Protein AF-A0A7C3QED0-F1 (afdb_monomer_lite)

Secondary structure (DSSP, 8-state):
-----------------SS--THHHHHHHHHHHHHHHHHHHHHHHHHHHHHHHHHHHHHHHHHHHEEEEEEEESS-HHHHHHHHHHHHHHHSTTEEEES-HHHHHHHHHH-TTEEEEEEHHHHHHHTTT-EEPEETTB-TTSTT-S-EEEEEEEE-HHHHHH-HHHHHHHHHHHHHGGGT-TTEEPPPHHHHHHHHHHHHHT-TTS---TT-------TT--SEEEEEE-GGGHHHHHHHHHHHHHTT--SEEEEEES-HHHHHHHHHTTS-SEEEESSPPPHHHHHHHHHTT---EEEEEEEEEEEEEE-TT-TT-SEE-HHHHHHHHHT-SBHHHH-TTS-S-B-EEEEE-TT-HHHHHHHHHHH---GGGS-HHHHHHHHHHHS-HHHHHHHHHHS-S-SS--SSS-HHHHHHHHHS-TTTS-GGGTSPPPPHHHHHHHHIIIII-EEEEEE--HHHHHHSHHHHHHHHHHH-TTEEEEEEES--HHHHHS----

Sequence (498 aa):
MDNLNNQSQHYFQDDDQSYPQGEAAKSQIESRHRKGFIWRIFFMAALLTAIVVLAALMFSIVNDSFGYVIVVSKIDPERLALNVANERLLTMPNTASSENDALLAEAIANDASGIGFFGSAVYQQNRDALKLLAVDGETAVSPQYPFTRTLYLYTTNDILVENQAANVFLNYLITYAPNTADGYLTASKSDLARAQQNWLQANPDLPAPAGKWPAINPDGINGRIAISGSSSLAPLIEQTAAQLAAAGFAAEIRRNAGGSAAGLEAFCRGEADIAAASRPIQSDEIELCRENGRTPQAYPIAADALTIVANPALSFLENVTQAELAQIFAEAETWQEVNPAWPDTPIHRTIPGANSGTLDFFSQRLLQPELAALPKDDLVRLLAANISVGRGRALERDQLFYPDKLVFDSPAAWNEACSQPKGERPSGCTAPPRTQAEIYDLVLQEVVQPNVAAAFSLFDTLAKRGEIQTLAASEYPNGRLQFRSWLSLDFIVTPQSS

Foldseek 3Di:
DDDDDDDDDDDPDDPVVPADDDPVNVVVVVVVVVVVVVVVVVVVVVVVVVVVVVVVVVVVCQQFQWFKFWKFWPDDQLVLLLLLLLVLLCPFPQEDAALAVLVLLVVQLPDLLEWEKDWQLSCVVNVVSWAFAAAVNHGLVDPPALFKFFKKKKAFLVLVLVQVLLLLLLLLLLQPVCPDGPQWAADDPVLSVLLQVLSCVSVVPQDDDPPDRRDDQQAPREEEFEEEAHNSCVRSSVVSVVVSVVSHHHYHYHYYRDAQQVQLLCNLQVNGRMYIHRHDDAPVSCVSSVVSVHRMDIRRRTMTRMTIIHGVSQVVGHYDYLQLVCCLRRNDQASCVSPVVGDRDGRNYYYYDPRHNRSSSSSCSSVVGGLLPDDLVSLLVLLVVQDDLVVQVLVCLQANQDPPDHDRDDPVVLVVLCVDPPVRHRNRNPDHHDDSNVSSVVCCVRPGNIDRPDTGTPVCCVPVVVVVVVCCVPVPVSIDIDIGRNDDPCVVVPDPDD

pLDDT: mean 88.6, std 13.05, range [35.66, 98.62]

Structure (mmCIF, N/CA/C/O backbone):
data_AF-A0A7C3QED0-F1
#
_entry.id   AF-A0A7C3QED0-F1
#
loop_
_atom_site.group_PDB
_atom_site.id
_atom_site.type_symbol
_atom_site.label_atom_id
_atom_site.label_alt_id
_atom_site.label_comp_id
_atom_site.label_asym_id
_atom_site.label_entity_id
_atom_site.label_seq_id
_atom_site.pdbx_PDB_ins_code
_atom_site.Cartn_x
_atom_site.Cartn_y
_atom_site.Cartn_z
_atom_site.occupancy
_atom_site.B_iso_or_equiv
_atom_site.auth_seq_id
_atom_site.auth_comp_id
_atom_site.auth_asym_id
_atom_site.auth_atom_id
_atom_site.pdbx_PDB_model_num
ATOM 1 N N . MET A 1 1 ? -6.874 -8.235 122.532 1.00 38.97 1 MET A N 1
ATOM 2 C CA . MET A 1 1 ? -7.069 -7.366 121.353 1.00 38.97 1 MET A CA 1
ATOM 3 C C . MET A 1 1 ? -5.940 -6.334 121.350 1.00 38.97 1 MET A C 1
ATOM 5 O O . MET A 1 1 ? -6.174 -5.168 121.623 1.00 38.97 1 MET A O 1
ATOM 9 N N . ASP A 1 2 ? -4.672 -6.757 121.383 1.00 39.84 2 ASP A N 1
ATOM 10 C CA . ASP A 1 2 ? -3.864 -7.294 120.259 1.00 39.84 2 ASP A CA 1
ATOM 11 C C . ASP A 1 2 ? -3.653 -6.202 119.202 1.00 39.84 2 ASP A C 1
ATOM 13 O O . ASP A 1 2 ? -4.515 -5.979 118.363 1.00 39.84 2 ASP A O 1
ATOM 17 N N . ASN A 1 3 ? -2.713 -5.277 119.410 1.00 41.62 3 ASN A N 1
ATOM 18 C CA . ASN A 1 3 ? -1.245 -5.379 119.318 1.00 41.62 3 ASN A CA 1
ATOM 19 C C . ASN A 1 3 ? -0.742 -5.418 117.861 1.00 41.62 3 ASN A C 1
ATOM 21 O O . ASN A 1 3 ? -0.334 -6.446 117.330 1.00 41.62 3 ASN A O 1
ATOM 25 N N . LEU A 1 4 ? -0.781 -4.236 117.240 1.00 47.69 4 LEU A N 1
ATOM 26 C CA . LEU A 1 4 ? 0.046 -3.841 116.106 1.00 47.69 4 LEU A CA 1
ATOM 27 C C . LEU A 1 4 ? 1.357 -3.275 116.663 1.00 47.69 4 LEU A C 1
ATOM 29 O O . LEU A 1 4 ? 1.343 -2.152 117.164 1.00 47.69 4 LEU A O 1
ATOM 33 N N . ASN A 1 5 ? 2.475 -4.001 116.565 1.00 43.41 5 ASN A N 1
ATOM 34 C CA . ASN A 1 5 ? 3.780 -3.355 116.429 1.00 43.41 5 ASN A CA 1
ATOM 35 C C . ASN A 1 5 ? 4.906 -4.318 116.013 1.00 43.41 5 ASN A C 1
ATOM 37 O O . ASN A 1 5 ? 5.160 -5.323 116.668 1.00 43.41 5 ASN A O 1
ATOM 41 N N . ASN A 1 6 ? 5.659 -3.864 115.012 1.00 41.47 6 ASN A N 1
ATOM 42 C CA . ASN A 1 6 ? 7.120 -3.885 114.991 1.00 41.47 6 ASN A CA 1
ATOM 43 C C . ASN A 1 6 ? 7.856 -5.217 114.734 1.00 41.47 6 ASN A C 1
ATOM 45 O O . ASN A 1 6 ? 8.322 -5.870 115.661 1.00 41.47 6 ASN A O 1
ATOM 49 N N . GLN A 1 7 ? 8.115 -5.516 113.457 1.00 41.06 7 GLN A N 1
ATOM 50 C CA . GLN A 1 7 ? 9.396 -6.101 113.041 1.00 41.06 7 GLN A CA 1
ATOM 51 C C . GLN A 1 7 ? 9.837 -5.507 111.699 1.00 41.06 7 GLN A C 1
ATOM 53 O O . GLN A 1 7 ? 9.571 -6.034 110.623 1.00 41.06 7 GLN A O 1
ATOM 58 N N . SER A 1 8 ? 10.532 -4.378 111.789 1.00 42.66 8 SER A N 1
ATOM 59 C CA . SER A 1 8 ? 11.499 -3.927 110.791 1.00 42.66 8 SER A CA 1
ATOM 60 C C . SER A 1 8 ? 12.895 -4.065 111.388 1.00 42.66 8 SER A C 1
ATOM 62 O O . SER A 1 8 ? 13.066 -3.749 112.563 1.00 42.66 8 SER A O 1
ATOM 64 N N . GLN A 1 9 ? 13.866 -4.411 110.540 1.00 42.06 9 GLN A N 1
ATOM 65 C CA . GLN A 1 9 ? 15.317 -4.479 110.772 1.00 42.06 9 GLN A CA 1
ATOM 66 C C . GLN A 1 9 ? 15.877 -5.870 111.079 1.00 42.06 9 GLN A C 1
ATOM 68 O O . GLN A 1 9 ? 16.077 -6.240 112.227 1.00 42.06 9 GLN A O 1
ATOM 73 N N . HIS A 1 10 ? 16.257 -6.586 110.020 1.00 39.94 10 HIS A N 1
ATOM 74 C CA . HIS A 1 10 ? 17.596 -7.167 109.938 1.00 39.94 10 HIS A CA 1
ATOM 75 C C . HIS A 1 10 ? 17.950 -7.496 108.481 1.00 39.94 10 HIS A C 1
ATOM 77 O O . HIS A 1 10 ? 17.116 -7.998 107.736 1.00 39.94 10 HIS A O 1
ATOM 83 N N . TYR A 1 11 ? 19.213 -7.228 108.132 1.00 41.25 11 TYR A N 1
ATOM 84 C CA . TYR A 1 11 ? 19.925 -7.642 106.917 1.00 41.25 11 TYR A CA 1
ATOM 85 C C . TYR A 1 11 ? 19.747 -6.807 105.634 1.00 41.25 11 TYR A C 1
ATOM 87 O O . TYR A 1 11 ? 19.278 -7.278 104.607 1.00 41.25 11 TYR A O 1
ATOM 95 N N . PHE A 1 12 ? 20.263 -5.574 105.670 1.00 42.19 12 PHE A N 1
ATOM 96 C CA . PHE A 1 12 ? 21.102 -5.076 104.574 1.00 42.19 12 PHE A CA 1
ATOM 97 C C . PHE A 1 12 ? 22.559 -5.273 105.014 1.00 42.19 12 PHE A C 1
ATOM 99 O O . PHE A 1 12 ? 23.050 -4.532 105.863 1.00 42.19 12 PHE A O 1
ATOM 106 N N . GLN A 1 13 ? 23.215 -6.311 104.499 1.00 43.31 13 GLN A N 1
ATOM 107 C CA . GLN A 1 13 ? 24.670 -6.436 104.511 1.00 43.31 13 GLN A CA 1
ATOM 108 C C . GLN A 1 13 ? 25.121 -6.695 103.077 1.00 43.31 13 GLN A C 1
ATOM 110 O O . GLN A 1 13 ? 24.771 -7.711 102.484 1.00 43.31 13 GLN A O 1
ATOM 115 N N . ASP A 1 14 ? 25.810 -5.683 102.561 1.00 43.06 14 ASP A N 1
ATOM 116 C CA . ASP A 1 14 ? 26.751 -5.636 101.447 1.00 43.06 14 ASP A CA 1
ATOM 117 C C . ASP A 1 14 ? 27.072 -6.968 100.758 1.00 43.06 14 ASP A C 1
ATOM 119 O O . ASP A 1 14 ? 27.930 -7.727 101.203 1.00 43.06 14 ASP A O 1
ATOM 123 N N . ASP A 1 15 ? 26.469 -7.164 99.585 1.00 44.56 15 ASP A N 1
ATOM 124 C CA . ASP A 1 15 ? 27.036 -7.980 98.509 1.00 44.56 15 ASP A CA 1
ATOM 125 C C . ASP A 1 15 ? 27.533 -7.023 97.406 1.00 44.56 15 ASP A C 1
ATOM 127 O O . ASP A 1 15 ? 27.081 -7.010 96.257 1.00 44.56 15 ASP A O 1
ATOM 131 N N . ASP A 1 16 ? 28.470 -6.145 97.782 1.00 48.75 16 ASP A N 1
ATOM 132 C CA . ASP A 1 16 ? 29.171 -5.210 96.888 1.00 48.75 16 ASP A CA 1
ATOM 133 C C . ASP A 1 16 ? 30.248 -5.949 96.056 1.00 48.75 16 ASP A C 1
ATOM 135 O O . ASP A 1 16 ? 31.408 -5.555 95.949 1.00 48.75 16 ASP A O 1
ATOM 139 N N . GLN A 1 17 ? 29.858 -7.094 95.483 1.00 54.78 17 GLN A N 1
ATOM 140 C CA . GLN A 1 17 ? 30.662 -7.946 94.598 1.00 54.78 17 GLN A CA 1
ATOM 141 C C . GLN A 1 17 ? 30.058 -8.072 93.194 1.00 54.78 17 GLN A C 1
ATOM 143 O O . GLN A 1 17 ? 30.302 -9.039 92.476 1.00 54.78 17 GLN A O 1
ATOM 148 N N . SER A 1 18 ? 29.265 -7.097 92.758 1.00 57.28 18 SER A N 1
ATOM 149 C CA . SER A 1 18 ? 28.556 -7.245 91.480 1.00 57.28 18 SER A CA 1
ATOM 150 C C . SER A 1 18 ? 29.284 -6.638 90.279 1.00 57.28 18 SER A C 1
ATOM 152 O O . SER A 1 18 ? 29.002 -7.028 89.144 1.00 57.28 18 SER A O 1
ATOM 154 N N . TYR A 1 19 ? 30.218 -5.699 90.482 1.00 56.38 19 TYR A N 1
ATOM 155 C CA . TYR A 1 19 ? 30.849 -4.984 89.370 1.00 56.38 19 TYR A CA 1
ATOM 156 C C . TYR A 1 19 ? 32.376 -4.938 89.489 1.00 56.38 19 TYR A C 1
ATOM 158 O O . TYR A 1 19 ? 32.904 -4.457 90.491 1.00 56.38 19 TYR A O 1
ATOM 166 N N . PRO A 1 20 ? 33.111 -5.414 88.467 1.00 59.94 20 PRO A N 1
ATOM 167 C CA . PRO A 1 20 ? 34.564 -5.389 88.490 1.00 59.94 20 PRO A CA 1
ATOM 168 C C . PRO A 1 20 ? 35.057 -3.941 88.508 1.00 59.94 20 PRO A C 1
ATOM 170 O O . PRO A 1 20 ? 34.581 -3.115 87.731 1.00 59.94 20 PRO A O 1
ATOM 173 N N . GLN A 1 21 ? 36.031 -3.645 89.371 1.00 69.50 21 GLN A N 1
ATOM 174 C CA . GLN A 1 21 ? 36.726 -2.355 89.443 1.00 69.50 21 GLN A CA 1
ATOM 175 C C . GLN A 1 21 ? 38.211 -2.515 89.053 1.00 69.50 21 GLN A C 1
ATOM 177 O O . GLN A 1 21 ? 38.765 -3.614 89.104 1.00 69.50 21 GLN A O 1
ATOM 182 N N . GLY A 1 22 ? 38.870 -1.432 88.621 1.00 68.12 22 GLY A N 1
ATOM 183 C CA . GLY A 1 22 ? 40.298 -1.438 88.252 1.00 68.12 22 GLY A CA 1
ATOM 184 C C . GLY A 1 22 ? 40.614 -2.097 86.895 1.00 68.12 22 GLY A C 1
ATOM 185 O O . GLY A 1 22 ? 39.874 -1.930 85.925 1.00 68.12 22 GLY A O 1
ATOM 186 N N . GLU A 1 23 ? 41.731 -2.829 86.791 1.00 62.22 23 GLU A N 1
ATOM 187 C CA . GLU A 1 23 ? 42.171 -3.490 85.542 1.00 62.22 23 GLU A CA 1
ATOM 188 C C . GLU A 1 23 ? 41.173 -4.535 85.017 1.00 62.22 23 GLU A C 1
ATOM 190 O O . GLU A 1 23 ? 40.996 -4.663 83.805 1.00 62.22 23 GLU A O 1
ATOM 195 N N . ALA A 1 24 ? 40.460 -5.233 85.908 1.00 59.28 24 ALA A N 1
ATOM 196 C CA . ALA A 1 24 ? 39.420 -6.194 85.537 1.00 59.28 24 ALA A CA 1
ATOM 197 C C . ALA A 1 24 ? 38.200 -5.519 84.878 1.00 59.28 24 ALA A C 1
ATOM 199 O O . ALA A 1 24 ? 37.587 -6.086 83.976 1.00 59.28 24 ALA A O 1
ATOM 200 N N . ALA A 1 25 ? 37.871 -4.286 85.281 1.00 63.59 25 ALA A N 1
ATOM 201 C CA . ALA A 1 25 ? 36.830 -3.483 84.640 1.00 63.59 25 ALA A CA 1
ATOM 202 C C . ALA A 1 25 ? 37.262 -3.046 83.235 1.00 63.59 25 ALA A C 1
ATOM 204 O O . ALA A 1 25 ? 36.503 -3.174 82.275 1.00 63.59 25 ALA A O 1
ATOM 205 N N . LYS A 1 26 ? 38.512 -2.576 83.108 1.00 64.88 26 LYS A N 1
ATOM 206 C CA . LYS A 1 26 ? 39.097 -2.145 81.831 1.00 64.88 26 LYS A CA 1
ATOM 207 C C . LYS A 1 26 ? 39.171 -3.296 80.827 1.00 64.88 26 LYS A C 1
ATOM 209 O O . LYS A 1 26 ? 38.708 -3.133 79.703 1.00 64.88 26 LYS A O 1
ATOM 214 N N . SER A 1 27 ? 39.632 -4.477 81.241 1.00 66.12 27 SER A N 1
ATOM 215 C CA . SER A 1 27 ? 39.711 -5.652 80.361 1.00 66.12 27 SER A CA 1
ATOM 216 C C . SER A 1 27 ? 38.331 -6.175 79.934 1.00 66.12 27 SER A C 1
ATOM 218 O O . SER A 1 27 ? 38.148 -6.586 78.785 1.00 66.12 27 SER A O 1
ATOM 220 N N . GLN A 1 28 ? 37.320 -6.110 80.810 1.00 71.38 28 GLN A N 1
ATOM 221 C CA . GLN A 1 28 ? 35.944 -6.463 80.452 1.00 71.38 28 GLN A CA 1
ATOM 222 C C . GLN A 1 28 ? 35.298 -5.446 79.506 1.00 71.38 28 GLN A C 1
ATOM 224 O O . GLN A 1 28 ? 34.587 -5.850 78.583 1.00 71.38 28 GLN A O 1
ATOM 229 N N . ILE A 1 29 ? 35.555 -4.149 79.693 1.00 75.31 29 ILE A N 1
ATOM 230 C CA . ILE A 1 29 ? 35.106 -3.083 78.788 1.00 75.31 29 ILE A CA 1
ATOM 231 C C . ILE A 1 29 ? 35.773 -3.245 77.416 1.00 75.31 29 ILE A C 1
ATOM 233 O O . ILE A 1 29 ? 35.073 -3.276 76.407 1.00 75.31 29 ILE A O 1
ATOM 237 N N . GLU A 1 30 ? 37.088 -3.464 77.355 1.00 74.88 30 GLU A N 1
ATOM 238 C CA . GLU A 1 30 ? 37.818 -3.726 76.106 1.00 74.88 30 GLU A CA 1
ATOM 239 C C . GLU A 1 30 ? 37.318 -4.988 75.386 1.00 74.88 30 GLU A C 1
ATOM 241 O O . GLU A 1 30 ? 37.100 -4.972 74.172 1.00 74.88 30 GLU A O 1
ATOM 246 N N . SER A 1 31 ? 37.054 -6.070 76.126 1.00 76.38 31 SER A N 1
ATOM 247 C CA . SER A 1 31 ? 36.459 -7.302 75.591 1.00 76.38 31 SER A CA 1
ATOM 248 C C . SER A 1 31 ? 35.051 -7.067 75.033 1.00 76.38 31 SER A C 1
ATOM 250 O O . SER A 1 31 ? 34.724 -7.549 73.946 1.00 76.38 31 SER A O 1
ATOM 252 N N . ARG A 1 32 ? 34.218 -6.276 75.723 1.00 81.62 32 ARG A N 1
ATOM 253 C CA . ARG A 1 32 ? 32.874 -5.889 75.259 1.00 81.62 32 ARG A CA 1
ATOM 254 C C . ARG A 1 32 ? 32.926 -4.969 74.042 1.00 81.62 32 ARG A C 1
ATOM 256 O O . ARG A 1 32 ? 32.152 -5.188 73.117 1.00 81.62 32 ARG A O 1
ATOM 263 N N . HIS A 1 33 ? 33.853 -4.014 73.984 1.00 82.62 33 HIS A N 1
ATOM 264 C CA . HIS A 1 33 ? 34.072 -3.187 72.795 1.00 82.62 33 HIS A CA 1
ATOM 265 C C . HIS A 1 33 ? 34.538 -4.026 71.608 1.00 82.62 33 HIS A C 1
ATOM 267 O O . HIS A 1 33 ? 34.024 -3.846 70.507 1.00 82.62 33 HIS A O 1
ATOM 273 N N . ARG A 1 34 ? 35.444 -4.990 71.818 1.00 81.00 34 ARG A N 1
ATOM 274 C CA . ARG A 1 34 ? 35.904 -5.896 70.757 1.00 81.00 34 ARG A CA 1
ATOM 275 C C . ARG A 1 34 ? 34.773 -6.805 70.265 1.00 81.00 34 ARG A C 1
ATOM 277 O O . ARG A 1 34 ? 34.573 -6.916 69.060 1.00 81.00 34 ARG A O 1
ATOM 284 N N . LYS A 1 35 ? 33.978 -7.391 71.170 1.00 84.50 35 LYS A N 1
ATOM 285 C CA . LYS A 1 35 ? 32.782 -8.182 70.816 1.00 84.50 35 LYS A CA 1
ATOM 286 C C . LYS A 1 35 ? 31.720 -7.336 70.110 1.00 84.50 35 LYS A C 1
ATOM 288 O O . LYS A 1 35 ? 31.188 -7.766 69.093 1.00 84.50 35 LYS A O 1
ATOM 293 N N . GLY A 1 36 ? 31.440 -6.132 70.605 1.00 87.00 36 GLY A N 1
ATOM 294 C CA . GLY A 1 36 ? 30.501 -5.191 69.991 1.00 87.00 36 GLY A CA 1
ATOM 295 C C . GLY A 1 36 ? 30.954 -4.734 68.605 1.00 87.00 36 GLY A C 1
ATOM 296 O O . GLY A 1 36 ? 30.142 -4.654 67.691 1.00 87.00 36 GLY A O 1
ATOM 297 N N . PHE A 1 37 ? 32.256 -4.516 68.412 1.00 89.31 37 PHE A N 1
ATOM 298 C CA . PHE A 1 37 ? 32.843 -4.208 67.110 1.00 89.31 37 PHE A CA 1
ATOM 299 C C . PHE A 1 37 ? 32.682 -5.368 66.117 1.00 89.31 37 PHE A C 1
ATOM 301 O O . PHE A 1 37 ? 32.265 -5.140 64.984 1.00 89.31 37 PHE A O 1
ATOM 308 N N . ILE A 1 38 ? 32.925 -6.611 66.551 1.00 90.25 38 ILE A N 1
ATOM 309 C CA . ILE A 1 38 ? 32.711 -7.818 65.732 1.00 90.25 38 ILE A CA 1
ATOM 310 C C . ILE A 1 38 ? 31.233 -7.951 65.327 1.00 90.25 38 ILE A C 1
ATOM 312 O O . ILE A 1 38 ? 30.938 -8.125 64.146 1.00 90.25 38 ILE A O 1
ATOM 316 N N . TRP A 1 39 ? 30.297 -7.806 66.271 1.00 91.62 39 TRP A N 1
ATOM 317 C CA . TRP A 1 39 ? 28.858 -7.842 65.973 1.00 91.62 39 TRP A CA 1
ATOM 318 C C . TRP A 1 39 ? 28.417 -6.702 65.051 1.00 91.62 39 TRP A C 1
ATOM 320 O O . TRP A 1 39 ? 27.598 -6.921 64.160 1.00 91.62 39 TRP A O 1
ATOM 330 N N . ARG A 1 40 ? 28.990 -5.501 65.204 1.00 92.31 40 ARG A N 1
ATOM 331 C CA . ARG A 1 40 ? 28.736 -4.372 64.300 1.00 92.31 40 ARG A CA 1
ATOM 332 C C . ARG A 1 40 ? 29.202 -4.676 62.878 1.00 92.31 40 ARG A C 1
ATOM 334 O O . ARG A 1 40 ? 28.476 -4.366 61.941 1.00 92.31 40 ARG A O 1
ATOM 341 N N . ILE A 1 41 ? 30.378 -5.286 62.708 1.00 94.00 41 ILE A N 1
ATOM 342 C CA . ILE A 1 41 ? 30.863 -5.726 61.390 1.00 94.00 41 ILE A CA 1
ATOM 343 C C . ILE A 1 41 ? 29.904 -6.752 60.791 1.00 94.00 41 ILE A C 1
ATOM 345 O O . ILE A 1 41 ? 29.520 -6.604 59.636 1.00 94.00 41 ILE A O 1
ATOM 349 N N . PHE A 1 42 ? 29.484 -7.750 61.570 1.00 94.75 42 PHE A N 1
ATOM 350 C CA . PHE A 1 42 ? 28.556 -8.775 61.096 1.00 94.75 42 PHE A CA 1
ATOM 351 C C . PHE A 1 42 ? 27.217 -8.174 60.643 1.00 94.75 42 PHE A C 1
ATOM 353 O O . PHE A 1 42 ? 26.749 -8.470 59.548 1.00 94.75 42 PHE A O 1
ATOM 360 N N . PHE A 1 43 ? 26.637 -7.271 61.438 1.00 95.06 43 PHE A N 1
ATOM 361 C CA . PHE A 1 43 ? 25.398 -6.577 61.082 1.00 95.06 43 PHE A CA 1
ATOM 362 C C . PHE A 1 43 ? 25.557 -5.704 59.828 1.00 95.06 43 PHE A C 1
ATOM 364 O O . PHE A 1 43 ? 24.717 -5.758 58.934 1.00 95.06 43 PHE A O 1
ATOM 371 N N . MET A 1 44 ? 26.652 -4.942 59.719 1.00 95.06 44 MET A N 1
ATOM 372 C CA . MET A 1 44 ? 26.940 -4.131 58.529 1.00 95.06 44 MET A CA 1
ATOM 373 C C . MET A 1 44 ? 27.146 -4.997 57.282 1.00 95.06 44 MET A C 1
ATOM 375 O O . MET A 1 44 ? 26.659 -4.642 56.214 1.00 95.06 44 MET A O 1
ATOM 379 N N . ALA A 1 45 ? 27.824 -6.140 57.408 1.00 95.00 45 ALA A N 1
ATOM 380 C CA . ALA A 1 45 ? 28.010 -7.085 56.312 1.00 95.00 45 ALA A CA 1
ATOM 381 C C . ALA A 1 45 ? 26.679 -7.716 55.873 1.00 95.00 45 ALA A C 1
ATOM 383 O O . ALA A 1 45 ? 26.418 -7.812 54.674 1.00 95.00 45 ALA A O 1
ATOM 384 N N . ALA A 1 46 ? 25.813 -8.086 56.822 1.00 95.88 46 ALA A N 1
ATOM 385 C CA . ALA A 1 46 ? 24.469 -8.580 56.534 1.00 95.88 46 ALA A CA 1
ATOM 386 C C . ALA A 1 46 ? 23.608 -7.516 55.830 1.00 95.88 46 ALA A C 1
ATOM 388 O O . ALA A 1 46 ? 22.980 -7.818 54.818 1.00 95.88 46 ALA A O 1
ATOM 389 N N . LEU A 1 47 ? 23.634 -6.263 56.302 1.00 96.50 47 LEU A N 1
ATOM 390 C CA . LEU A 1 47 ? 22.926 -5.146 55.670 1.00 96.50 47 LEU A CA 1
ATOM 391 C C . LEU A 1 47 ? 23.438 -4.877 54.249 1.00 96.50 47 LEU A C 1
ATOM 393 O O . LEU A 1 47 ? 22.643 -4.718 53.329 1.00 96.50 47 LEU A O 1
ATOM 397 N N . LEU A 1 48 ? 24.758 -4.860 54.053 1.00 96.94 48 LEU A N 1
ATOM 398 C CA . LEU A 1 48 ? 25.366 -4.639 52.741 1.00 96.94 48 LEU A CA 1
ATOM 399 C C . LEU A 1 48 ? 25.014 -5.782 51.781 1.00 96.94 48 LEU A C 1
ATOM 401 O O . LEU A 1 48 ? 24.631 -5.527 50.644 1.00 96.94 48 LEU A O 1
ATOM 405 N N . THR A 1 49 ? 25.042 -7.028 52.261 1.00 95.94 49 THR A N 1
ATOM 406 C CA . THR A 1 49 ? 24.595 -8.197 51.489 1.00 95.94 49 THR A CA 1
ATOM 407 C C . THR A 1 49 ? 23.125 -8.062 51.095 1.00 95.94 49 THR A C 1
ATOM 409 O O . THR A 1 49 ? 22.793 -8.250 49.930 1.00 95.94 49 THR A O 1
ATOM 412 N N . ALA A 1 50 ? 22.249 -7.673 52.026 1.00 95.75 50 ALA A N 1
ATOM 413 C CA . ALA A 1 50 ? 20.832 -7.457 51.743 1.00 95.75 50 ALA A CA 1
ATOM 414 C C . ALA A 1 50 ? 20.610 -6.354 50.694 1.00 95.75 50 ALA A C 1
ATOM 416 O O . ALA A 1 50 ? 19.810 -6.540 49.782 1.00 95.75 50 ALA A O 1
ATOM 417 N N . ILE A 1 51 ? 21.350 -5.243 50.774 1.00 96.62 51 ILE A N 1
ATOM 418 C CA . ILE A 1 51 ? 21.299 -4.159 49.780 1.00 96.62 51 ILE A CA 1
ATOM 419 C C . ILE A 1 51 ? 21.759 -4.655 48.407 1.00 96.62 51 ILE A C 1
ATOM 421 O O . ILE A 1 51 ? 21.106 -4.361 47.412 1.00 96.62 51 ILE A O 1
ATOM 425 N N . VAL A 1 52 ? 22.850 -5.423 48.337 1.00 96.50 52 VAL A N 1
ATOM 426 C CA . VAL A 1 52 ? 23.354 -5.980 47.071 1.00 96.50 52 VAL A CA 1
ATOM 427 C C . VAL A 1 52 ? 22.349 -6.953 46.460 1.00 96.50 52 VAL A C 1
ATOM 429 O O . VAL A 1 52 ? 22.083 -6.872 45.265 1.00 96.50 52 VAL A O 1
ATOM 432 N N . VAL A 1 53 ? 21.745 -7.830 47.267 1.00 96.44 53 VAL A N 1
ATOM 433 C CA . VAL A 1 53 ? 20.699 -8.756 46.804 1.00 96.44 53 VAL A CA 1
ATOM 434 C C . VAL A 1 53 ? 19.475 -7.990 46.309 1.00 96.44 53 VAL A C 1
ATOM 436 O O . VAL A 1 53 ? 18.973 -8.284 45.228 1.00 96.44 53 VAL A O 1
ATOM 439 N N . LEU A 1 54 ? 19.017 -6.980 47.053 1.00 95.88 54 LEU A N 1
ATOM 440 C CA . LEU A 1 54 ? 17.884 -6.149 46.650 1.00 95.88 54 LEU A CA 1
ATOM 441 C C . LEU A 1 54 ? 18.180 -5.387 45.352 1.00 95.88 54 LEU A C 1
ATOM 443 O O . LEU A 1 54 ? 17.331 -5.336 44.468 1.00 95.88 54 LEU A O 1
ATOM 447 N N . ALA A 1 55 ? 19.385 -4.834 45.214 1.00 94.62 55 ALA A N 1
ATOM 448 C CA . ALA A 1 55 ? 19.816 -4.150 44.002 1.00 94.62 55 ALA A CA 1
ATOM 449 C C . ALA A 1 55 ? 19.888 -5.108 42.806 1.00 94.62 55 ALA A C 1
ATOM 451 O O . ALA A 1 55 ? 19.430 -4.753 41.725 1.00 94.62 55 ALA A O 1
ATOM 452 N N . ALA A 1 56 ? 20.400 -6.328 42.996 1.00 93.81 56 ALA A N 1
ATOM 453 C CA . ALA A 1 56 ? 20.433 -7.355 41.957 1.00 93.81 56 ALA A CA 1
ATOM 454 C C . ALA A 1 56 ? 19.020 -7.794 41.537 1.00 93.81 56 ALA A C 1
ATOM 456 O O . ALA A 1 56 ? 18.747 -7.952 40.349 1.00 93.81 56 ALA A O 1
ATOM 457 N N . LEU A 1 57 ? 18.103 -7.934 42.495 1.00 94.31 57 LEU A N 1
ATOM 458 C CA . LEU A 1 57 ? 16.709 -8.276 42.223 1.00 94.31 57 LEU A CA 1
ATOM 459 C C . LEU A 1 57 ? 15.991 -7.142 41.483 1.00 94.31 57 LEU A C 1
ATOM 461 O O . LEU A 1 57 ? 15.329 -7.388 40.480 1.00 94.31 57 LEU A O 1
ATOM 465 N N . MET A 1 58 ? 16.183 -5.894 41.916 1.00 90.62 58 MET A N 1
ATOM 466 C CA . MET A 1 58 ? 15.653 -4.720 41.220 1.00 90.62 58 MET A CA 1
ATOM 467 C C . MET A 1 58 ? 16.224 -4.607 39.802 1.00 90.62 58 MET A C 1
ATOM 469 O O . MET A 1 58 ? 15.488 -4.307 38.868 1.00 90.62 58 MET A O 1
ATOM 473 N N . PHE A 1 59 ? 17.514 -4.897 39.628 1.00 90.75 59 PHE A N 1
ATOM 474 C CA . PHE A 1 59 ? 18.163 -4.934 38.322 1.00 90.75 59 PHE A CA 1
ATOM 475 C C . PHE A 1 59 ? 17.542 -5.992 37.402 1.00 90.75 59 PHE A C 1
ATOM 477 O O . PHE A 1 59 ? 17.250 -5.676 36.253 1.00 90.75 59 PHE A O 1
ATOM 484 N N . SER A 1 60 ? 17.285 -7.209 37.900 1.00 90.88 60 SER A N 1
ATOM 485 C CA . SER A 1 60 ? 16.604 -8.262 37.129 1.00 90.88 60 SER A CA 1
ATOM 486 C C . SER A 1 60 ? 15.193 -7.839 36.737 1.00 90.88 60 SER A C 1
ATOM 488 O O . SER A 1 60 ? 14.846 -7.904 35.566 1.00 90.88 60 SER A O 1
ATOM 490 N N . ILE A 1 61 ? 14.406 -7.323 37.690 1.00 89.56 61 ILE A N 1
ATOM 491 C CA . ILE A 1 61 ? 13.035 -6.875 37.418 1.00 89.56 61 ILE A CA 1
ATOM 492 C C . ILE A 1 61 ? 13.032 -5.804 36.334 1.00 89.56 61 ILE A C 1
ATOM 494 O O . ILE A 1 61 ? 12.263 -5.909 35.386 1.00 89.56 61 ILE A O 1
ATOM 498 N N . VAL A 1 62 ? 13.892 -4.788 36.441 1.00 88.25 62 VAL A N 1
ATOM 499 C CA . VAL A 1 62 ? 13.990 -3.748 35.411 1.00 88.25 62 VAL A CA 1
ATOM 500 C C . VAL A 1 62 ? 14.426 -4.361 34.080 1.00 88.25 62 VAL A C 1
ATOM 502 O O . VAL A 1 62 ? 13.816 -4.081 33.058 1.00 88.25 62 VAL A O 1
ATOM 505 N N . ASN A 1 63 ? 15.429 -5.234 34.061 1.00 91.94 63 ASN A N 1
ATOM 506 C CA . ASN A 1 63 ? 15.874 -5.838 32.810 1.00 91.94 63 ASN A CA 1
ATOM 507 C C . ASN A 1 63 ? 14.773 -6.639 32.096 1.00 91.94 63 ASN A C 1
ATOM 509 O O . ASN A 1 63 ? 14.666 -6.565 30.874 1.00 91.94 63 ASN A O 1
ATOM 513 N N . ASP A 1 64 ? 13.960 -7.369 32.856 1.00 87.31 64 ASP A N 1
ATOM 514 C CA . ASP A 1 64 ? 12.940 -8.270 32.317 1.00 87.31 64 ASP A CA 1
ATOM 515 C C . ASP A 1 64 ? 11.609 -7.541 32.038 1.00 87.31 64 ASP A C 1
ATOM 517 O O . ASP A 1 64 ? 10.795 -7.999 31.238 1.00 87.31 64 ASP A O 1
ATOM 521 N N . SER A 1 65 ? 11.388 -6.377 32.660 1.00 88.12 65 SER A N 1
ATOM 522 C CA . SER A 1 65 ? 10.156 -5.585 32.509 1.00 88.12 65 SER A CA 1
ATOM 523 C C . SER A 1 65 ? 10.167 -4.623 31.323 1.00 88.12 65 SER A C 1
ATOM 525 O O . SER A 1 65 ? 9.114 -4.097 30.959 1.00 88.12 65 SER A O 1
ATOM 527 N N . PHE A 1 66 ? 11.325 -4.360 30.726 1.00 91.19 66 PHE A N 1
ATOM 528 C CA . PHE A 1 66 ? 11.459 -3.436 29.603 1.00 91.19 66 PHE A CA 1
ATOM 529 C C . PHE A 1 66 ? 12.266 -4.081 28.484 1.00 91.19 66 PHE A C 1
ATOM 531 O O . PHE A 1 66 ? 13.187 -4.844 28.751 1.00 91.19 66 PHE A O 1
ATOM 538 N N . GLY A 1 67 ? 11.979 -3.721 27.237 1.00 92.00 67 GLY A N 1
ATOM 539 C CA . GLY A 1 67 ? 12.813 -4.118 26.107 1.00 92.00 67 GLY A CA 1
ATOM 540 C C . GLY A 1 67 ? 12.050 -4.225 24.798 1.00 92.00 67 GLY A C 1
ATOM 541 O O . GLY A 1 67 ? 10.875 -3.862 24.708 1.00 92.00 67 GLY A O 1
ATOM 542 N N . TYR A 1 68 ? 12.736 -4.671 23.752 1.00 94.31 68 TYR A N 1
ATOM 543 C CA . TYR A 1 68 ? 12.119 -4.894 22.457 1.00 94.31 68 TYR A CA 1
ATOM 544 C C . TYR A 1 68 ? 11.341 -6.203 22.408 1.00 94.31 68 TYR A C 1
ATOM 546 O O . TYR A 1 68 ? 11.742 -7.221 22.959 1.00 94.31 68 TYR A O 1
ATOM 554 N N . VAL A 1 69 ? 10.250 -6.183 21.661 1.00 93.69 69 VAL A N 1
ATOM 555 C CA . VAL A 1 69 ? 9.536 -7.371 21.214 1.00 93.69 69 VAL A CA 1
ATOM 556 C C . VAL A 1 69 ? 9.356 -7.302 19.709 1.00 93.69 69 VAL A C 1
ATOM 558 O O . VAL A 1 69 ? 9.262 -6.216 19.133 1.00 93.69 69 VAL A O 1
ATOM 561 N N . ILE A 1 70 ? 9.283 -8.462 19.077 1.00 92.38 70 ILE A N 1
ATOM 562 C CA . ILE A 1 70 ? 8.867 -8.592 17.688 1.00 92.38 70 ILE A CA 1
ATOM 563 C C . ILE A 1 70 ? 7.408 -9.020 17.709 1.00 92.38 70 ILE A C 1
ATOM 565 O O . ILE A 1 70 ? 7.089 -10.115 18.171 1.00 92.38 70 ILE A O 1
ATOM 569 N N . VAL A 1 71 ? 6.525 -8.141 17.242 1.00 90.19 71 VAL A N 1
ATOM 570 C CA . VAL A 1 71 ? 5.094 -8.427 17.124 1.00 90.19 71 VAL A CA 1
ATOM 571 C C . VAL A 1 71 ? 4.792 -8.830 15.692 1.00 90.19 71 VAL A C 1
ATOM 573 O O . VAL A 1 71 ? 4.923 -8.013 14.785 1.00 90.19 71 VAL A O 1
ATOM 576 N N . VAL A 1 72 ? 4.365 -10.070 15.493 1.00 88.56 72 VAL A N 1
ATOM 577 C CA . VAL A 1 72 ? 3.860 -10.565 14.211 1.00 88.56 72 VAL A CA 1
ATOM 578 C C . VAL A 1 72 ? 2.342 -10.573 14.294 1.00 88.56 72 VAL A C 1
ATOM 580 O O . VAL A 1 72 ? 1.774 -11.145 15.221 1.00 88.56 72 VAL A O 1
ATOM 583 N N . SER A 1 73 ? 1.686 -9.902 13.355 1.00 88.75 73 SER A N 1
ATOM 584 C CA . SER A 1 73 ? 0.222 -9.866 13.276 1.00 88.75 73 SER A CA 1
ATOM 585 C C . SER A 1 73 ? -0.249 -10.777 12.154 1.00 88.75 73 SER A C 1
ATOM 587 O O . SER A 1 73 ? 0.441 -10.910 11.145 1.00 88.75 73 SER A O 1
ATOM 589 N N . LYS A 1 74 ? -1.426 -11.383 12.315 1.00 86.00 74 LYS A N 1
ATOM 590 C CA . LYS A 1 74 ? -2.070 -12.155 11.248 1.00 86.00 74 LYS A CA 1
ATOM 591 C C . LYS A 1 74 ? -2.379 -11.271 10.039 1.00 86.00 74 LYS A C 1
ATOM 593 O O . LYS A 1 74 ? -2.194 -11.698 8.907 1.00 86.00 74 LYS A O 1
ATOM 598 N N . ILE A 1 75 ? -2.857 -10.055 10.293 1.00 87.25 75 ILE A N 1
ATOM 599 C CA . ILE A 1 75 ? -3.084 -9.031 9.271 1.00 87.25 75 ILE A CA 1
ATOM 600 C C . ILE A 1 75 ? -2.459 -7.731 9.764 1.00 87.25 75 ILE A C 1
ATOM 602 O O . ILE A 1 75 ? -2.654 -7.353 10.919 1.00 87.25 75 ILE A O 1
ATOM 606 N N . ASP A 1 76 ? -1.707 -7.047 8.905 1.00 87.06 76 ASP A N 1
ATOM 607 C CA . ASP A 1 76 ? -1.093 -5.769 9.255 1.00 87.06 76 ASP A CA 1
ATOM 608 C C . ASP A 1 76 ? -2.172 -4.678 9.471 1.00 87.06 76 ASP A C 1
ATOM 610 O O . ASP A 1 76 ? -2.997 -4.444 8.579 1.00 87.06 76 ASP A O 1
ATOM 614 N N . PRO A 1 77 ? -2.190 -3.991 10.632 1.00 89.94 77 PRO A N 1
ATOM 615 C CA . PRO A 1 77 ? -3.167 -2.940 10.913 1.00 89.94 77 PRO A CA 1
ATOM 616 C C . PRO A 1 77 ? -3.084 -1.741 9.955 1.00 89.94 77 PRO A C 1
ATOM 618 O O . PRO A 1 77 ? -4.118 -1.156 9.632 1.00 89.94 77 PRO A O 1
ATOM 621 N N . GLU A 1 78 ? -1.894 -1.377 9.471 1.00 88.56 78 GLU A N 1
ATOM 622 C CA . GLU A 1 78 ? -1.742 -0.300 8.482 1.00 88.56 78 GLU A CA 1
ATOM 623 C C . GLU A 1 78 ? -2.322 -0.722 7.135 1.00 88.56 78 GLU A C 1
ATOM 625 O O . GLU A 1 78 ? -2.974 0.078 6.463 1.00 88.56 78 GLU A O 1
ATOM 630 N N . ARG A 1 79 ? -2.165 -2.001 6.768 1.00 87.75 79 ARG A N 1
ATOM 631 C CA . ARG A 1 79 ? -2.763 -2.537 5.543 1.00 87.75 79 ARG A CA 1
ATOM 632 C C . ARG A 1 79 ? -4.285 -2.524 5.615 1.00 87.75 79 ARG A C 1
ATOM 634 O O . ARG A 1 79 ? -4.932 -2.140 4.646 1.00 87.75 79 ARG A O 1
ATOM 641 N N . LEU A 1 80 ? -4.859 -2.887 6.761 1.00 91.88 80 LEU A N 1
ATOM 642 C CA . LEU A 1 80 ? -6.304 -2.813 6.979 1.00 91.88 80 LEU A CA 1
ATOM 643 C C . LEU A 1 80 ? -6.839 -1.386 6.830 1.00 91.88 80 LEU A C 1
ATOM 645 O O . LEU A 1 80 ? -7.814 -1.172 6.113 1.00 91.88 80 LEU A O 1
ATOM 649 N N . ALA A 1 81 ? -6.187 -0.414 7.472 1.00 94.56 81 ALA A N 1
ATOM 650 C CA . ALA A 1 81 ? -6.585 0.987 7.379 1.00 94.56 81 ALA A CA 1
ATOM 651 C C . ALA A 1 81 ? -6.469 1.517 5.941 1.00 94.56 81 ALA A C 1
ATOM 653 O O . ALA A 1 81 ? -7.372 2.196 5.450 1.00 94.56 81 ALA A O 1
ATOM 654 N N . LEU A 1 82 ? -5.395 1.145 5.239 1.00 93.56 82 LEU A N 1
ATOM 655 C CA . LEU A 1 82 ? -5.188 1.497 3.839 1.00 93.56 82 LEU A CA 1
ATOM 656 C C . LEU A 1 82 ? -6.257 0.894 2.919 1.00 93.56 82 LEU A C 1
ATOM 658 O O . LEU A 1 82 ? -6.761 1.590 2.043 1.00 93.56 82 LEU A O 1
ATOM 662 N N . ASN A 1 83 ? -6.648 -0.364 3.134 1.00 93.44 83 ASN A N 1
ATOM 663 C CA . ASN A 1 83 ? -7.695 -1.010 2.341 1.00 93.44 83 ASN A CA 1
ATOM 664 C C . ASN A 1 83 ? -9.043 -0.293 2.487 1.00 93.44 83 ASN A C 1
ATOM 666 O O . ASN A 1 83 ? -9.708 -0.054 1.483 1.00 93.44 83 ASN A O 1
ATOM 670 N N . VAL A 1 84 ? -9.411 0.109 3.709 1.00 94.81 84 VAL A N 1
ATOM 671 C CA . VAL A 1 84 ? -10.631 0.899 3.957 1.00 94.81 84 VAL A CA 1
ATOM 672 C C . VAL A 1 84 ? -10.558 2.254 3.246 1.00 94.81 84 VAL A C 1
ATOM 674 O O . VAL A 1 84 ? -11.524 2.675 2.610 1.00 94.81 84 VAL A O 1
ATOM 677 N N . ALA A 1 85 ? -9.407 2.929 3.303 1.00 95.69 85 ALA A N 1
ATOM 678 C CA . ALA A 1 85 ? -9.204 4.200 2.613 1.00 95.69 85 ALA A CA 1
ATOM 679 C C . ALA A 1 85 ? -9.314 4.059 1.082 1.00 95.69 85 ALA A C 1
ATOM 681 O O . ALA A 1 85 ? -9.989 4.857 0.433 1.00 95.69 85 ALA A O 1
ATOM 682 N N . ASN A 1 86 ? -8.710 3.018 0.505 1.00 96.81 86 ASN A N 1
ATOM 683 C CA . ASN A 1 86 ? -8.806 2.720 -0.924 1.00 96.81 86 ASN A CA 1
ATOM 684 C C . ASN A 1 86 ? -10.243 2.393 -1.346 1.00 96.81 86 ASN A C 1
ATOM 686 O O . ASN A 1 86 ? -10.706 2.893 -2.369 1.00 96.81 86 ASN A O 1
ATOM 690 N N . GLU A 1 87 ? -10.954 1.573 -0.566 1.00 95.12 87 GLU A N 1
ATOM 691 C CA . GLU A 1 87 ? -12.356 1.234 -0.827 1.00 95.12 87 GLU A CA 1
ATOM 692 C C . GLU A 1 87 ? -13.226 2.493 -0.842 1.00 95.12 87 GLU A C 1
ATOM 694 O O . GLU A 1 87 ? -14.046 2.658 -1.745 1.00 95.12 87 GLU A O 1
ATOM 699 N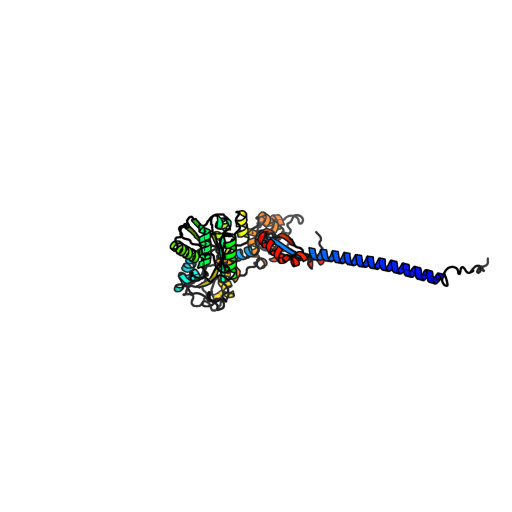 N . ARG A 1 88 ? -12.999 3.422 0.095 1.00 94.25 88 ARG A N 1
ATOM 700 C CA . ARG A 1 88 ? -13.681 4.721 0.115 1.00 94.25 88 ARG A CA 1
ATOM 701 C C . ARG A 1 88 ? -13.457 5.495 -1.185 1.00 94.25 88 ARG A C 1
ATOM 703 O O . ARG A 1 88 ? -14.430 5.914 -1.796 1.00 94.25 88 ARG A O 1
ATOM 710 N N . LEU A 1 89 ? -12.214 5.623 -1.653 1.00 97.25 89 LEU A N 1
ATOM 711 C CA . LEU A 1 89 ? -11.905 6.285 -2.932 1.00 97.25 89 LEU A CA 1
ATOM 712 C C . LEU A 1 89 ? -12.601 5.611 -4.124 1.00 97.25 89 LEU A C 1
ATOM 714 O O . LEU A 1 89 ? -13.199 6.289 -4.958 1.00 97.25 89 LEU A O 1
ATOM 718 N N . LEU A 1 90 ? -12.546 4.279 -4.191 1.00 97.75 90 LEU A N 1
ATOM 719 C CA . LEU A 1 90 ? -13.119 3.481 -5.281 1.00 97.75 90 LEU A CA 1
ATOM 720 C C . LEU A 1 90 ? -14.650 3.529 -5.332 1.00 97.75 90 LEU A C 1
ATOM 722 O O . LEU A 1 90 ? -15.223 3.338 -6.402 1.00 97.75 90 LEU A O 1
ATOM 726 N N . THR A 1 91 ? -15.303 3.764 -4.195 1.00 96.31 91 THR A N 1
ATOM 727 C CA . THR A 1 91 ? -16.768 3.755 -4.063 1.00 96.31 91 THR A CA 1
ATOM 728 C C . THR A 1 91 ? -17.392 5.147 -4.009 1.00 96.31 91 THR A C 1
ATOM 730 O O . THR A 1 91 ? -18.620 5.249 -3.985 1.00 96.31 91 THR A O 1
ATOM 733 N N . MET A 1 92 ? -16.584 6.215 -4.044 1.00 97.00 92 MET A N 1
ATOM 734 C CA . MET A 1 92 ? -17.097 7.581 -4.171 1.00 97.00 92 MET A CA 1
ATOM 735 C C . MET A 1 92 ? -18.004 7.718 -5.409 1.00 97.00 92 MET A C 1
ATOM 737 O O . MET A 1 92 ? -17.699 7.150 -6.466 1.00 97.00 92 MET A O 1
ATOM 741 N N . PRO A 1 93 ? -19.102 8.492 -5.326 1.00 97.12 93 PRO A N 1
ATOM 742 C CA . PRO A 1 93 ? -19.934 8.794 -6.483 1.00 97.12 93 PRO A CA 1
ATOM 743 C C . PRO A 1 93 ? -19.126 9.386 -7.645 1.00 97.12 93 PRO A C 1
ATOM 745 O O . PRO A 1 93 ? -18.179 10.150 -7.442 1.00 97.12 93 PRO A O 1
ATOM 748 N N . ASN A 1 94 ? -19.525 9.046 -8.874 1.00 97.44 94 ASN A N 1
ATOM 749 C CA . ASN A 1 94 ? -18.868 9.473 -10.116 1.00 97.44 94 ASN A CA 1
ATOM 750 C C . ASN A 1 94 ? -17.369 9.114 -10.193 1.00 97.44 94 ASN A C 1
ATOM 752 O O . ASN A 1 94 ? -16.586 9.851 -10.793 1.00 97.44 94 ASN A O 1
ATOM 756 N N . THR A 1 95 ? -16.970 7.983 -9.605 1.00 98.38 95 THR A N 1
ATOM 757 C CA . THR A 1 95 ? -15.618 7.426 -9.738 1.00 98.38 95 THR A CA 1
ATOM 758 C C . THR A 1 95 ? -15.576 6.305 -10.773 1.00 98.38 95 THR A C 1
ATOM 760 O O . THR A 1 95 ? -16.269 5.297 -10.651 1.00 98.38 95 THR A O 1
ATOM 763 N N . ALA A 1 96 ? -14.708 6.456 -11.769 1.00 97.69 96 ALA A N 1
ATOM 764 C CA . ALA A 1 96 ? -14.249 5.388 -12.644 1.00 97.69 96 ALA A CA 1
ATOM 765 C C . ALA A 1 96 ? -12.846 4.932 -12.217 1.00 97.69 96 ALA A C 1
ATOM 767 O O . ALA A 1 96 ? -12.036 5.736 -11.747 1.00 97.69 96 ALA A O 1
ATOM 768 N N . SER A 1 97 ? -12.535 3.648 -12.402 1.00 97.38 97 SER A N 1
ATOM 769 C CA . SER A 1 97 ? -11.198 3.127 -12.124 1.00 97.38 97 SER A CA 1
ATOM 770 C C . SER A 1 97 ? -10.697 2.139 -13.172 1.00 97.38 97 SER A C 1
ATOM 772 O O . SER A 1 97 ? -11.474 1.508 -13.888 1.00 97.38 97 SER A O 1
ATOM 774 N N . SER A 1 98 ? -9.373 2.041 -13.296 1.00 96.44 98 SER A N 1
ATOM 775 C CA . SER A 1 98 ? -8.692 1.145 -14.237 1.00 96.44 98 SER A CA 1
ATOM 776 C C . SER A 1 98 ? -7.305 0.768 -13.717 1.00 96.44 98 SER A C 1
ATOM 778 O O . SER A 1 98 ? -6.608 1.587 -13.123 1.00 96.44 98 SER A O 1
ATOM 780 N N . GLU A 1 99 ? -6.873 -0.468 -13.976 1.00 93.56 99 GLU A N 1
ATOM 781 C CA . GLU A 1 99 ? -5.492 -0.911 -13.715 1.00 93.56 99 GLU A CA 1
ATOM 782 C C . GLU A 1 99 ? -4.501 -0.426 -14.788 1.00 93.56 99 GLU A C 1
ATOM 784 O O . GLU A 1 99 ? -3.285 -0.525 -14.621 1.00 93.56 99 GLU A O 1
ATOM 789 N N . ASN A 1 100 ? -5.009 0.097 -15.906 1.00 93.88 100 ASN A N 1
ATOM 790 C CA . ASN A 1 100 ? -4.211 0.605 -17.012 1.00 93.88 100 ASN A CA 1
ATOM 791 C C . ASN A 1 100 ? -4.183 2.138 -16.997 1.00 93.88 100 ASN A C 1
ATOM 793 O O . ASN A 1 100 ? -5.181 2.777 -17.342 1.00 93.88 100 ASN A O 1
ATOM 797 N N . ASP A 1 101 ? -3.019 2.699 -16.662 1.00 92.75 101 ASP A N 1
ATOM 798 C CA . ASP A 1 101 ? -2.789 4.142 -16.581 1.00 92.75 101 ASP A CA 1
ATOM 799 C C . ASP A 1 101 ? -3.072 4.869 -17.916 1.00 92.75 101 ASP A C 1
ATOM 801 O O . ASP A 1 101 ? -3.563 5.996 -17.905 1.00 92.75 101 ASP A O 1
ATOM 805 N N . ALA A 1 102 ? -2.851 4.231 -19.074 1.00 92.38 102 ALA A N 1
ATOM 806 C CA . ALA A 1 102 ? -3.166 4.839 -20.372 1.00 92.38 102 ALA A CA 1
ATOM 807 C C . ALA A 1 102 ? -4.680 5.036 -20.566 1.00 92.38 102 ALA A C 1
ATOM 809 O O . ALA A 1 102 ? -5.107 6.062 -21.092 1.00 92.38 102 ALA A O 1
ATOM 810 N N . LEU A 1 103 ? -5.496 4.093 -20.077 1.00 95.50 103 LEU A N 1
ATOM 811 C CA . LEU A 1 103 ? -6.956 4.234 -20.093 1.00 95.50 103 LEU A CA 1
ATOM 812 C C . LEU A 1 103 ? -7.434 5.306 -19.107 1.00 95.50 103 LEU A C 1
ATOM 814 O O . LEU A 1 103 ? -8.437 5.961 -19.373 1.00 95.50 103 LEU A O 1
ATOM 818 N N . LEU A 1 104 ? -6.720 5.516 -17.992 1.00 96.94 104 LEU A N 1
ATOM 819 C CA . LEU A 1 104 ? -7.016 6.621 -17.071 1.00 96.94 104 LEU A CA 1
ATOM 820 C C . LEU A 1 104 ? -6.786 7.973 -17.756 1.00 96.94 104 LEU A C 1
ATOM 822 O O . LEU A 1 104 ? -7.640 8.855 -17.685 1.00 96.94 104 LEU A O 1
ATOM 826 N N . ALA A 1 105 ? -5.652 8.125 -18.446 1.00 96.94 105 ALA A N 1
ATOM 827 C CA . ALA A 1 105 ? -5.329 9.338 -19.192 1.00 96.94 105 ALA A CA 1
ATOM 828 C C . ALA A 1 105 ? -6.371 9.636 -20.281 1.00 96.94 105 ALA A C 1
ATOM 830 O O . ALA A 1 105 ? -6.857 10.764 -20.373 1.00 96.94 105 ALA A O 1
ATOM 831 N N . GLU A 1 106 ? -6.759 8.621 -21.057 1.00 97.06 106 GLU A N 1
ATOM 832 C CA . GLU A 1 106 ? -7.790 8.745 -22.090 1.00 97.06 106 GLU A CA 1
ATOM 833 C C . GLU A 1 106 ? -9.161 9.112 -21.500 1.00 97.06 106 GLU A C 1
ATOM 835 O O . GLU A 1 106 ? -9.835 10.007 -22.013 1.00 97.06 106 GLU A O 1
ATOM 840 N N . ALA A 1 107 ? -9.573 8.466 -20.406 1.00 97.81 107 ALA A N 1
ATOM 841 C CA . ALA A 1 107 ? -10.851 8.747 -19.758 1.00 97.81 107 ALA A CA 1
ATOM 842 C C . ALA A 1 107 ? -10.934 10.196 -19.247 1.00 97.81 107 ALA A C 1
ATOM 844 O O . ALA A 1 107 ? -11.942 10.862 -19.475 1.00 97.81 107 ALA A O 1
ATOM 845 N N . ILE A 1 108 ? -9.862 10.724 -18.645 1.00 98.25 108 ILE A N 1
ATOM 846 C CA . ILE A 1 108 ? -9.822 12.116 -18.160 1.00 98.25 108 ILE A CA 1
ATOM 847 C C . ILE A 1 108 ? -9.809 13.110 -19.323 1.00 98.25 108 ILE A C 1
ATOM 849 O O . ILE A 1 108 ? -10.492 14.132 -19.274 1.00 98.25 108 ILE A O 1
ATOM 853 N N . ALA A 1 109 ? -9.065 12.819 -20.393 1.00 97.88 109 ALA A N 1
ATOM 854 C CA . ALA A 1 109 ? -9.036 13.671 -21.580 1.00 97.88 109 ALA A CA 1
ATOM 855 C C . ALA A 1 109 ? -10.413 13.767 -22.269 1.00 97.88 109 ALA A C 1
ATOM 857 O O . ALA A 1 109 ? -10.757 14.816 -22.818 1.00 97.88 109 ALA A O 1
ATOM 858 N N . ASN A 1 110 ? -11.211 12.697 -22.209 1.00 97.62 110 ASN A N 1
ATOM 859 C CA . ASN A 1 110 ? -12.533 12.622 -22.834 1.00 97.62 110 ASN A CA 1
ATOM 860 C C . ASN A 1 110 ? -13.689 13.103 -21.939 1.00 97.62 110 ASN A C 1
ATOM 862 O O . ASN A 1 110 ? -14.795 13.310 -22.443 1.00 97.62 110 ASN A O 1
ATOM 866 N N . ASP A 1 111 ? -13.457 13.305 -20.643 1.00 97.88 111 ASP A N 1
ATOM 867 C CA . ASP A 1 111 ? -14.449 13.832 -19.707 1.00 97.88 111 ASP A CA 1
ATOM 868 C C . ASP A 1 111 ? -14.140 15.291 -19.353 1.00 97.88 111 ASP A C 1
ATOM 870 O O . ASP A 1 111 ? -13.185 15.577 -18.637 1.00 97.88 111 ASP A O 1
ATOM 874 N N . ALA A 1 112 ? -14.972 16.230 -19.812 1.00 96.25 112 ALA A N 1
ATOM 875 C CA . ALA A 1 112 ? -14.798 17.661 -19.545 1.00 96.25 112 ALA A CA 1
ATOM 876 C C . ALA A 1 112 ? -14.839 18.024 -18.045 1.00 96.25 112 ALA A C 1
ATOM 878 O O . ALA A 1 112 ? -14.341 19.086 -17.670 1.00 96.25 112 ALA A O 1
ATOM 879 N N . SER A 1 113 ? -15.399 17.150 -17.202 1.00 94.88 113 SER A N 1
ATOM 880 C CA . SER A 1 113 ? -15.432 17.280 -15.740 1.00 94.88 113 SER A CA 1
ATOM 881 C C . SER A 1 113 ? -14.413 16.378 -15.029 1.00 94.88 113 SER A C 1
ATOM 883 O O . SER A 1 113 ? -14.406 16.311 -13.798 1.00 94.88 113 SER A O 1
ATOM 885 N N . GLY A 1 114 ? -13.565 15.681 -15.788 1.00 97.00 114 GLY A N 1
ATOM 886 C CA . GLY A 1 114 ? -12.666 14.648 -15.293 1.00 97.00 114 GLY A CA 1
ATOM 887 C C . GLY A 1 114 ? -11.460 15.190 -14.526 1.00 97.00 114 GLY A C 1
ATOM 888 O O . GLY A 1 114 ? -10.732 16.064 -15.006 1.00 97.00 114 GLY A O 1
ATOM 889 N N . ILE A 1 115 ? -11.205 14.601 -13.359 1.00 98.50 115 ILE A N 1
ATOM 890 C CA . ILE A 1 115 ? -9.961 14.711 -12.590 1.00 98.50 115 ILE A CA 1
ATOM 891 C C . ILE A 1 115 ? -9.441 13.315 -12.241 1.00 98.50 115 ILE A C 1
ATOM 893 O O . ILE A 1 115 ? -10.213 12.379 -12.040 1.00 98.50 115 ILE A O 1
ATOM 897 N N . GLY A 1 116 ? -8.128 13.159 -12.130 1.00 97.94 116 GLY A N 1
ATOM 898 C CA . GLY A 1 116 ? -7.528 11.899 -11.723 1.00 97.94 116 GLY A CA 1
ATOM 899 C C . GLY A 1 116 ? -6.048 11.998 -11.416 1.00 97.94 116 GLY A C 1
ATOM 900 O O . GLY A 1 116 ? -5.476 13.087 -11.348 1.00 97.94 116 GLY A O 1
ATOM 901 N N . PHE A 1 117 ? -5.429 10.839 -11.213 1.00 97.31 117 PHE A N 1
ATOM 902 C CA . PHE A 1 117 ? -4.005 10.753 -10.929 1.00 97.31 117 PHE A CA 1
ATOM 903 C C . PHE A 1 117 ? -3.379 9.464 -11.459 1.00 97.31 117 PHE A C 1
ATOM 905 O O . PHE A 1 117 ? -3.997 8.401 -11.432 1.00 97.31 117 PHE A O 1
ATOM 912 N N . PHE A 1 118 ? -2.134 9.566 -11.920 1.00 95.81 118 PHE A N 1
ATOM 913 C CA . PHE A 1 118 ? -1.294 8.448 -12.369 1.00 95.81 118 PHE A CA 1
ATOM 914 C C . PHE A 1 118 ? 0.166 8.902 -12.533 1.00 95.81 118 PHE A C 1
ATOM 916 O O . PHE A 1 118 ? 0.485 10.081 -12.349 1.00 95.81 118 PHE A O 1
ATOM 923 N N . GLY A 1 119 ? 1.076 7.966 -12.820 1.00 92.75 119 GLY A N 1
ATOM 924 C CA . GLY A 1 119 ? 2.518 8.240 -12.910 1.00 92.75 119 GLY A CA 1
ATOM 925 C C . GLY A 1 119 ? 2.893 9.232 -14.020 1.00 92.75 119 GLY A C 1
ATOM 926 O O . GLY A 1 119 ? 2.292 9.246 -15.096 1.00 92.75 119 GLY A O 1
ATOM 927 N N . SER A 1 120 ? 3.923 10.045 -13.781 1.00 90.75 120 SER A N 1
ATOM 928 C CA . SER A 1 120 ? 4.321 11.153 -14.666 1.00 90.75 120 SER A CA 1
ATOM 929 C C . SER A 1 120 ? 4.680 10.703 -16.086 1.00 90.75 120 SER A C 1
ATOM 931 O O . SER A 1 120 ? 4.369 11.405 -17.048 1.00 90.75 120 SER A O 1
ATOM 933 N N . ALA A 1 121 ? 5.249 9.507 -16.256 1.00 88.81 121 ALA A N 1
ATOM 934 C CA . ALA A 1 121 ? 5.562 8.944 -17.573 1.00 88.81 121 ALA A CA 1
ATOM 935 C C . ALA A 1 121 ? 4.342 8.871 -18.508 1.00 88.81 121 ALA A C 1
ATOM 937 O O . ALA A 1 121 ? 4.437 9.186 -19.694 1.00 88.81 121 ALA A O 1
ATOM 938 N N . VAL A 1 122 ? 3.173 8.523 -17.967 1.00 90.88 122 VAL A N 1
ATOM 939 C CA . VAL A 1 122 ? 1.926 8.449 -18.739 1.00 90.88 122 VAL A CA 1
ATOM 940 C C . VAL A 1 122 ? 1.394 9.846 -19.046 1.00 90.88 122 VAL A C 1
ATOM 942 O O . VAL A 1 122 ? 0.894 10.087 -20.145 1.00 90.88 122 VAL A O 1
ATOM 945 N N . TYR A 1 123 ? 1.568 10.798 -18.126 1.00 92.81 123 TYR A N 1
ATOM 946 C CA . TYR A 1 123 ? 1.222 12.196 -18.382 1.00 92.81 123 TYR A CA 1
ATOM 947 C C . TYR A 1 123 ? 2.053 12.768 -19.530 1.00 92.81 123 TYR A C 1
ATOM 949 O O . TYR A 1 123 ? 1.487 13.399 -20.415 1.00 92.81 123 TYR A O 1
ATOM 957 N N . GLN A 1 124 ? 3.363 12.502 -19.587 1.00 90.00 124 GLN A N 1
ATOM 958 C CA . GLN A 1 124 ? 4.210 13.015 -20.672 1.00 90.00 124 GLN A CA 1
ATOM 959 C C . GLN A 1 124 ? 3.728 12.572 -22.060 1.00 90.00 124 GLN A C 1
ATOM 961 O O . GLN A 1 124 ? 3.766 13.366 -22.999 1.00 90.00 124 GLN A O 1
ATOM 966 N N . GLN A 1 125 ? 3.210 11.347 -22.180 1.00 89.81 125 GLN A N 1
ATOM 967 C CA . GLN A 1 125 ? 2.651 10.815 -23.429 1.00 89.81 125 GLN A CA 1
ATOM 968 C C . GLN A 1 125 ? 1.307 11.456 -23.819 1.00 89.81 125 GLN A C 1
ATOM 970 O O . GLN A 1 125 ? 0.929 11.405 -24.985 1.00 89.81 125 GLN A O 1
ATOM 975 N N . ASN A 1 126 ? 0.602 12.072 -22.864 1.00 93.69 126 ASN A N 1
ATOM 976 C CA . ASN A 1 126 ? -0.758 12.603 -23.026 1.00 93.69 126 ASN A CA 1
ATOM 977 C C . ASN A 1 126 ? -0.873 14.103 -22.693 1.00 93.69 126 ASN A C 1
ATOM 979 O O . ASN A 1 126 ? -1.975 14.641 -22.584 1.00 93.69 126 ASN A O 1
ATOM 983 N N . ARG A 1 127 ? 0.258 14.797 -22.528 1.00 93.31 127 ARG A N 1
ATOM 984 C CA . ARG A 1 127 ? 0.322 16.167 -21.992 1.00 93.31 127 ARG A CA 1
ATOM 985 C C . ARG A 1 127 ? -0.454 17.197 -22.813 1.00 93.31 127 ARG A C 1
ATOM 987 O O . ARG A 1 127 ? -0.883 18.205 -22.272 1.00 93.31 127 ARG A O 1
ATOM 994 N N . ASP A 1 128 ? -0.624 16.955 -24.112 1.00 95.56 128 ASP A N 1
ATOM 995 C CA . ASP A 1 128 ? -1.314 17.887 -25.009 1.00 95.56 128 ASP A CA 1
ATOM 996 C C . ASP A 1 128 ? -2.843 17.842 -24.812 1.00 95.56 128 ASP A C 1
ATOM 998 O O . ASP A 1 128 ? -3.543 18.779 -25.193 1.00 95.56 128 ASP A O 1
ATOM 1002 N N . ALA A 1 129 ? -3.364 16.771 -24.200 1.00 96.88 129 ALA A N 1
ATOM 1003 C CA . ALA A 1 129 ? -4.789 16.568 -23.933 1.00 96.88 129 ALA A CA 1
ATOM 1004 C C . ALA A 1 129 ? -5.172 16.780 -22.457 1.00 96.88 129 ALA A C 1
ATOM 1006 O O . ALA A 1 129 ? -6.356 16.800 -22.122 1.00 96.88 129 ALA A O 1
ATOM 1007 N N . LEU A 1 130 ? -4.188 16.931 -21.570 1.00 96.94 130 LEU A N 1
ATOM 1008 C CA . LEU A 1 130 ? -4.382 16.958 -20.124 1.00 96.94 130 LEU A CA 1
ATOM 1009 C C . LEU A 1 130 ? -3.796 18.219 -19.509 1.00 96.94 130 LEU A C 1
ATOM 1011 O O . LEU A 1 130 ? -2.767 18.733 -19.938 1.00 96.94 130 LEU A O 1
ATOM 1015 N N . LYS A 1 131 ? -4.420 18.679 -18.430 1.00 95.69 131 LYS A N 1
ATOM 1016 C CA . LYS A 1 131 ? -3.893 19.753 -17.600 1.00 95.69 131 LYS A CA 1
ATOM 1017 C C . LYS A 1 131 ? -3.278 19.173 -16.332 1.00 95.69 131 LYS A C 1
ATOM 1019 O O . LYS A 1 131 ? -3.980 18.554 -15.537 1.00 95.69 131 LYS A O 1
ATOM 1024 N N . LEU A 1 132 ? -1.985 19.412 -16.127 1.00 95.12 132 LEU A N 1
ATOM 1025 C CA . LEU A 1 132 ? -1.306 19.115 -14.865 1.00 95.12 132 LEU A CA 1
ATOM 1026 C C . LEU A 1 132 ? -1.693 20.147 -13.799 1.00 95.12 132 LEU A C 1
ATOM 1028 O O . LEU A 1 132 ? -1.596 21.348 -14.048 1.00 95.12 132 LEU A O 1
ATOM 1032 N N . LEU A 1 133 ? -2.095 19.679 -12.619 1.00 95.44 133 LEU A N 1
ATOM 1033 C CA . LEU A 1 133 ? -2.393 20.532 -11.471 1.00 95.44 133 LEU A CA 1
ATOM 1034 C C . LEU A 1 133 ? -1.169 20.670 -10.560 1.00 95.44 133 LEU A C 1
ATOM 1036 O O . LEU A 1 133 ? -0.441 19.701 -10.323 1.00 95.44 133 LEU A O 1
ATOM 1040 N N . ALA A 1 134 ? -0.966 21.871 -10.018 1.00 94.62 134 ALA A N 1
ATOM 1041 C CA . ALA A 1 134 ? -0.048 22.068 -8.904 1.00 94.62 134 ALA A CA 1
ATOM 1042 C C . ALA A 1 134 ? -0.695 21.593 -7.595 1.00 94.62 134 ALA A C 1
ATOM 1044 O O . ALA A 1 134 ? -1.904 21.743 -7.399 1.00 94.62 134 ALA A O 1
ATOM 1045 N N . VAL A 1 135 ? 0.119 21.035 -6.700 1.00 94.88 135 VAL A N 1
ATOM 1046 C CA . VAL A 1 135 ? -0.277 20.678 -5.340 1.00 94.88 135 VAL A CA 1
ATOM 1047 C C . VAL A 1 135 ? 0.526 21.507 -4.357 1.00 94.88 135 VAL A C 1
ATOM 1049 O O . VAL A 1 135 ? 1.752 21.427 -4.352 1.00 94.88 135 VAL A O 1
ATOM 1052 N N . ASP A 1 136 ? -0.158 22.300 -3.534 1.00 93.81 136 ASP A N 1
ATOM 1053 C CA . ASP A 1 136 ? 0.466 23.256 -2.609 1.00 93.81 136 ASP A CA 1
ATOM 1054 C C . ASP A 1 136 ? 1.488 24.184 -3.312 1.00 93.81 136 ASP A C 1
ATOM 1056 O O . ASP A 1 136 ? 2.505 24.570 -2.741 1.00 93.81 136 ASP A O 1
ATOM 1060 N N . GLY A 1 137 ? 1.224 24.543 -4.573 1.00 92.06 137 GLY A N 1
ATOM 1061 C CA . GLY A 1 137 ? 2.101 25.366 -5.412 1.00 92.06 137 GLY A CA 1
ATOM 1062 C C . GLY A 1 137 ? 3.233 24.608 -6.115 1.00 92.06 137 GLY A C 1
ATOM 1063 O O . GLY A 1 137 ? 3.938 25.203 -6.928 1.00 92.06 137 GLY A O 1
ATOM 1064 N N . GLU A 1 138 ? 3.390 23.307 -5.862 1.00 92.31 138 GLU A N 1
ATOM 1065 C CA . GLU A 1 138 ? 4.440 22.469 -6.441 1.00 92.31 138 GLU A CA 1
ATOM 1066 C C . GLU A 1 138 ? 3.896 21.573 -7.559 1.00 92.31 138 GLU A C 1
ATOM 1068 O O . GLU A 1 138 ? 2.787 21.050 -7.491 1.00 92.31 138 GLU A O 1
ATOM 1073 N N . THR A 1 139 ? 4.693 21.333 -8.596 1.00 85.75 139 THR A N 1
ATOM 1074 C CA . THR A 1 139 ? 4.341 20.399 -9.683 1.00 85.75 139 THR A CA 1
ATOM 1075 C C . THR A 1 139 ? 5.226 19.160 -9.635 1.00 85.75 139 THR A C 1
ATOM 1077 O O . THR A 1 139 ? 6.277 19.174 -9.002 1.00 85.75 139 THR A O 1
ATOM 1080 N N . ALA A 1 140 ? 4.841 18.098 -10.347 1.00 82.06 140 ALA A N 1
ATOM 1081 C CA . ALA A 1 140 ? 5.538 16.805 -10.369 1.00 82.06 140 ALA A CA 1
ATOM 1082 C C . ALA A 1 140 ? 7.020 16.849 -10.821 1.00 82.06 140 ALA A C 1
ATOM 1084 O O . ALA A 1 140 ? 7.726 15.851 -10.717 1.00 82.06 140 ALA A O 1
ATOM 1085 N N . VAL A 1 141 ? 7.508 17.991 -11.316 1.00 75.12 141 VAL A N 1
ATOM 1086 C CA . VAL A 1 141 ? 8.925 18.216 -11.658 1.00 75.12 141 VAL A CA 1
ATOM 1087 C C . VAL A 1 141 ? 9.737 18.839 -10.515 1.00 75.12 141 VAL A C 1
ATOM 1089 O O . VAL A 1 141 ? 10.961 18.935 -10.609 1.00 75.12 141 VAL A O 1
ATOM 1092 N N . SER A 1 142 ? 9.073 19.284 -9.448 1.00 81.56 142 SER A N 1
ATOM 1093 C CA . SER A 1 142 ? 9.700 19.941 -8.304 1.00 81.56 142 SER A CA 1
ATOM 1094 C C . SER A 1 142 ? 10.257 18.924 -7.300 1.00 81.56 142 SER A C 1
ATOM 1096 O O . SER A 1 142 ? 9.552 17.980 -6.937 1.00 81.56 142 SER A O 1
ATOM 1098 N N . PRO A 1 143 ? 11.475 19.125 -6.759 1.00 78.38 143 PRO A N 1
ATOM 1099 C CA . PRO A 1 143 ? 12.002 18.305 -5.666 1.00 78.38 143 PRO A CA 1
ATOM 1100 C C . PRO A 1 143 ? 11.153 18.348 -4.387 1.00 78.38 143 PRO A C 1
ATOM 1102 O O . PRO A 1 143 ? 11.276 17.462 -3.544 1.00 78.38 143 PRO A O 1
ATOM 1105 N N . GLN A 1 144 ? 10.332 19.388 -4.215 1.00 84.50 144 GLN A N 1
ATOM 1106 C CA . GLN A 1 144 ? 9.452 19.579 -3.059 1.00 84.50 144 GLN A CA 1
ATOM 1107 C C . GLN A 1 144 ? 8.090 18.893 -3.233 1.00 84.50 144 GLN A C 1
ATOM 1109 O O . GLN A 1 144 ? 7.280 18.895 -2.306 1.00 84.50 144 GLN A O 1
ATOM 1114 N N . TYR A 1 145 ? 7.832 18.291 -4.398 1.00 89.62 145 TYR A N 1
ATOM 1115 C CA . TYR A 1 145 ? 6.543 17.697 -4.709 1.00 89.62 145 TYR A CA 1
ATOM 1116 C C . TYR A 1 145 ? 6.210 16.511 -3.782 1.00 89.62 145 TYR A C 1
ATOM 1118 O O . TYR A 1 145 ? 6.994 15.557 -3.686 1.00 89.62 145 TYR A O 1
ATOM 1126 N N . PRO A 1 146 ? 5.043 16.521 -3.106 1.00 87.19 146 PRO A N 1
ATOM 1127 C CA . PRO A 1 146 ? 4.770 15.602 -2.003 1.00 87.19 146 PRO A CA 1
ATOM 1128 C C . PRO A 1 146 ? 4.476 14.161 -2.435 1.00 87.19 146 PRO A C 1
ATOM 1130 O O . PRO A 1 146 ? 4.566 13.266 -1.589 1.00 87.19 146 PRO A O 1
ATOM 1133 N N . PHE A 1 147 ? 4.146 13.920 -3.709 1.00 92.94 147 PHE A N 1
ATOM 1134 C CA . PHE A 1 147 ? 3.760 12.604 -4.230 1.00 92.94 147 PHE A CA 1
ATOM 1135 C C . PHE A 1 147 ? 4.844 11.979 -5.111 1.00 92.94 147 PHE A C 1
ATOM 1137 O O . PHE A 1 147 ? 4.595 11.583 -6.247 1.00 92.94 147 PHE A O 1
ATOM 1144 N N . THR A 1 148 ? 6.056 11.875 -4.573 1.00 91.56 148 THR A N 1
ATOM 1145 C CA . THR A 1 148 ? 7.151 11.138 -5.214 1.00 91.56 148 THR A CA 1
ATOM 1146 C C . THR A 1 148 ? 7.339 9.785 -4.537 1.00 91.56 148 THR A C 1
ATOM 1148 O O . THR A 1 148 ? 7.398 9.710 -3.309 1.00 91.56 148 THR A O 1
ATOM 1151 N N . ARG A 1 149 ? 7.458 8.716 -5.326 1.00 91.69 149 ARG A N 1
ATOM 1152 C CA . ARG A 1 149 ? 7.636 7.339 -4.839 1.00 91.69 149 ARG A CA 1
ATOM 1153 C C . ARG A 1 149 ? 8.773 6.629 -5.553 1.00 91.69 149 ARG A C 1
ATOM 1155 O O . ARG A 1 149 ? 9.080 6.934 -6.702 1.00 91.69 149 ARG A O 1
ATOM 1162 N N . THR A 1 150 ? 9.349 5.632 -4.897 1.00 91.75 150 THR A N 1
ATOM 1163 C CA . THR A 1 150 ? 10.294 4.707 -5.528 1.00 91.75 150 THR A CA 1
ATOM 1164 C C . THR A 1 150 ? 9.533 3.604 -6.264 1.00 91.75 150 THR A C 1
ATOM 1166 O O . THR A 1 150 ? 8.534 3.084 -5.767 1.00 91.75 150 THR A O 1
ATOM 1169 N N . LEU A 1 151 ? 10.018 3.239 -7.447 1.00 93.25 151 LEU A N 1
ATOM 1170 C CA . LEU A 1 151 ? 9.551 2.105 -8.235 1.00 93.25 151 LEU A CA 1
ATOM 1171 C C . LEU A 1 151 ? 10.500 0.922 -8.053 1.00 93.25 151 LEU A C 1
ATOM 1173 O O . LEU A 1 151 ? 11.722 1.090 -8.017 1.00 93.25 151 LEU A O 1
ATOM 1177 N N . TYR A 1 152 ? 9.932 -0.274 -7.975 1.00 95.25 152 TYR A N 1
ATOM 1178 C CA . TYR A 1 152 ? 10.640 -1.498 -7.638 1.00 95.25 152 TYR A CA 1
ATOM 1179 C C . TYR A 1 152 ? 10.426 -2.565 -8.706 1.00 95.25 152 TYR A C 1
ATOM 1181 O O . TYR A 1 152 ? 9.327 -2.734 -9.237 1.00 95.25 152 TYR A O 1
ATOM 1189 N N . LEU A 1 153 ? 11.479 -3.335 -8.954 1.00 96.69 153 LEU A N 1
ATOM 1190 C CA . LEU A 1 153 ? 11.362 -4.686 -9.478 1.00 96.69 153 LEU A CA 1
ATOM 1191 C C . LEU A 1 153 ? 11.628 -5.677 -8.348 1.00 96.69 153 LEU A C 1
ATOM 1193 O O . LEU A 1 153 ? 12.466 -5.428 -7.482 1.00 96.69 153 LEU A O 1
ATOM 1197 N N . TYR A 1 154 ? 10.925 -6.800 -8.368 1.00 97.75 154 TYR A N 1
ATOM 1198 C CA . TYR A 1 154 ? 11.094 -7.899 -7.431 1.00 97.75 154 TYR A CA 1
ATOM 1199 C C . TYR A 1 154 ? 11.400 -9.180 -8.192 1.00 97.75 154 TYR A C 1
ATOM 1201 O O . TYR A 1 154 ? 10.711 -9.516 -9.152 1.00 97.75 154 TYR A O 1
ATOM 1209 N N . THR A 1 155 ? 12.435 -9.892 -7.763 1.00 98.00 155 THR A N 1
ATOM 1210 C CA . THR A 1 155 ? 12.753 -11.245 -8.239 1.00 98.00 155 THR A CA 1
ATOM 1211 C C . THR A 1 155 ? 13.461 -12.031 -7.132 1.00 98.00 155 THR A C 1
ATOM 1213 O O . THR A 1 155 ? 13.624 -11.502 -6.033 1.00 98.00 155 THR A O 1
ATOM 1216 N N . THR A 1 156 ? 13.848 -13.285 -7.357 1.00 96.69 156 THR A N 1
ATOM 1217 C CA . THR A 1 156 ? 14.640 -14.068 -6.390 1.00 96.69 156 THR A CA 1
ATOM 1218 C C . THR A 1 156 ? 16.048 -14.320 -6.917 1.00 96.69 156 THR A C 1
ATOM 1220 O O . THR A 1 156 ? 16.287 -14.289 -8.124 1.00 96.69 156 THR A O 1
ATOM 1223 N N . ASN A 1 157 ? 16.985 -14.613 -6.011 1.00 94.19 157 ASN A N 1
ATOM 1224 C CA . ASN A 1 157 ? 18.330 -15.035 -6.406 1.00 94.19 157 ASN A CA 1
ATOM 1225 C C . ASN A 1 157 ? 18.277 -16.303 -7.270 1.00 94.19 157 ASN A C 1
ATOM 1227 O O . ASN A 1 157 ? 18.969 -16.371 -8.279 1.00 94.19 157 ASN A O 1
ATOM 1231 N N . ASP A 1 158 ? 17.406 -17.254 -6.924 1.00 94.38 158 ASP A N 1
ATOM 1232 C CA . ASP A 1 158 ? 17.246 -18.508 -7.666 1.00 94.38 158 ASP A CA 1
ATOM 1233 C C . ASP A 1 158 ? 16.795 -18.252 -9.111 1.00 94.38 158 ASP A C 1
ATOM 1235 O O . ASP A 1 158 ? 17.408 -18.760 -10.045 1.00 94.38 158 ASP A O 1
ATOM 1239 N N . ILE A 1 159 ? 15.810 -17.367 -9.322 1.00 97.06 159 ILE A N 1
ATOM 1240 C CA . ILE A 1 159 ? 15.359 -16.984 -10.670 1.00 97.06 159 ILE A CA 1
ATOM 1241 C C . ILE A 1 159 ? 16.494 -16.322 -11.453 1.00 97.06 159 ILE A C 1
ATOM 1243 O O . ILE A 1 159 ? 16.662 -16.601 -12.635 1.00 97.06 159 ILE A O 1
ATOM 1247 N N . LEU A 1 160 ? 17.293 -15.460 -10.822 1.00 95.00 160 LEU A N 1
ATOM 1248 C CA . LEU A 1 160 ? 18.417 -14.804 -11.497 1.00 95.00 160 LEU A CA 1
ATOM 1249 C C . LEU A 1 160 ? 19.534 -15.783 -11.891 1.00 95.00 160 LEU A C 1
ATOM 1251 O O . LEU A 1 160 ? 20.213 -15.555 -12.895 1.00 95.00 160 LEU A O 1
ATOM 1255 N N . VAL A 1 161 ? 19.719 -16.859 -11.126 1.00 92.62 161 VAL A N 1
ATOM 1256 C CA . VAL A 1 161 ? 20.680 -17.928 -11.432 1.00 92.62 161 VAL A CA 1
ATOM 1257 C C . VAL A 1 161 ? 20.151 -18.844 -12.539 1.00 92.62 161 VAL A C 1
ATOM 1259 O O . VAL A 1 161 ? 20.894 -19.197 -13.453 1.00 92.62 161 VAL A O 1
ATOM 1262 N N . GLU A 1 162 ? 18.873 -19.217 -12.483 1.00 94.25 162 GLU A N 1
ATOM 1263 C CA . GLU A 1 162 ? 18.257 -20.180 -13.405 1.00 94.25 162 GLU A CA 1
ATOM 1264 C C . GLU A 1 162 ? 17.826 -19.553 -14.739 1.00 94.25 162 GLU A C 1
ATOM 1266 O O . GLU A 1 162 ? 17.899 -20.195 -15.789 1.00 94.25 162 GLU A O 1
ATOM 1271 N N . ASN A 1 163 ? 17.390 -18.292 -14.721 1.00 96.44 163 ASN A N 1
ATOM 1272 C CA . ASN A 1 163 ? 16.883 -17.564 -15.877 1.00 96.44 163 ASN A CA 1
ATOM 1273 C C . ASN A 1 163 ? 17.831 -16.415 -16.251 1.00 96.44 163 ASN A C 1
ATOM 1275 O O . ASN A 1 163 ? 17.654 -15.255 -15.866 1.00 96.44 163 ASN A O 1
ATOM 1279 N N . GLN A 1 164 ? 18.830 -16.740 -17.077 1.00 93.62 164 GLN A N 1
ATOM 1280 C CA . GLN A 1 164 ? 19.803 -15.763 -17.570 1.00 93.62 164 GLN A CA 1
ATOM 1281 C C . GLN A 1 164 ? 19.129 -14.582 -18.289 1.00 93.62 164 GLN A C 1
ATOM 1283 O O . GLN A 1 164 ? 19.585 -13.448 -18.154 1.00 93.62 164 GLN A O 1
ATOM 1288 N N . ALA A 1 165 ? 18.028 -14.814 -19.012 1.00 96.31 165 ALA A N 1
ATOM 1289 C CA . ALA A 1 165 ? 17.294 -13.748 -19.682 1.00 96.31 165 ALA A CA 1
ATOM 1290 C C . ALA A 1 165 ? 16.727 -12.739 -18.667 1.00 96.31 165 ALA A C 1
ATOM 1292 O O . ALA A 1 165 ? 16.922 -11.535 -18.842 1.00 96.31 165 ALA A O 1
ATOM 1293 N N . ALA A 1 166 ? 16.099 -13.211 -17.583 1.00 96.62 166 ALA A N 1
ATOM 1294 C CA . ALA A 1 166 ? 15.594 -12.353 -16.504 1.00 96.62 166 ALA A CA 1
ATOM 1295 C C . ALA A 1 166 ? 16.723 -11.552 -15.837 1.00 96.62 166 ALA A C 1
ATOM 1297 O O . ALA A 1 166 ? 16.577 -10.355 -15.580 1.00 96.62 166 ALA A O 1
ATOM 1298 N N . ASN A 1 167 ? 17.874 -12.192 -15.626 1.00 94.44 167 ASN A N 1
ATOM 1299 C CA . ASN A 1 167 ? 19.047 -11.568 -15.026 1.00 94.44 167 ASN A CA 1
ATOM 1300 C C . ASN A 1 167 ? 19.639 -10.448 -15.895 1.00 94.44 167 ASN A C 1
ATOM 1302 O O . ASN A 1 167 ? 19.843 -9.329 -15.412 1.00 94.44 167 ASN A O 1
ATOM 1306 N N . VAL A 1 168 ? 19.825 -10.706 -17.193 1.00 93.25 168 VAL A N 1
ATOM 1307 C CA . VAL A 1 168 ? 20.280 -9.687 -18.150 1.00 93.25 168 VAL A CA 1
ATOM 1308 C C . VAL A 1 168 ? 19.266 -8.557 -18.276 1.00 93.25 168 VAL A C 1
ATOM 1310 O O . VAL A 1 168 ? 19.664 -7.395 -18.265 1.00 93.25 168 VAL A O 1
ATOM 1313 N N . PHE A 1 169 ? 17.968 -8.868 -18.344 1.00 94.69 169 PHE A N 1
ATOM 1314 C CA . PHE A 1 169 ? 16.922 -7.849 -18.415 1.00 94.69 169 PHE A CA 1
ATOM 1315 C C . PHE A 1 169 ? 16.967 -6.909 -17.205 1.00 94.69 169 PHE A C 1
ATOM 1317 O O . PHE A 1 169 ? 16.983 -5.692 -17.380 1.00 94.69 169 PHE A O 1
ATOM 1324 N N . LEU A 1 170 ? 17.034 -7.459 -15.987 1.00 93.69 170 LEU A N 1
ATOM 1325 C CA . LEU A 1 170 ? 17.099 -6.676 -14.754 1.00 93.69 170 LEU A CA 1
ATOM 1326 C C . LEU A 1 170 ? 18.349 -5.788 -14.713 1.00 93.69 170 LEU A C 1
ATOM 1328 O O . LEU A 1 170 ? 18.246 -4.595 -14.429 1.00 93.69 170 LEU A O 1
ATOM 1332 N N . ASN A 1 171 ? 19.521 -6.348 -15.027 1.00 90.50 171 ASN A N 1
ATOM 1333 C CA . ASN A 1 171 ? 20.773 -5.593 -15.064 1.00 90.50 171 ASN A CA 1
ATOM 1334 C C . ASN A 1 171 ? 20.724 -4.458 -16.095 1.00 90.50 171 ASN A C 1
ATOM 1336 O O . ASN A 1 171 ? 21.082 -3.323 -15.775 1.00 90.50 171 ASN A O 1
ATOM 1340 N N . TYR A 1 172 ? 20.251 -4.753 -17.308 1.00 89.88 172 TYR A N 1
ATOM 1341 C CA . TYR A 1 172 ? 20.143 -3.772 -18.381 1.00 89.88 172 TYR A CA 1
ATOM 1342 C C . TYR A 1 172 ? 19.184 -2.652 -17.978 1.00 89.88 172 TYR A C 1
ATOM 1344 O O . TYR A 1 172 ? 19.544 -1.477 -18.047 1.00 89.88 172 TYR A O 1
ATOM 1352 N N . LEU A 1 173 ? 17.998 -3.001 -17.470 1.00 88.62 173 LEU A N 1
ATOM 1353 C CA . LEU A 1 173 ? 17.029 -2.017 -17.009 1.00 88.62 173 LEU A CA 1
ATOM 1354 C C . LEU A 1 173 ? 17.653 -1.098 -15.961 1.00 88.62 173 LEU A C 1
ATOM 1356 O O . LEU A 1 173 ? 17.620 0.108 -16.135 1.00 88.62 173 LEU A O 1
ATOM 1360 N N . ILE A 1 174 ? 18.283 -1.621 -14.910 1.00 84.31 174 ILE A N 1
ATOM 1361 C CA . ILE A 1 174 ? 18.827 -0.759 -13.848 1.00 84.31 174 ILE A CA 1
ATOM 1362 C C . ILE A 1 174 ? 20.022 0.076 -14.339 1.00 84.31 174 ILE A C 1
ATOM 1364 O O . ILE A 1 174 ? 20.200 1.218 -13.913 1.00 84.31 174 ILE A O 1
ATOM 1368 N N . THR A 1 175 ? 20.817 -0.456 -15.269 1.00 79.88 175 THR A N 1
ATOM 1369 C CA . THR A 1 175 ? 21.968 0.252 -15.849 1.00 79.88 175 THR A CA 1
ATOM 1370 C C . THR A 1 175 ? 21.538 1.435 -16.723 1.00 79.88 175 THR A C 1
ATOM 1372 O O . THR A 1 175 ? 22.193 2.480 -16.703 1.00 79.88 175 THR A O 1
ATOM 1375 N N . TYR A 1 176 ? 20.443 1.296 -17.480 1.00 76.25 176 TYR A N 1
ATOM 1376 C CA . TYR A 1 176 ? 20.034 2.273 -18.499 1.00 76.25 176 TYR A CA 1
ATOM 1377 C C . TYR A 1 176 ? 18.752 3.063 -18.162 1.00 76.25 176 TYR A C 1
ATOM 1379 O O . TYR A 1 176 ? 18.556 4.150 -18.714 1.00 76.25 176 TYR A O 1
ATOM 1387 N N . ALA A 1 177 ? 17.921 2.602 -17.220 1.00 67.25 177 ALA A N 1
ATOM 1388 C CA . ALA A 1 177 ? 16.712 3.296 -16.754 1.00 67.25 177 ALA A CA 1
ATOM 1389 C C . ALA A 1 177 ? 16.959 4.722 -16.232 1.00 67.25 177 ALA A C 1
ATOM 1391 O O . ALA A 1 177 ? 16.155 5.596 -16.556 1.00 67.25 177 ALA A O 1
ATOM 1392 N N . PRO A 1 178 ? 18.060 5.029 -15.509 1.00 59.16 178 PRO A N 1
ATOM 1393 C CA . PRO A 1 178 ? 18.317 6.384 -15.015 1.00 59.16 178 PRO A CA 1
ATOM 1394 C C . PRO A 1 178 ? 18.437 7.467 -16.098 1.00 59.16 178 PRO A C 1
ATOM 1396 O O . PRO A 1 178 ? 18.418 8.644 -15.752 1.00 59.16 178 PRO A O 1
ATOM 1399 N N . ASN A 1 179 ? 18.596 7.091 -17.375 1.00 56.50 179 ASN A N 1
ATOM 1400 C CA . ASN A 1 179 ? 19.011 7.996 -18.449 1.00 56.50 179 ASN A CA 1
ATOM 1401 C C . ASN A 1 179 ? 18.047 8.070 -19.649 1.00 56.50 179 ASN A C 1
ATOM 1403 O O . ASN A 1 179 ? 18.399 8.727 -20.628 1.00 56.50 179 ASN A O 1
ATOM 1407 N N . THR A 1 180 ? 16.909 7.359 -19.659 1.00 54.78 180 THR A N 1
ATOM 1408 C CA . THR A 1 180 ? 16.251 7.038 -20.947 1.00 54.78 180 THR A CA 1
ATOM 1409 C C . THR A 1 180 ? 14.742 7.261 -21.057 1.00 54.78 180 THR A C 1
ATOM 1411 O O . THR A 1 180 ? 14.292 7.500 -22.177 1.00 54.78 180 THR A O 1
ATOM 1414 N N . ALA A 1 181 ? 13.961 7.230 -19.975 1.00 65.25 181 ALA A N 1
ATOM 1415 C CA . ALA A 1 181 ? 12.499 7.298 -20.071 1.00 65.25 181 ALA A CA 1
ATOM 1416 C C . ALA A 1 181 ? 11.945 8.660 -19.616 1.00 65.25 181 ALA A C 1
ATOM 1418 O O . ALA A 1 181 ? 12.077 9.026 -18.445 1.00 65.25 181 ALA A O 1
ATOM 1419 N N . ASP A 1 182 ? 11.294 9.390 -20.529 1.00 74.31 182 ASP A N 1
ATOM 1420 C CA . ASP A 1 182 ? 10.615 10.650 -20.212 1.00 74.31 182 ASP A CA 1
ATOM 1421 C C . ASP A 1 182 ? 9.569 10.442 -19.103 1.00 74.31 182 ASP A C 1
ATOM 1423 O O . ASP A 1 182 ? 8.750 9.525 -19.150 1.00 74.31 182 ASP A O 1
ATOM 1427 N N . GLY A 1 183 ? 9.598 11.315 -18.094 1.00 80.88 183 GLY A N 1
ATOM 1428 C CA . GLY A 1 183 ? 8.644 11.313 -16.982 1.00 80.88 183 GLY A CA 1
ATOM 1429 C C . GLY A 1 183 ? 9.030 10.466 -15.765 1.00 80.88 183 GLY A C 1
ATOM 1430 O O . GLY A 1 183 ? 8.314 10.538 -14.770 1.00 80.88 183 GLY A O 1
ATOM 1431 N N . TYR A 1 184 ? 10.160 9.750 -15.778 1.00 86.69 184 TYR A N 1
ATOM 1432 C CA . TYR A 1 184 ? 10.717 9.117 -14.574 1.00 86.69 184 TYR A CA 1
ATOM 1433 C C . TYR A 1 184 ? 11.837 9.955 -13.950 1.00 86.69 184 TYR A C 1
ATOM 1435 O O . TYR A 1 184 ? 12.600 10.637 -14.633 1.00 86.69 184 TYR A O 1
ATOM 1443 N N . LEU A 1 185 ? 11.956 9.872 -12.628 1.00 84.38 185 LEU A N 1
ATOM 1444 C CA . LEU A 1 185 ? 13.030 10.473 -11.846 1.00 84.38 185 LEU A CA 1
ATOM 1445 C C . LEU A 1 185 ? 14.119 9.431 -11.564 1.00 84.38 185 LEU A C 1
ATOM 1447 O O . LEU A 1 185 ? 13.851 8.241 -11.384 1.00 84.38 185 LEU A O 1
ATOM 1451 N N . THR A 1 186 ? 15.372 9.873 -11.476 1.00 81.94 186 THR A N 1
ATOM 1452 C CA . THR A 1 186 ? 16.471 8.985 -11.086 1.00 81.94 186 THR A CA 1
ATOM 1453 C C . THR A 1 186 ? 16.276 8.508 -9.644 1.00 81.94 186 THR A C 1
ATOM 1455 O O . THR A 1 186 ? 16.046 9.315 -8.743 1.00 81.94 186 THR A O 1
ATOM 1458 N N . ALA A 1 187 ? 16.403 7.197 -9.412 1.00 81.31 187 ALA A N 1
ATOM 1459 C CA . ALA A 1 187 ? 16.405 6.642 -8.060 1.00 81.31 187 ALA A CA 1
ATOM 1460 C C . ALA A 1 187 ? 17.542 7.235 -7.208 1.00 81.31 187 ALA A C 1
ATOM 1462 O O . ALA A 1 187 ? 18.577 7.672 -7.722 1.00 81.31 187 ALA A O 1
ATOM 1463 N N . SER A 1 188 ? 17.376 7.231 -5.882 1.00 84.44 188 SER A N 1
ATOM 1464 C CA . SER A 1 188 ? 18.406 7.758 -4.984 1.00 84.44 188 SER A CA 1
ATOM 1465 C C . SER A 1 188 ? 19.720 6.970 -5.107 1.00 84.44 188 SER A C 1
ATOM 1467 O O . SER A 1 188 ? 19.732 5.780 -5.425 1.00 84.44 188 SER A O 1
ATOM 1469 N N . LYS A 1 189 ? 20.863 7.603 -4.804 1.00 84.12 189 LYS A N 1
ATOM 1470 C CA . LYS A 1 189 ? 22.168 6.909 -4.816 1.00 84.12 189 LYS A CA 1
ATOM 1471 C C . LYS A 1 189 ? 22.179 5.680 -3.900 1.00 84.12 189 LYS A C 1
ATOM 1473 O O . LYS A 1 189 ? 22.783 4.671 -4.248 1.00 84.12 189 LYS A O 1
ATOM 1478 N N . SER A 1 190 ? 21.513 5.765 -2.749 1.00 86.00 190 SER A N 1
ATOM 1479 C CA . SER A 1 190 ? 21.347 4.646 -1.815 1.00 86.00 190 SER A CA 1
ATOM 1480 C C . SER A 1 190 ? 20.495 3.523 -2.397 1.00 86.00 190 SER A C 1
ATOM 1482 O O . SER A 1 190 ? 20.826 2.357 -2.208 1.00 86.00 190 SER A O 1
ATOM 1484 N N . ASP A 1 191 ? 19.433 3.861 -3.127 1.00 87.38 191 ASP A N 1
ATOM 1485 C CA . ASP A 1 191 ? 18.585 2.877 -3.793 1.00 87.38 191 ASP A CA 1
ATOM 1486 C C . ASP A 1 191 ? 19.352 2.134 -4.881 1.00 87.38 191 ASP A C 1
ATOM 1488 O O . ASP A 1 191 ? 19.394 0.907 -4.867 1.00 87.38 191 ASP A O 1
ATOM 1492 N N . LEU A 1 192 ? 20.035 2.863 -5.764 1.00 83.31 192 LEU A N 1
ATOM 1493 C CA . LEU A 1 192 ? 20.834 2.255 -6.827 1.00 83.31 192 LEU A CA 1
ATOM 1494 C C . LEU A 1 192 ? 21.971 1.391 -6.264 1.00 83.31 192 LEU A C 1
ATOM 1496 O O . LEU A 1 192 ? 22.233 0.311 -6.791 1.00 83.31 192 LEU A O 1
ATOM 1500 N N . ALA A 1 193 ? 22.617 1.822 -5.174 1.00 84.19 193 ALA A N 1
ATOM 1501 C CA . ALA A 1 193 ? 23.634 1.024 -4.489 1.00 84.19 193 ALA A CA 1
ATOM 1502 C C . ALA A 1 193 ? 23.048 -0.263 -3.886 1.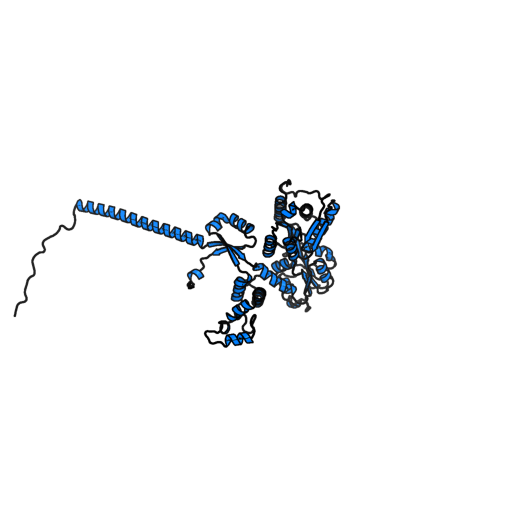00 84.19 193 ALA A C 1
ATOM 1504 O O . ALA A 1 193 ? 23.655 -1.325 -4.008 1.00 84.19 193 ALA A O 1
ATOM 1505 N N . ARG A 1 194 ? 21.852 -0.192 -3.286 1.00 85.75 194 ARG A N 1
ATOM 1506 C CA . ARG A 1 194 ? 21.137 -1.365 -2.765 1.00 85.75 194 ARG A CA 1
ATOM 1507 C C . ARG A 1 194 ? 20.742 -2.326 -3.884 1.00 85.75 194 ARG A C 1
ATOM 1509 O O . ARG A 1 194 ? 20.999 -3.518 -3.769 1.00 85.75 194 ARG A O 1
ATOM 1516 N N . ALA A 1 195 ? 20.169 -1.818 -4.974 1.00 88.44 195 ALA A N 1
ATOM 1517 C CA . ALA A 1 195 ? 19.821 -2.626 -6.141 1.00 88.44 195 ALA A CA 1
ATOM 1518 C C . ALA A 1 195 ? 21.060 -3.336 -6.714 1.00 88.44 195 ALA A C 1
ATOM 1520 O O . ALA A 1 195 ? 21.011 -4.528 -7.012 1.00 88.44 195 ALA A O 1
ATOM 1521 N N . GLN A 1 196 ? 22.189 -2.624 -6.795 1.00 85.12 196 GLN A N 1
ATOM 1522 C CA . GLN A 1 196 ? 23.458 -3.186 -7.249 1.00 85.12 196 GLN A CA 1
ATOM 1523 C C . GLN A 1 196 ? 23.961 -4.280 -6.304 1.00 85.12 196 GLN A C 1
ATOM 1525 O O . GLN A 1 196 ? 24.363 -5.348 -6.758 1.00 85.12 196 GLN A O 1
ATOM 1530 N N . GLN A 1 197 ? 23.928 -4.038 -4.993 1.00 85.88 197 GLN A N 1
ATOM 1531 C CA . GLN A 1 197 ? 24.355 -5.014 -3.994 1.00 85.88 197 GLN A CA 1
ATOM 1532 C C . GLN A 1 197 ? 23.509 -6.291 -4.056 1.00 85.88 197 GLN A C 1
ATOM 1534 O O . GLN A 1 197 ? 24.072 -7.383 -4.082 1.00 85.88 197 GLN A O 1
ATOM 1539 N N . ASN A 1 198 ? 22.184 -6.159 -4.140 1.00 89.38 198 ASN A N 1
ATOM 1540 C CA . ASN A 1 198 ? 21.269 -7.296 -4.261 1.00 89.38 198 ASN A CA 1
ATOM 1541 C C . ASN A 1 198 ? 21.533 -8.089 -5.546 1.00 89.38 198 ASN A C 1
ATOM 1543 O O . ASN A 1 198 ? 21.489 -9.314 -5.552 1.00 89.38 198 ASN A O 1
ATOM 1547 N N . TRP A 1 199 ? 21.852 -7.403 -6.645 1.00 90.00 199 TRP A N 1
ATOM 1548 C CA . TRP A 1 199 ? 22.149 -8.062 -7.913 1.00 90.00 199 TRP A CA 1
ATOM 1549 C C . TRP A 1 199 ? 23.485 -8.819 -7.869 1.00 90.00 199 TRP A C 1
ATOM 1551 O O . TRP A 1 199 ? 23.577 -9.943 -8.360 1.00 90.00 199 TRP A O 1
ATOM 1561 N N . LEU A 1 200 ? 24.508 -8.245 -7.228 1.00 87.12 200 LEU A N 1
ATOM 1562 C CA . LEU A 1 200 ? 25.815 -8.887 -7.049 1.00 87.12 200 LEU A CA 1
ATOM 1563 C C . LEU A 1 200 ? 25.761 -10.117 -6.139 1.00 87.12 200 LEU A C 1
ATOM 1565 O O . LEU A 1 200 ? 26.521 -11.054 -6.355 1.00 87.12 200 LEU A O 1
ATOM 1569 N N . GLN A 1 201 ? 24.853 -10.154 -5.161 1.00 86.44 201 GLN A N 1
ATOM 1570 C CA . GLN A 1 201 ? 24.642 -11.350 -4.338 1.00 86.44 201 GLN A CA 1
ATOM 1571 C C . GLN A 1 201 ? 24.171 -12.551 -5.167 1.00 86.44 201 GLN A C 1
ATOM 1573 O O . GLN A 1 201 ? 24.591 -13.673 -4.897 1.00 86.44 201 GLN A O 1
ATOM 1578 N N . ALA A 1 202 ? 23.354 -12.316 -6.197 1.00 86.94 202 ALA A N 1
ATOM 1579 C CA . ALA A 1 202 ? 22.937 -13.349 -7.145 1.00 86.94 202 ALA A CA 1
ATOM 1580 C C . ALA A 1 202 ? 24.007 -13.668 -8.211 1.00 86.94 202 ALA A C 1
ATOM 1582 O O . ALA A 1 202 ? 23.875 -14.650 -8.934 1.00 86.94 202 ALA A O 1
ATOM 1583 N N . ASN A 1 203 ? 25.063 -12.852 -8.321 1.00 88.06 203 ASN A N 1
ATOM 1584 C CA . ASN A 1 203 ? 26.101 -12.957 -9.350 1.00 88.06 203 ASN A CA 1
ATOM 1585 C C . ASN A 1 203 ? 27.522 -12.822 -8.756 1.00 88.06 203 ASN A C 1
ATOM 1587 O O . ASN A 1 203 ? 28.267 -11.914 -9.142 1.00 88.06 203 ASN A O 1
ATOM 1591 N N . PRO A 1 204 ? 27.924 -13.702 -7.819 1.00 83.06 204 PRO A N 1
ATOM 1592 C CA . PRO A 1 204 ? 29.156 -13.537 -7.040 1.00 83.06 204 PRO A CA 1
ATOM 1593 C C . PRO A 1 204 ? 30.440 -13.610 -7.881 1.00 83.06 204 PRO A C 1
ATOM 1595 O O . PRO A 1 204 ? 31.462 -13.048 -7.491 1.00 83.06 204 PRO A O 1
ATOM 1598 N N . ASP A 1 205 ? 30.385 -14.273 -9.038 1.00 81.94 205 ASP A N 1
ATOM 1599 C CA . ASP A 1 205 ? 31.541 -14.484 -9.914 1.00 81.94 205 ASP A CA 1
ATOM 1600 C C . ASP A 1 205 ? 31.826 -13.295 -10.849 1.00 81.94 205 ASP A C 1
ATOM 1602 O O . ASP A 1 205 ? 32.847 -13.276 -11.543 1.00 81.94 205 ASP A O 1
ATOM 1606 N N . LEU A 1 206 ? 30.941 -12.289 -10.893 1.00 75.12 206 LEU A N 1
ATOM 1607 C CA . LEU A 1 206 ? 31.099 -11.143 -11.783 1.00 75.12 206 LEU A CA 1
ATOM 1608 C C . LEU A 1 206 ? 31.888 -10.005 -11.114 1.00 75.12 206 LEU A C 1
ATOM 1610 O O . LEU A 1 206 ? 31.534 -9.545 -10.026 1.00 75.12 206 LEU A O 1
ATOM 1614 N N . PRO A 1 207 ? 32.944 -9.481 -11.767 1.00 65.44 207 PRO A N 1
ATOM 1615 C CA . PRO A 1 207 ? 33.716 -8.374 -11.222 1.00 65.44 207 PRO A CA 1
ATOM 1616 C C . PRO A 1 207 ? 32.888 -7.082 -11.239 1.00 65.44 207 PRO A C 1
ATOM 1618 O O . PRO A 1 207 ? 32.492 -6.600 -12.299 1.00 65.44 207 PRO A O 1
ATOM 1621 N N . ALA A 1 208 ? 32.682 -6.477 -10.067 1.00 64.62 208 ALA A N 1
ATOM 1622 C CA . ALA A 1 208 ? 32.032 -5.174 -9.930 1.00 64.62 208 ALA A CA 1
ATOM 1623 C C . ALA A 1 208 ? 33.051 -4.115 -9.474 1.00 64.62 208 ALA A C 1
ATOM 1625 O O . ALA A 1 208 ? 33.423 -4.081 -8.298 1.00 64.62 208 ALA A O 1
ATOM 1626 N N . PRO A 1 209 ? 33.536 -3.230 -10.364 1.00 59.41 209 PRO A N 1
ATOM 1627 C CA . PRO A 1 209 ? 34.299 -2.072 -9.923 1.00 59.41 209 PRO A CA 1
ATOM 1628 C C . PRO A 1 209 ? 33.409 -1.182 -9.045 1.00 59.41 209 PRO A C 1
ATOM 1630 O O . PRO A 1 209 ? 32.254 -0.923 -9.388 1.00 59.41 209 PRO A O 1
ATOM 1633 N N . ALA A 1 210 ? 33.946 -0.676 -7.932 1.00 54.97 210 ALA A N 1
ATOM 1634 C CA . ALA A 1 210 ? 33.208 0.209 -7.031 1.00 54.97 210 ALA A CA 1
ATOM 1635 C C . ALA A 1 210 ? 32.593 1.397 -7.800 1.00 54.97 210 ALA A C 1
ATOM 1637 O O . ALA A 1 210 ? 33.300 2.153 -8.468 1.00 54.97 210 ALA A O 1
ATOM 1638 N N . GLY A 1 211 ? 31.268 1.547 -7.717 1.00 52.28 211 GLY A N 1
ATOM 1639 C CA . GLY A 1 211 ? 30.528 2.629 -8.374 1.00 52.28 211 GLY A CA 1
ATOM 1640 C C . GLY A 1 211 ? 30.233 2.434 -9.867 1.00 52.28 211 GLY A C 1
ATOM 1641 O O . GLY A 1 211 ? 29.777 3.384 -10.501 1.00 52.28 211 GLY A O 1
ATOM 1642 N N . LYS A 1 212 ? 30.470 1.246 -10.447 1.00 59.75 212 LYS A N 1
ATOM 1643 C CA . LYS A 1 212 ? 30.060 0.909 -11.823 1.00 59.75 212 LYS A CA 1
ATOM 1644 C C . LYS A 1 212 ? 29.211 -0.359 -11.851 1.00 59.75 212 LYS A C 1
ATOM 1646 O O . LYS A 1 212 ? 29.614 -1.380 -11.301 1.00 59.75 212 LYS A O 1
ATOM 1651 N N . TRP A 1 213 ? 28.059 -0.291 -12.515 1.00 67.12 213 TRP A N 1
ATOM 1652 C CA . TRP A 1 213 ? 27.246 -1.469 -12.817 1.00 67.12 213 TRP A CA 1
ATOM 1653 C C . TRP A 1 213 ? 28.004 -2.391 -13.786 1.00 67.12 213 TRP A C 1
ATOM 1655 O O . TRP A 1 213 ? 28.579 -1.886 -14.756 1.00 67.12 213 TRP A O 1
ATOM 1665 N N . PRO A 1 214 ? 28.063 -3.714 -13.542 1.00 69.81 214 PRO A N 1
ATOM 1666 C CA . PRO A 1 214 ? 28.676 -4.646 -14.482 1.00 69.81 214 PRO A CA 1
ATOM 1667 C C . PRO A 1 214 ? 27.872 -4.650 -15.781 1.00 69.81 214 PRO A C 1
ATOM 1669 O O . PRO A 1 214 ? 26.706 -5.036 -15.777 1.00 69.81 214 PRO A O 1
ATOM 1672 N N . ALA A 1 215 ? 28.482 -4.190 -16.875 1.00 68.69 215 ALA A N 1
ATOM 1673 C CA . ALA A 1 215 ? 27.848 -4.215 -18.185 1.00 68.69 215 ALA A CA 1
ATOM 1674 C C . ALA A 1 215 ? 27.773 -5.661 -18.687 1.00 68.69 215 ALA A C 1
ATOM 1676 O O . ALA A 1 215 ? 28.797 -6.345 -18.764 1.00 68.69 215 ALA A O 1
ATOM 1677 N N . ILE A 1 216 ? 26.571 -6.111 -19.040 1.00 78.69 216 ILE A N 1
ATOM 1678 C CA . ILE A 1 216 ? 26.338 -7.434 -19.622 1.00 78.69 216 ILE A CA 1
ATOM 1679 C C . ILE A 1 216 ? 26.070 -7.270 -21.113 1.00 78.69 216 ILE A C 1
ATOM 1681 O O . ILE A 1 216 ? 25.321 -6.380 -21.509 1.00 78.69 216 ILE A O 1
ATOM 1685 N N . ASN A 1 217 ? 26.676 -8.125 -21.941 1.00 84.62 217 ASN A N 1
ATOM 1686 C CA . ASN A 1 217 ? 26.338 -8.204 -23.359 1.00 84.62 217 ASN A CA 1
ATOM 1687 C C . ASN A 1 217 ? 25.017 -8.982 -23.522 1.00 84.62 217 ASN A C 1
ATOM 1689 O O . ASN A 1 217 ? 25.002 -10.171 -23.197 1.00 84.62 217 ASN A O 1
ATOM 1693 N N . PRO A 1 218 ? 23.926 -8.354 -23.999 1.00 90.44 218 PRO A N 1
ATOM 1694 C CA . PRO A 1 218 ? 22.647 -9.035 -24.169 1.00 90.44 218 PRO A CA 1
ATOM 1695 C C . PRO A 1 218 ? 22.565 -9.878 -25.453 1.00 90.44 218 PRO A C 1
ATOM 1697 O O . PRO A 1 218 ? 21.612 -10.643 -25.603 1.00 90.44 218 PRO A O 1
ATOM 1700 N N . ASP A 1 219 ? 23.533 -9.754 -26.367 1.00 93.06 219 ASP A N 1
ATOM 1701 C CA . ASP A 1 219 ? 23.521 -10.441 -27.659 1.00 93.06 219 ASP A CA 1
ATOM 1702 C C . ASP A 1 219 ? 23.487 -11.970 -27.507 1.00 93.06 219 ASP A C 1
ATOM 1704 O O . ASP A 1 219 ? 24.267 -12.567 -26.761 1.00 93.06 219 ASP A O 1
ATOM 1708 N N . GLY A 1 220 ? 22.558 -12.613 -28.215 1.00 91.00 220 GLY A N 1
ATOM 1709 C CA . GLY A 1 220 ? 22.402 -14.068 -28.240 1.00 91.00 220 GLY A CA 1
ATOM 1710 C C . GLY A 1 220 ? 21.740 -14.687 -27.002 1.00 91.00 220 GLY A C 1
ATOM 1711 O O . GLY A 1 220 ? 21.483 -15.895 -27.006 1.00 91.00 220 GLY A O 1
ATOM 1712 N N . ILE A 1 221 ? 21.410 -13.898 -25.971 1.00 95.19 221 ILE A N 1
ATOM 1713 C CA . ILE A 1 221 ? 20.656 -14.388 -24.810 1.00 95.19 221 ILE A CA 1
ATOM 1714 C C . ILE A 1 221 ? 19.236 -14.750 -25.250 1.00 95.19 221 ILE A C 1
ATOM 1716 O O . ILE A 1 221 ? 18.508 -13.916 -25.784 1.00 95.19 221 ILE A O 1
ATOM 1720 N N . ASN A 1 222 ? 18.846 -16.004 -25.030 1.00 94.81 222 ASN A N 1
ATOM 1721 C CA . ASN A 1 222 ? 17.564 -16.570 -25.446 1.00 94.81 222 ASN A CA 1
ATOM 1722 C C . ASN A 1 222 ? 16.745 -17.059 -24.237 1.00 94.81 222 ASN A C 1
ATOM 1724 O O . ASN A 1 222 ? 17.150 -16.893 -23.089 1.00 94.81 222 ASN A O 1
ATOM 1728 N N . GLY A 1 223 ? 15.574 -17.642 -24.499 1.00 95.62 223 GLY A N 1
ATOM 1729 C CA . GLY A 1 223 ? 14.666 -18.146 -23.469 1.00 95.62 223 GLY A CA 1
ATOM 1730 C C . GLY A 1 223 ? 13.402 -17.301 -23.364 1.00 95.62 223 GLY A C 1
ATOM 1731 O O . GLY A 1 223 ? 12.944 -16.730 -24.356 1.00 95.62 223 GLY A O 1
ATOM 1732 N N . ARG A 1 224 ? 12.819 -17.246 -22.166 1.00 96.94 224 ARG A N 1
ATOM 1733 C CA . ARG A 1 224 ? 11.593 -16.497 -21.882 1.00 96.94 224 ARG A CA 1
ATOM 1734 C C . ARG A 1 224 ? 11.696 -15.800 -20.532 1.00 96.94 224 ARG A C 1
ATOM 1736 O O . ARG A 1 224 ? 12.242 -16.364 -19.591 1.00 96.94 224 ARG A O 1
ATOM 1743 N N . ILE A 1 225 ? 11.107 -14.613 -20.451 1.00 97.56 225 ILE A N 1
ATOM 1744 C CA . ILE A 1 225 ? 10.897 -13.873 -19.209 1.00 97.56 225 ILE A CA 1
ATOM 1745 C C . ILE A 1 225 ? 9.416 -13.527 -19.103 1.00 97.56 225 ILE A C 1
ATOM 1747 O O . ILE A 1 225 ? 8.832 -13.014 -20.058 1.00 97.56 225 ILE A O 1
ATOM 1751 N N . ALA A 1 226 ? 8.816 -13.776 -17.949 1.00 98.06 226 ALA A N 1
ATOM 1752 C CA . ALA A 1 226 ? 7.503 -13.286 -17.570 1.00 98.06 226 ALA A CA 1
ATOM 1753 C C . ALA A 1 226 ? 7.642 -12.132 -16.568 1.00 98.06 226 ALA A C 1
ATOM 1755 O O . ALA A 1 226 ? 8.184 -12.297 -15.477 1.00 98.06 226 ALA A O 1
ATOM 1756 N N . ILE A 1 227 ? 7.136 -10.959 -16.942 1.00 98.19 227 ILE A N 1
ATOM 1757 C CA . ILE A 1 227 ? 7.125 -9.749 -16.120 1.00 98.19 227 ILE A CA 1
ATOM 1758 C C . ILE A 1 227 ? 5.670 -9.365 -15.860 1.00 98.19 227 ILE A C 1
ATOM 1760 O O . ILE A 1 227 ? 4.904 -9.189 -16.810 1.00 98.19 227 ILE A O 1
ATOM 1764 N N . SER A 1 228 ? 5.288 -9.225 -14.593 1.00 97.31 228 SER A N 1
ATOM 1765 C CA . SER A 1 228 ? 3.914 -8.886 -14.204 1.00 97.31 228 SER A CA 1
ATOM 1766 C C . SER A 1 228 ? 3.872 -7.704 -13.240 1.00 97.31 228 SER A C 1
ATOM 1768 O O . SER A 1 228 ? 4.706 -7.621 -12.342 1.00 97.31 228 SER A O 1
ATOM 1770 N N . GLY A 1 229 ? 2.897 -6.805 -13.381 1.00 96.25 229 GLY A N 1
ATOM 1771 C CA . GLY A 1 229 ? 2.534 -5.883 -12.304 1.00 96.25 229 GLY A CA 1
ATOM 1772 C C . GLY A 1 229 ? 2.139 -4.475 -12.723 1.00 96.25 229 GLY A C 1
ATOM 1773 O O . GLY A 1 229 ? 1.234 -4.289 -13.537 1.00 96.25 229 GLY A O 1
ATOM 1774 N N . SER A 1 230 ? 2.754 -3.485 -12.079 1.00 95.56 230 SER A N 1
ATOM 1775 C CA . SER A 1 230 ? 2.373 -2.073 -12.141 1.00 95.56 230 SER A CA 1
ATOM 1776 C C . SER A 1 230 ? 2.430 -1.498 -13.558 1.00 95.56 230 SER A C 1
ATOM 1778 O O . SER A 1 230 ? 3.483 -1.486 -14.200 1.00 95.56 230 SER A O 1
ATOM 1780 N N . SER A 1 231 ? 1.304 -0.945 -14.010 1.00 92.25 231 SER A N 1
ATOM 1781 C CA . SER A 1 231 ? 1.184 -0.208 -15.273 1.00 92.25 231 SER A CA 1
ATOM 1782 C C . SER A 1 231 ? 2.050 1.053 -15.301 1.00 92.25 231 SER A C 1
ATOM 1784 O O . SER A 1 231 ? 2.557 1.413 -16.361 1.00 92.25 231 SER A O 1
ATOM 1786 N N . SER A 1 232 ? 2.353 1.642 -14.141 1.00 90.56 232 SER A N 1
ATOM 1787 C CA . SER A 1 232 ? 3.263 2.787 -14.042 1.00 90.56 232 SER A CA 1
ATOM 1788 C C . SER A 1 232 ? 4.713 2.447 -14.422 1.00 90.56 232 SER A C 1
ATOM 1790 O O . SER A 1 232 ? 5.494 3.357 -14.683 1.00 90.56 232 SER A O 1
ATOM 1792 N N . LEU A 1 233 ? 5.101 1.163 -14.482 1.00 91.94 233 LEU A N 1
ATOM 1793 C CA . LEU A 1 233 ? 6.404 0.716 -15.002 1.00 91.94 233 LEU A CA 1
ATOM 1794 C C . LEU A 1 233 ? 6.360 0.287 -16.479 1.00 91.94 233 LEU A C 1
ATOM 1796 O O . LEU A 1 233 ? 7.416 0.025 -17.059 1.00 91.94 233 LEU A O 1
ATOM 1800 N N . ALA A 1 234 ? 5.177 0.196 -17.096 1.00 89.88 234 ALA A N 1
ATOM 1801 C CA . ALA A 1 234 ? 5.038 -0.346 -18.446 1.00 89.88 234 ALA A CA 1
ATOM 1802 C C . ALA A 1 234 ? 5.860 0.429 -19.497 1.00 89.88 234 ALA A C 1
ATOM 1804 O O . ALA A 1 234 ? 6.617 -0.236 -20.209 1.00 89.88 234 ALA A O 1
ATOM 1805 N N . PRO A 1 235 ? 5.852 1.783 -19.544 1.00 89.06 235 PRO A N 1
ATOM 1806 C CA . PRO A 1 235 ? 6.685 2.530 -20.493 1.00 89.06 235 PRO A CA 1
ATOM 1807 C C . PRO A 1 235 ? 8.181 2.200 -20.382 1.00 89.06 235 PRO A C 1
ATOM 1809 O O . PRO A 1 235 ? 8.858 1.991 -21.390 1.00 89.06 235 PRO A O 1
ATOM 1812 N N . LEU A 1 236 ? 8.699 2.082 -19.155 1.00 89.50 236 LEU A N 1
ATOM 1813 C CA . LEU A 1 236 ? 10.107 1.770 -18.904 1.00 89.50 236 LEU A CA 1
ATOM 1814 C C . LEU A 1 236 ? 10.472 0.330 -19.300 1.00 89.50 236 LEU A C 1
ATOM 1816 O O . LEU A 1 236 ? 11.538 0.080 -19.870 1.00 89.50 236 LEU A O 1
ATOM 1820 N N . ILE A 1 237 ? 9.586 -0.627 -19.017 1.00 92.06 237 ILE A N 1
ATOM 1821 C CA . ILE A 1 237 ? 9.758 -2.038 -19.392 1.00 92.06 237 ILE A CA 1
ATOM 1822 C C . ILE A 1 237 ? 9.708 -2.196 -20.919 1.00 92.06 237 ILE A C 1
ATOM 1824 O O . ILE A 1 237 ? 10.503 -2.941 -21.493 1.00 92.06 237 ILE A O 1
ATOM 1828 N N . GLU A 1 238 ? 8.796 -1.496 -21.593 1.00 90.38 238 GLU A N 1
ATOM 1829 C CA . GLU A 1 238 ? 8.659 -1.513 -23.051 1.00 90.38 238 GLU A CA 1
ATOM 1830 C C . GLU A 1 238 ? 9.872 -0.915 -23.754 1.00 90.38 238 GLU A C 1
ATOM 1832 O O . GLU A 1 238 ? 10.415 -1.536 -24.673 1.00 90.38 238 GLU A O 1
ATOM 1837 N N . GLN A 1 239 ? 10.342 0.238 -23.281 1.00 89.62 239 GLN A N 1
ATOM 1838 C CA . GLN A 1 239 ? 11.543 0.868 -23.810 1.00 89.62 239 GLN A CA 1
ATOM 1839 C C . GLN A 1 239 ? 12.773 -0.028 -23.623 1.00 89.62 239 GLN A C 1
ATOM 1841 O O . GLN A 1 239 ? 13.550 -0.217 -24.560 1.00 89.62 239 GLN A O 1
ATOM 1846 N N . THR A 1 240 ? 12.929 -0.619 -22.435 1.00 91.81 240 THR A N 1
ATOM 1847 C CA . THR A 1 240 ? 14.033 -1.538 -22.128 1.00 91.81 240 THR A CA 1
ATOM 1848 C C . THR A 1 240 ? 14.010 -2.761 -23.044 1.00 91.81 240 THR A C 1
ATOM 1850 O O . THR A 1 240 ? 15.036 -3.133 -23.611 1.00 91.81 240 THR A O 1
ATOM 1853 N N . ALA A 1 241 ? 12.834 -3.363 -23.247 1.00 93.06 241 ALA A N 1
ATOM 1854 C CA . ALA A 1 241 ? 12.660 -4.490 -24.159 1.00 93.06 241 ALA A CA 1
ATOM 1855 C C . ALA A 1 241 ? 13.055 -4.133 -25.604 1.00 93.06 241 ALA A C 1
ATOM 1857 O O . ALA A 1 241 ? 13.731 -4.919 -26.265 1.00 93.06 241 ALA A O 1
ATOM 1858 N N . ALA A 1 242 ? 12.679 -2.941 -26.083 1.00 92.19 242 ALA A N 1
ATOM 1859 C CA . ALA A 1 242 ? 13.049 -2.468 -27.417 1.00 92.19 242 ALA A CA 1
ATOM 1860 C C . ALA A 1 242 ? 14.568 -2.255 -27.563 1.00 92.19 242 ALA A C 1
ATOM 1862 O O . ALA A 1 242 ? 15.152 -2.648 -28.573 1.00 92.19 242 ALA A O 1
ATOM 1863 N N . GLN A 1 243 ? 15.217 -1.676 -26.549 1.00 91.25 243 GLN A N 1
ATOM 1864 C CA . GLN A 1 243 ? 16.669 -1.467 -26.540 1.00 91.25 243 GLN A CA 1
ATOM 1865 C C . GLN A 1 243 ? 17.445 -2.789 -26.492 1.00 91.25 243 GLN A C 1
ATOM 1867 O O . GLN A 1 243 ? 18.404 -2.960 -27.241 1.00 91.25 243 GLN A O 1
ATOM 1872 N N . LEU A 1 244 ? 17.005 -3.741 -25.666 1.00 92.88 244 LEU A N 1
ATOM 1873 C CA . LEU A 1 244 ? 17.584 -5.082 -25.600 1.00 92.88 244 LEU A CA 1
ATOM 1874 C C . LEU A 1 244 ? 17.472 -5.810 -26.941 1.00 92.88 244 LEU A C 1
ATOM 1876 O O . LEU A 1 244 ? 18.465 -6.344 -27.430 1.00 92.88 244 LEU A O 1
ATOM 1880 N N . ALA A 1 245 ? 16.292 -5.788 -27.567 1.00 93.94 245 ALA A N 1
ATOM 1881 C CA . ALA A 1 245 ? 16.089 -6.398 -28.879 1.00 93.94 245 ALA A CA 1
ATOM 1882 C C . ALA A 1 245 ? 17.029 -5.794 -29.938 1.00 93.94 245 ALA A C 1
ATOM 1884 O O . ALA A 1 245 ? 17.639 -6.524 -30.719 1.00 93.94 245 ALA A O 1
ATOM 1885 N N . ALA A 1 246 ? 17.213 -4.468 -29.929 1.00 93.06 246 ALA A N 1
ATOM 1886 C CA . ALA A 1 246 ? 18.163 -3.787 -30.811 1.00 93.06 246 ALA A CA 1
ATOM 1887 C C . ALA A 1 246 ? 19.632 -4.166 -30.532 1.00 93.06 246 ALA A C 1
ATOM 1889 O O . ALA A 1 246 ? 20.464 -4.091 -31.435 1.00 93.06 246 ALA A O 1
ATOM 1890 N N . ALA A 1 247 ? 19.944 -4.593 -29.308 1.00 92.31 247 ALA A N 1
ATOM 1891 C CA . ALA A 1 247 ? 21.263 -5.050 -28.883 1.00 92.31 247 ALA A CA 1
ATOM 1892 C C . ALA A 1 247 ? 21.494 -6.567 -29.075 1.00 92.31 247 ALA A C 1
ATOM 1894 O O . ALA A 1 247 ? 22.489 -7.090 -28.581 1.00 92.31 247 ALA A O 1
ATOM 1895 N N . GLY A 1 248 ? 20.604 -7.276 -29.783 1.00 94.62 248 GLY A N 1
ATOM 1896 C CA . GLY A 1 248 ? 20.756 -8.706 -30.094 1.00 94.62 248 GLY A CA 1
ATOM 1897 C C . GLY A 1 248 ? 20.135 -9.663 -29.071 1.00 94.62 248 GLY A C 1
ATOM 1898 O O . GLY A 1 248 ? 20.319 -10.878 -29.169 1.00 94.62 248 GLY A O 1
ATOM 1899 N N . PHE A 1 249 ? 19.377 -9.146 -28.100 1.00 96.06 249 PHE A N 1
ATOM 1900 C CA . PHE A 1 249 ? 18.642 -9.969 -27.142 1.00 96.06 249 PHE A CA 1
ATOM 1901 C C . PHE A 1 249 ? 17.547 -10.779 -27.847 1.00 96.06 249 PHE A C 1
ATOM 1903 O O . PHE A 1 249 ? 16.655 -10.213 -28.481 1.00 96.06 249 PHE A O 1
ATOM 1910 N N . ALA A 1 250 ? 17.599 -12.106 -27.727 1.00 96.00 250 ALA A N 1
ATOM 1911 C CA . ALA A 1 250 ? 16.744 -13.038 -28.461 1.00 96.00 250 ALA A CA 1
ATOM 1912 C C . ALA A 1 250 ? 15.645 -13.694 -27.600 1.00 96.00 250 ALA A C 1
ATOM 1914 O O . ALA A 1 250 ? 14.886 -14.521 -28.111 1.00 96.00 250 ALA A O 1
ATOM 1915 N N . ALA A 1 251 ? 15.553 -13.377 -26.304 1.00 96.81 251 ALA A N 1
ATOM 1916 C CA . ALA A 1 251 ? 14.554 -13.966 -25.414 1.00 96.81 251 ALA A CA 1
ATOM 1917 C C . ALA A 1 251 ? 13.153 -13.346 -25.591 1.00 96.81 251 ALA A C 1
ATOM 1919 O O . ALA A 1 251 ? 12.997 -12.152 -25.846 1.00 96.81 251 ALA A O 1
ATOM 1920 N N . GLU A 1 252 ? 12.112 -14.161 -25.402 1.00 96.94 252 GLU A N 1
ATOM 1921 C CA . GLU A 1 252 ? 10.709 -13.730 -25.415 1.00 96.94 252 GLU A CA 1
ATOM 1922 C C . GLU A 1 252 ? 10.364 -13.009 -24.100 1.00 96.94 252 GLU A C 1
ATOM 1924 O O . GLU A 1 252 ? 10.393 -13.624 -23.033 1.00 96.94 252 GLU A O 1
ATOM 1929 N N . ILE A 1 253 ? 9.981 -11.729 -24.161 1.00 96.94 253 ILE A N 1
ATOM 1930 C CA . ILE A 1 253 ? 9.545 -10.957 -22.985 1.00 96.94 253 ILE A CA 1
ATOM 1931 C C . ILE A 1 253 ? 8.013 -10.906 -22.951 1.00 96.94 253 ILE A C 1
ATOM 1933 O O . ILE A 1 253 ? 7.381 -10.180 -23.722 1.00 96.94 253 ILE A O 1
ATOM 1937 N N . ARG A 1 254 ? 7.407 -11.661 -22.032 1.00 96.50 254 ARG A N 1
ATOM 1938 C CA . ARG A 1 254 ? 5.969 -11.621 -21.740 1.00 96.50 254 ARG A CA 1
ATOM 1939 C C . ARG A 1 254 ? 5.696 -10.583 -20.671 1.00 96.50 254 ARG A C 1
ATOM 1941 O O . ARG A 1 254 ? 6.302 -10.617 -19.606 1.00 96.50 254 ARG A O 1
ATOM 1948 N N . ARG A 1 255 ? 4.770 -9.674 -20.954 1.00 94.19 255 ARG A N 1
ATOM 1949 C CA . ARG A 1 255 ? 4.403 -8.575 -20.060 1.00 94.19 255 ARG A CA 1
ATOM 1950 C C . ARG A 1 255 ? 2.929 -8.685 -19.729 1.00 94.19 255 ARG A C 1
ATOM 1952 O O . ARG A 1 255 ? 2.118 -8.828 -20.641 1.00 94.19 255 ARG A O 1
ATOM 1959 N N . ASN A 1 256 ? 2.607 -8.605 -18.449 1.00 91.31 256 ASN A N 1
ATOM 1960 C CA . ASN A 1 256 ? 1.239 -8.520 -17.972 1.00 91.31 256 ASN A CA 1
ATOM 1961 C C . ASN A 1 256 ? 1.103 -7.301 -17.055 1.00 91.31 256 ASN A C 1
ATOM 1963 O O . ASN A 1 256 ? 1.756 -7.226 -16.017 1.00 91.31 256 ASN A O 1
ATOM 1967 N N . ALA A 1 257 ? 0.280 -6.334 -17.447 1.00 81.31 257 ALA A N 1
ATOM 1968 C CA . ALA A 1 257 ? -0.025 -5.180 -16.613 1.00 81.31 257 ALA A CA 1
ATOM 1969 C C . ALA A 1 257 ? -1.340 -5.452 -15.873 1.00 81.31 257 ALA A C 1
ATOM 1971 O O . ALA A 1 257 ? -2.384 -5.590 -16.506 1.00 81.31 257 ALA A O 1
ATOM 1972 N N . GLY A 1 258 ? -1.278 -5.549 -14.545 1.00 85.56 258 GLY A N 1
ATOM 1973 C CA . GLY A 1 258 ? -2.438 -5.864 -13.699 1.00 85.56 258 GLY A CA 1
ATOM 1974 C C . GLY A 1 258 ? -2.474 -5.120 -12.363 1.00 85.56 258 GLY A C 1
ATOM 1975 O O . GLY A 1 258 ? -3.333 -5.412 -11.538 1.00 85.56 258 GLY A O 1
ATOM 1976 N N . GLY A 1 259 ? -1.538 -4.192 -12.139 1.00 93.69 259 GLY A N 1
ATOM 1977 C CA . GLY A 1 259 ? -1.339 -3.527 -10.851 1.00 93.69 259 GLY A CA 1
ATOM 1978 C C . GLY A 1 259 ? -0.248 -4.198 -10.009 1.00 93.69 259 GLY A C 1
ATOM 1979 O O . GLY A 1 259 ? 0.119 -5.351 -10.232 1.00 93.69 259 GLY A O 1
ATOM 1980 N N . SER A 1 260 ? 0.319 -3.455 -9.055 1.00 96.81 260 SER A N 1
ATOM 1981 C CA . SER A 1 260 ? 1.423 -3.931 -8.206 1.00 96.81 260 SER A CA 1
ATOM 1982 C C . SER A 1 260 ? 1.035 -5.172 -7.400 1.00 96.81 260 SER A C 1
ATOM 1984 O O . SER A 1 260 ? 1.824 -6.111 -7.343 1.00 96.81 260 SER A O 1
ATOM 1986 N N . ALA A 1 261 ? -0.176 -5.193 -6.829 1.00 95.38 261 ALA A N 1
ATOM 1987 C CA . ALA A 1 261 ? -0.644 -6.300 -5.994 1.00 95.38 261 ALA A CA 1
ATOM 1988 C C . ALA A 1 261 ? -0.794 -7.595 -6.808 1.00 95.38 261 ALA A C 1
ATOM 1990 O O . ALA A 1 261 ? -0.190 -8.609 -6.473 1.00 95.38 261 ALA A O 1
ATOM 1991 N N . ALA A 1 262 ? -1.499 -7.542 -7.944 1.00 95.75 262 ALA A N 1
ATOM 1992 C CA . ALA A 1 262 ? -1.670 -8.700 -8.825 1.00 95.75 262 ALA A CA 1
ATOM 1993 C C . ALA A 1 262 ? -0.337 -9.174 -9.435 1.00 95.75 262 ALA A C 1
ATOM 1995 O O . ALA A 1 262 ? -0.116 -10.370 -9.624 1.00 95.75 262 ALA A O 1
ATOM 1996 N N . GLY A 1 263 ? 0.580 -8.243 -9.729 1.00 97.19 263 GLY A N 1
ATOM 1997 C CA . GLY A 1 263 ? 1.930 -8.567 -10.190 1.00 97.19 263 GLY A CA 1
ATOM 1998 C C . GLY A 1 263 ? 2.750 -9.327 -9.157 1.00 97.19 263 GLY A C 1
ATOM 1999 O O . GLY A 1 263 ? 3.364 -10.342 -9.489 1.00 97.19 263 GLY A O 1
ATOM 2000 N N . LEU A 1 264 ? 2.737 -8.849 -7.911 1.00 97.69 264 LEU A N 1
ATOM 2001 C CA . LEU A 1 264 ? 3.401 -9.494 -6.781 1.00 97.69 264 LEU A CA 1
ATOM 2002 C C . LEU A 1 264 ? 2.762 -10.843 -6.449 1.00 97.69 264 LEU A C 1
ATOM 2004 O O . LEU A 1 264 ? 3.494 -11.794 -6.218 1.00 97.69 264 LEU A O 1
ATOM 2008 N N . GLU A 1 265 ? 1.437 -10.969 -6.514 1.00 96.88 265 GLU A N 1
ATOM 2009 C CA . GLU A 1 265 ? 0.732 -12.243 -6.336 1.00 96.88 265 GLU A CA 1
ATOM 2010 C C . GLU A 1 265 ? 1.138 -13.275 -7.401 1.00 96.88 265 GLU A C 1
ATOM 2012 O O . GLU A 1 265 ? 1.553 -14.385 -7.056 1.00 96.88 265 GLU A O 1
ATOM 2017 N N . ALA A 1 266 ? 1.091 -12.901 -8.686 1.00 97.62 266 ALA A N 1
ATOM 2018 C CA . ALA A 1 266 ? 1.519 -13.757 -9.795 1.00 97.62 266 ALA A CA 1
ATOM 2019 C C . ALA A 1 266 ? 2.995 -14.161 -9.654 1.00 97.62 266 ALA A C 1
ATOM 2021 O O . ALA A 1 266 ? 3.361 -15.320 -9.847 1.00 97.62 266 ALA A O 1
ATOM 2022 N N . PHE A 1 267 ? 3.853 -13.218 -9.258 1.00 98.25 267 PHE A N 1
ATOM 2023 C CA . PHE A 1 267 ? 5.238 -13.512 -8.923 1.00 98.25 267 PHE A CA 1
ATOM 2024 C C . PHE A 1 267 ? 5.321 -14.503 -7.759 1.00 98.25 267 PHE A C 1
ATOM 2026 O O . PHE A 1 267 ? 5.906 -15.564 -7.923 1.00 98.25 267 PHE A O 1
ATOM 2033 N N . CYS A 1 268 ? 4.710 -14.247 -6.608 1.00 97.31 268 CYS A N 1
ATOM 2034 C CA . CYS A 1 268 ? 4.797 -15.147 -5.462 1.00 97.31 268 CYS A CA 1
ATOM 2035 C C . CYS A 1 268 ? 4.300 -16.569 -5.787 1.00 97.31 268 CYS A C 1
ATOM 2037 O O . CYS A 1 268 ? 4.898 -17.528 -5.318 1.00 97.31 268 CYS A O 1
ATOM 2039 N N . ARG A 1 269 ? 3.297 -16.725 -6.663 1.00 97.00 269 ARG A N 1
ATOM 2040 C CA . ARG A 1 269 ? 2.751 -18.028 -7.097 1.00 97.00 269 ARG A CA 1
ATOM 2041 C C . ARG A 1 269 ? 3.565 -18.791 -8.138 1.00 97.00 269 ARG A C 1
ATOM 2043 O O . ARG A 1 269 ? 3.186 -19.901 -8.504 1.00 97.00 269 ARG A O 1
ATOM 2050 N N . GLY A 1 270 ? 4.663 -18.236 -8.640 1.00 96.31 270 GLY A N 1
ATOM 2051 C CA . GLY A 1 270 ? 5.445 -18.919 -9.670 1.00 96.31 270 GLY A CA 1
ATOM 2052 C C . GLY A 1 270 ? 5.125 -18.522 -11.111 1.00 96.31 270 GLY A C 1
ATOM 2053 O O . GLY A 1 270 ? 5.729 -19.065 -12.030 1.00 96.31 270 GLY A O 1
ATOM 2054 N N . GLU A 1 271 ? 4.190 -17.599 -11.330 1.00 96.88 271 GLU A N 1
ATOM 2055 C CA . GLU A 1 271 ? 3.646 -17.276 -12.657 1.00 96.88 271 GLU A CA 1
ATOM 2056 C C . GLU A 1 271 ? 4.441 -16.176 -13.382 1.00 96.88 271 GLU A C 1
ATOM 2058 O O . GLU A 1 271 ? 4.326 -16.024 -14.600 1.00 96.88 271 GLU A O 1
ATOM 2063 N N . ALA A 1 272 ? 5.267 -15.421 -12.649 1.00 97.94 272 ALA A N 1
ATOM 2064 C CA . ALA A 1 272 ? 6.171 -14.407 -13.187 1.00 97.94 272 ALA A CA 1
ATOM 2065 C C . ALA A 1 272 ? 7.607 -14.582 -12.663 1.00 97.94 272 ALA A C 1
ATOM 2067 O O . ALA A 1 272 ? 7.819 -14.981 -11.516 1.00 97.94 272 ALA A O 1
ATOM 2068 N N . ASP A 1 273 ? 8.597 -14.242 -13.489 1.00 98.31 273 ASP A N 1
ATOM 2069 C CA . ASP A 1 273 ? 10.017 -14.183 -13.113 1.00 98.31 273 ASP A CA 1
ATOM 2070 C C . ASP A 1 273 ? 10.344 -12.874 -12.379 1.00 98.31 273 ASP A C 1
ATOM 2072 O O . ASP A 1 273 ? 11.164 -12.842 -11.459 1.00 98.31 273 ASP A O 1
ATOM 2076 N N . ILE A 1 274 ? 9.692 -11.782 -12.794 1.00 98.38 274 ILE A N 1
ATOM 2077 C CA . ILE A 1 274 ? 9.890 -10.436 -12.256 1.00 98.38 274 ILE A CA 1
ATOM 2078 C C . ILE A 1 274 ? 8.527 -9.803 -11.958 1.00 98.38 274 ILE A C 1
ATOM 2080 O O . ILE A 1 274 ? 7.657 -9.742 -12.830 1.00 98.38 274 ILE A O 1
ATOM 2084 N N . ALA A 1 275 ? 8.357 -9.278 -10.747 1.00 98.38 275 ALA A N 1
ATOM 2085 C CA . ALA A 1 275 ? 7.239 -8.410 -10.394 1.00 98.38 275 ALA A CA 1
ATOM 2086 C C . ALA A 1 275 ? 7.635 -6.934 -10.509 1.00 98.38 275 ALA A C 1
ATOM 2088 O O . ALA A 1 275 ? 8.656 -6.514 -9.969 1.00 98.38 275 ALA A O 1
ATOM 2089 N N . ALA A 1 276 ? 6.810 -6.137 -11.179 1.00 97.06 276 ALA A N 1
ATOM 2090 C CA . ALA A 1 276 ? 6.918 -4.687 -11.229 1.00 97.06 276 ALA A CA 1
ATOM 2091 C C . ALA A 1 276 ? 5.967 -4.064 -10.205 1.00 97.06 276 ALA A C 1
ATOM 2093 O O . ALA A 1 276 ? 4.760 -4.299 -10.254 1.00 97.06 276 ALA A O 1
ATOM 2094 N N . ALA A 1 277 ? 6.485 -3.241 -9.298 1.00 97.06 277 ALA A N 1
ATOM 2095 C CA . ALA A 1 277 ? 5.690 -2.653 -8.230 1.00 97.06 277 ALA A CA 1
ATOM 2096 C C . ALA A 1 277 ? 6.004 -1.169 -8.050 1.00 97.06 277 ALA A C 1
ATOM 2098 O O . ALA A 1 277 ? 7.153 -0.741 -7.986 1.00 97.06 277 ALA A O 1
ATOM 2099 N N . SER A 1 278 ? 4.951 -0.373 -7.926 1.00 94.94 278 SER A N 1
ATOM 2100 C CA . SER A 1 278 ? 5.032 1.072 -7.719 1.00 94.94 278 SER A CA 1
ATOM 2101 C C . SER A 1 278 ? 4.903 1.497 -6.253 1.00 94.94 278 SER A C 1
ATOM 2103 O O . SER A 1 278 ? 4.553 2.633 -5.943 1.00 94.94 278 SER A O 1
ATOM 2105 N N . ARG A 1 279 ? 5.168 0.551 -5.354 1.00 93.44 279 ARG A N 1
ATOM 2106 C CA . ARG A 1 279 ? 5.287 0.698 -3.903 1.00 93.44 279 ARG A CA 1
ATOM 2107 C C . ARG A 1 279 ? 6.147 -0.457 -3.372 1.00 93.44 279 ARG A C 1
ATOM 2109 O O . ARG A 1 279 ? 6.333 -1.437 -4.102 1.00 93.44 279 ARG A O 1
ATOM 2116 N N . PRO A 1 280 ? 6.625 -0.393 -2.121 1.00 92.25 280 PRO A N 1
ATOM 2117 C CA . PRO A 1 280 ? 7.207 -1.558 -1.473 1.00 92.25 280 PRO A CA 1
ATOM 2118 C C . PRO A 1 280 ? 6.221 -2.739 -1.419 1.00 92.25 280 PRO A C 1
ATOM 2120 O O . PRO A 1 280 ? 5.004 -2.549 -1.280 1.00 92.25 280 PRO A O 1
ATOM 2123 N N . ILE A 1 281 ? 6.767 -3.952 -1.511 1.00 91.56 281 ILE A N 1
ATOM 2124 C CA . ILE A 1 281 ? 6.073 -5.200 -1.177 1.00 91.56 281 ILE A CA 1
ATOM 2125 C C . ILE A 1 281 ? 5.564 -5.128 0.268 1.00 91.56 281 ILE A C 1
ATOM 2127 O O . ILE A 1 281 ? 6.260 -4.627 1.154 1.00 91.56 281 ILE A O 1
ATOM 2131 N N . GLN A 1 282 ? 4.332 -5.572 0.478 1.00 86.88 282 GLN A N 1
ATOM 2132 C CA . GLN A 1 282 ? 3.656 -5.576 1.771 1.00 86.88 282 GLN A CA 1
ATOM 2133 C C . GLN A 1 282 ? 3.898 -6.892 2.516 1.00 86.88 282 GLN A C 1
ATOM 2135 O O . GLN A 1 282 ? 4.389 -7.870 1.953 1.00 86.88 282 GLN A O 1
ATOM 2140 N N . SER A 1 283 ? 3.575 -6.915 3.805 1.00 81.88 283 SER A N 1
ATOM 2141 C CA . SER A 1 283 ? 3.853 -8.053 4.685 1.00 81.88 283 SER A CA 1
ATOM 2142 C C . SER A 1 283 ? 3.086 -9.326 4.300 1.00 81.88 283 SER A C 1
ATOM 2144 O O . SER A 1 283 ? 3.651 -10.419 4.265 1.00 81.88 283 SER A O 1
ATOM 2146 N N . ASP A 1 284 ? 1.814 -9.194 3.939 1.00 83.38 284 ASP A N 1
ATOM 2147 C CA . ASP A 1 284 ? 0.985 -10.279 3.406 1.00 83.38 284 ASP A CA 1
ATOM 2148 C C . ASP A 1 284 ? 1.523 -10.832 2.075 1.00 83.38 284 ASP A C 1
ATOM 2150 O O . ASP A 1 284 ? 1.538 -12.043 1.861 1.00 83.38 284 ASP A O 1
ATOM 2154 N N . GLU A 1 285 ? 2.044 -9.966 1.206 1.00 91.38 285 GLU A N 1
ATOM 2155 C CA . GLU A 1 285 ? 2.680 -10.364 -0.056 1.00 91.38 285 GLU A CA 1
ATOM 2156 C C . GLU A 1 285 ? 4.022 -11.085 0.172 1.00 91.38 285 GLU A C 1
ATOM 2158 O O . GLU A 1 285 ? 4.317 -12.071 -0.505 1.00 91.38 285 GLU A O 1
ATOM 2163 N N . ILE A 1 286 ? 4.828 -10.644 1.148 1.00 89.25 286 ILE A N 1
ATOM 2164 C CA . ILE A 1 286 ? 6.050 -11.356 1.559 1.00 89.25 286 ILE A CA 1
ATOM 2165 C C . ILE A 1 286 ? 5.698 -12.756 2.066 1.00 89.25 286 ILE A C 1
ATOM 2167 O O . ILE A 1 286 ? 6.370 -13.725 1.704 1.00 89.25 286 ILE A O 1
ATOM 2171 N N . GLU A 1 287 ? 4.648 -12.870 2.881 1.00 85.06 287 GLU A N 1
ATOM 2172 C CA . GLU A 1 287 ? 4.206 -14.154 3.421 1.00 85.06 287 GLU A CA 1
ATOM 2173 C C . GLU A 1 287 ? 3.735 -15.093 2.315 1.00 85.06 287 GLU A C 1
ATOM 2175 O O . GLU A 1 287 ? 4.182 -16.236 2.256 1.00 85.06 287 GLU A O 1
ATOM 2180 N N . LEU A 1 288 ? 2.926 -14.590 1.380 1.00 91.62 288 LEU A N 1
ATOM 2181 C CA . LEU A 1 288 ? 2.505 -15.353 0.210 1.00 91.62 288 LEU A CA 1
ATOM 2182 C C . LEU A 1 288 ? 3.713 -15.873 -0.581 1.00 91.62 288 LEU A C 1
ATOM 2184 O O . LEU A 1 288 ? 3.744 -17.034 -0.990 1.00 91.62 288 LEU A O 1
ATOM 2188 N N . CYS A 1 289 ? 4.725 -15.034 -0.795 1.00 94.25 289 CYS A N 1
ATOM 2189 C CA . CYS A 1 289 ? 5.969 -15.446 -1.437 1.00 94.25 289 CYS A CA 1
ATOM 2190 C C . CYS A 1 289 ? 6.669 -16.560 -0.647 1.00 94.25 289 CYS A C 1
ATOM 2192 O O . CYS A 1 289 ? 7.025 -17.588 -1.227 1.00 94.25 289 CYS A O 1
ATOM 2194 N N . ARG A 1 290 ? 6.801 -16.407 0.673 1.00 89.69 290 ARG A N 1
ATOM 2195 C CA . ARG A 1 290 ? 7.436 -17.388 1.561 1.00 89.69 290 ARG A CA 1
ATOM 2196 C C . ARG A 1 290 ? 6.707 -18.735 1.549 1.00 89.69 290 ARG A C 1
ATOM 2198 O O . ARG A 1 290 ? 7.357 -19.776 1.467 1.00 89.69 290 ARG A O 1
ATOM 2205 N N . GLU A 1 291 ? 5.376 -18.726 1.601 1.00 92.06 291 GLU A N 1
ATOM 2206 C CA . GLU A 1 291 ? 4.529 -19.926 1.513 1.00 92.06 291 GLU A CA 1
ATOM 2207 C C . GLU A 1 291 ? 4.725 -20.684 0.196 1.00 92.06 291 GLU A C 1
ATOM 2209 O O . GLU A 1 291 ? 4.646 -21.911 0.166 1.00 92.06 291 GLU A O 1
ATOM 2214 N N . ASN A 1 292 ? 5.049 -19.963 -0.877 1.00 95.50 292 ASN A N 1
ATOM 2215 C CA . ASN A 1 292 ? 5.339 -20.520 -2.196 1.00 95.50 292 ASN A CA 1
ATOM 2216 C C . ASN A 1 292 ? 6.848 -20.707 -2.454 1.00 95.50 292 ASN A C 1
ATOM 2218 O O . ASN A 1 292 ? 7.268 -20.892 -3.596 1.00 95.50 292 ASN A O 1
ATOM 2222 N N . GLY A 1 293 ? 7.679 -20.672 -1.405 1.00 93.75 293 GLY A N 1
ATOM 2223 C CA . GLY A 1 293 ? 9.114 -20.947 -1.497 1.00 93.75 293 GLY A CA 1
ATOM 2224 C C . GLY A 1 293 ? 9.934 -19.856 -2.192 1.00 93.75 293 GLY A C 1
ATOM 2225 O O . GLY A 1 293 ? 11.034 -20.132 -2.661 1.00 93.75 293 GLY A O 1
ATOM 2226 N N . ARG A 1 294 ? 9.421 -18.624 -2.272 1.00 94.00 294 ARG A N 1
ATOM 2227 C CA . ARG A 1 294 ? 10.118 -17.468 -2.849 1.00 94.00 294 ARG A CA 1
ATOM 2228 C C . ARG A 1 294 ? 10.575 -16.503 -1.760 1.00 94.00 294 ARG A C 1
ATOM 2230 O O . ARG A 1 294 ? 9.786 -16.067 -0.929 1.00 94.00 294 ARG A O 1
ATOM 2237 N N . THR A 1 295 ? 11.838 -16.090 -1.839 1.00 92.19 295 THR A N 1
ATOM 2238 C CA . THR A 1 295 ? 12.400 -15.013 -1.010 1.00 92.19 295 THR A CA 1
ATOM 2239 C C . THR A 1 295 ? 12.630 -13.777 -1.886 1.00 92.19 295 THR A C 1
ATOM 2241 O O . THR A 1 295 ? 13.673 -13.689 -2.545 1.00 92.19 295 THR A O 1
ATOM 2244 N N . PRO A 1 296 ? 11.663 -12.842 -1.962 1.00 94.38 296 PRO A N 1
ATOM 2245 C CA . PRO A 1 296 ? 11.739 -11.699 -2.865 1.00 94.38 296 PRO A CA 1
ATOM 2246 C C . PRO A 1 296 ? 12.897 -10.768 -2.499 1.00 94.38 296 PRO A C 1
ATOM 2248 O O . PRO A 1 296 ? 13.060 -10.375 -1.347 1.00 94.38 296 PRO A O 1
ATOM 2251 N N . GLN A 1 297 ? 13.666 -10.360 -3.504 1.00 94.25 297 GLN A N 1
ATOM 2252 C CA . GLN A 1 297 ? 14.670 -9.305 -3.421 1.00 94.25 297 GLN A CA 1
ATOM 2253 C C . GLN A 1 297 ? 14.139 -8.044 -4.096 1.00 94.25 297 GLN A C 1
ATOM 2255 O O . GLN A 1 297 ? 13.641 -8.093 -5.221 1.00 94.25 297 GLN A O 1
ATOM 2260 N N . ALA A 1 298 ? 14.247 -6.910 -3.404 1.00 93.81 298 ALA A N 1
ATOM 2261 C CA . ALA A 1 298 ? 13.801 -5.619 -3.913 1.00 93.81 298 ALA A CA 1
ATOM 2262 C C . ALA A 1 298 ? 14.909 -4.926 -4.715 1.00 93.81 298 ALA A C 1
ATOM 2264 O O . ALA A 1 298 ? 16.015 -4.714 -4.212 1.00 93.81 298 ALA A O 1
ATOM 2265 N N . TYR A 1 299 ? 14.580 -4.478 -5.920 1.00 93.56 299 TYR A N 1
ATOM 2266 C CA . TYR A 1 299 ? 15.446 -3.675 -6.776 1.00 93.56 299 TYR A CA 1
ATOM 2267 C C . TYR A 1 299 ? 14.773 -2.325 -7.019 1.00 93.56 299 TYR A C 1
ATOM 2269 O O . TYR A 1 299 ? 13.933 -2.219 -7.911 1.00 93.56 299 TYR A O 1
ATOM 2277 N N . PRO A 1 300 ? 15.072 -1.289 -6.219 1.00 91.44 300 PRO A N 1
ATOM 2278 C CA . PRO A 1 300 ? 14.591 0.055 -6.509 1.00 91.44 300 PRO A CA 1
ATOM 2279 C C . PRO A 1 300 ? 15.286 0.582 -7.773 1.00 91.44 300 PRO A C 1
ATOM 2281 O O . PRO A 1 300 ? 16.512 0.688 -7.822 1.00 91.44 300 PRO A O 1
ATOM 2284 N N . ILE A 1 301 ? 14.505 0.875 -8.808 1.00 89.06 301 ILE A N 1
ATOM 2285 C CA . ILE A 1 301 ? 15.027 1.096 -10.166 1.00 89.06 301 ILE A CA 1
ATOM 2286 C C . ILE A 1 301 ? 14.902 2.545 -10.648 1.00 89.06 301 ILE A C 1
ATOM 2288 O O . ILE A 1 301 ? 15.710 3.013 -11.445 1.00 89.06 301 ILE A O 1
ATOM 2292 N N . ALA A 1 302 ? 13.893 3.257 -10.159 1.00 88.88 302 ALA A N 1
ATOM 2293 C CA . ALA A 1 302 ? 13.554 4.616 -10.546 1.00 88.88 302 ALA A CA 1
ATOM 2294 C C . ALA A 1 302 ? 12.724 5.254 -9.431 1.00 88.88 302 ALA A C 1
ATOM 2296 O O . ALA A 1 302 ? 12.249 4.567 -8.523 1.00 88.88 302 ALA A O 1
ATOM 2297 N N . ALA A 1 303 ? 12.530 6.561 -9.514 1.00 87.50 303 ALA A N 1
ATOM 2298 C CA . ALA A 1 303 ? 11.469 7.245 -8.803 1.00 87.50 303 ALA A CA 1
ATOM 2299 C C . ALA A 1 303 ? 10.443 7.782 -9.807 1.00 87.50 303 ALA A C 1
ATOM 2301 O O . ALA A 1 303 ? 10.732 7.979 -10.985 1.00 87.50 303 ALA A O 1
ATOM 2302 N N . ASP A 1 304 ? 9.222 7.976 -9.341 1.00 89.19 304 ASP A N 1
ATOM 2303 C CA . ASP A 1 304 ? 8.091 8.442 -10.133 1.00 89.19 304 ASP A CA 1
ATOM 2304 C C . ASP A 1 304 ? 7.341 9.494 -9.329 1.00 89.19 304 ASP A C 1
ATOM 2306 O O . ASP A 1 304 ? 7.102 9.320 -8.130 1.00 89.19 304 ASP A O 1
ATOM 2310 N N . ALA A 1 305 ? 7.003 10.594 -9.993 1.00 91.25 305 ALA A N 1
ATOM 2311 C CA . ALA A 1 305 ? 6.143 11.618 -9.434 1.00 91.25 305 ALA A CA 1
ATOM 2312 C C . ALA A 1 305 ? 4.715 11.341 -9.896 1.00 91.25 305 ALA A C 1
ATOM 2314 O O . ALA A 1 305 ? 4.429 11.276 -11.091 1.00 91.25 305 ALA A O 1
ATOM 2315 N N . LEU A 1 306 ? 3.810 11.178 -8.940 1.00 94.12 306 LEU A N 1
ATOM 2316 C CA . LEU A 1 306 ? 2.410 10.962 -9.234 1.00 94.12 306 LEU A CA 1
ATOM 2317 C C . LEU A 1 306 ? 1.768 12.273 -9.676 1.00 94.12 306 LEU A C 1
AT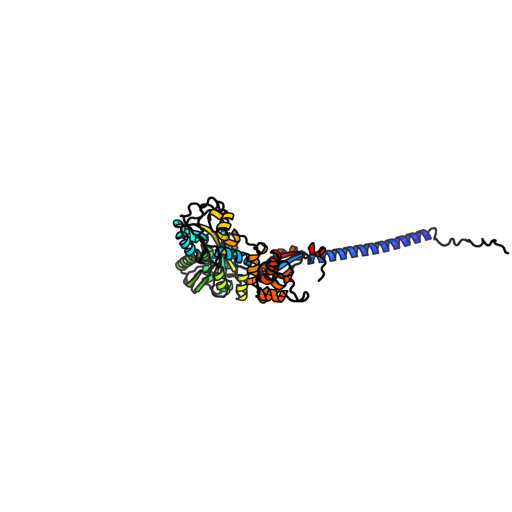OM 2319 O O . LEU A 1 306 ? 1.636 13.193 -8.882 1.00 94.12 306 LEU A O 1
ATOM 2323 N N . THR A 1 307 ? 1.351 12.366 -10.929 1.00 94.69 307 THR A N 1
ATOM 2324 C CA . THR A 1 307 ? 0.703 13.575 -11.440 1.00 94.69 307 THR A CA 1
ATOM 2325 C C . THR A 1 307 ? -0.763 13.615 -11.044 1.00 94.69 307 THR A C 1
ATOM 2327 O O . THR A 1 307 ? -1.473 12.627 -11.224 1.00 94.69 307 THR A O 1
ATOM 2330 N N . ILE A 1 308 ? -1.222 14.766 -10.546 1.00 96.62 308 ILE A N 1
ATOM 2331 C CA . ILE A 1 308 ? -2.649 15.081 -10.467 1.00 96.62 308 ILE A CA 1
ATOM 2332 C C . ILE A 1 308 ? -3.017 15.810 -11.751 1.00 96.62 308 ILE A C 1
ATOM 2334 O O . ILE A 1 308 ? -2.441 16.855 -12.065 1.00 96.62 308 ILE A O 1
ATOM 2338 N N . VAL A 1 309 ? -3.954 15.251 -12.505 1.00 96.94 309 VAL A N 1
ATOM 2339 C CA . VAL A 1 309 ? -4.328 15.753 -13.824 1.00 96.94 309 VAL A CA 1
ATOM 2340 C C . VAL A 1 309 ? -5.825 15.986 -13.904 1.00 96.94 309 VAL A C 1
ATOM 2342 O O . VAL A 1 309 ? -6.621 15.287 -13.282 1.00 96.94 309 VAL A O 1
ATOM 2345 N N . ALA A 1 310 ? -6.208 16.975 -14.693 1.00 97.81 310 ALA A N 1
ATOM 2346 C CA . ALA A 1 310 ? -7.590 17.322 -14.957 1.00 97.81 310 ALA A CA 1
ATOM 2347 C C . ALA A 1 310 ? -7.796 17.548 -16.451 1.00 97.81 310 ALA A C 1
ATOM 2349 O O . ALA A 1 310 ? -6.851 17.824 -17.199 1.00 97.81 310 ALA A O 1
ATOM 2350 N N . ASN A 1 311 ? -9.049 17.497 -16.885 1.00 97.94 311 ASN A N 1
ATOM 2351 C CA . ASN A 1 311 ? -9.402 17.976 -18.206 1.00 97.94 311 ASN A CA 1
ATOM 2352 C C . ASN A 1 311 ? -9.117 19.491 -18.324 1.00 97.94 311 ASN A C 1
ATOM 2354 O O . ASN A 1 311 ? -9.424 20.249 -17.393 1.00 97.94 311 ASN A O 1
ATOM 2358 N N . PRO A 1 312 ? -8.567 19.982 -19.453 1.00 97.19 312 PRO A N 1
ATOM 2359 C CA . PRO A 1 312 ? -8.357 21.414 -19.672 1.00 97.19 312 PRO A CA 1
ATOM 2360 C C . PRO A 1 312 ? -9.626 22.271 -19.533 1.00 97.19 312 PRO A C 1
ATOM 2362 O O . PRO A 1 312 ? -9.520 23.446 -19.178 1.00 97.19 312 PRO A O 1
ATOM 2365 N N . ALA A 1 313 ? -10.815 21.695 -19.748 1.00 96.94 313 ALA A N 1
ATOM 2366 C CA . ALA A 1 313 ? -12.098 22.377 -19.579 1.00 96.94 313 ALA A CA 1
ATOM 2367 C C . ALA A 1 313 ? -12.387 22.821 -18.128 1.00 96.94 313 ALA A C 1
ATOM 2369 O O . ALA A 1 313 ? -13.124 23.787 -17.926 1.00 96.94 313 ALA A O 1
ATOM 2370 N N . LEU A 1 314 ? -11.768 22.197 -17.117 1.00 96.19 314 LEU A N 1
ATOM 2371 C CA . LEU A 1 314 ? -11.912 22.565 -15.701 1.00 96.19 314 LEU A CA 1
ATOM 2372 C C . LEU A 1 314 ? -11.096 23.817 -15.335 1.00 96.19 314 LEU A C 1
ATOM 2374 O O . LEU A 1 314 ? -10.260 23.771 -14.437 1.00 96.19 314 LEU A O 1
ATOM 2378 N N . SER A 1 315 ? -11.273 24.941 -16.032 1.00 93.62 315 SER A N 1
ATOM 2379 C CA . SER A 1 315 ? -10.383 26.119 -15.959 1.00 93.62 315 SER A CA 1
ATOM 2380 C C . SER A 1 315 ? -10.205 26.743 -14.566 1.00 93.62 315 SER A C 1
ATOM 2382 O O . SER A 1 315 ? -9.256 27.488 -14.368 1.00 93.62 315 SER A O 1
ATOM 2384 N N . PHE A 1 316 ? -11.086 26.454 -13.603 1.00 94.38 316 PHE A N 1
ATOM 2385 C CA . PHE A 1 316 ? -10.979 26.945 -12.223 1.00 94.38 316 PHE A CA 1
ATOM 2386 C C . PHE A 1 316 ? -9.950 26.180 -11.365 1.00 94.38 316 PHE A C 1
ATOM 2388 O O . PHE A 1 316 ? -9.551 26.682 -10.317 1.00 94.38 316 PHE A O 1
ATOM 2395 N N . LEU A 1 317 ? -9.512 24.989 -11.797 1.00 93.38 317 LEU A N 1
ATOM 2396 C CA . LEU A 1 317 ? -8.490 24.189 -11.114 1.00 93.38 317 LEU A CA 1
ATOM 2397 C C . LEU A 1 317 ? -7.118 24.434 -11.737 1.00 93.38 317 LEU A C 1
ATOM 2399 O O . LEU A 1 317 ? -6.837 23.956 -12.835 1.00 93.38 317 LEU A O 1
ATOM 2403 N N . GLU A 1 318 ? -6.251 25.150 -11.033 1.00 86.44 318 GLU A N 1
ATOM 2404 C CA . GLU A 1 318 ? -4.836 25.317 -11.408 1.00 86.44 318 GLU A CA 1
ATOM 2405 C C . GLU A 1 318 ? -3.909 24.808 -10.302 1.00 86.44 318 GLU A C 1
ATOM 2407 O O . GLU A 1 318 ? -2.932 24.104 -10.561 1.00 86.44 318 GLU A O 1
ATOM 2412 N N . ASN A 1 319 ? -4.264 25.120 -9.058 1.00 93.31 319 ASN A N 1
ATOM 2413 C CA . ASN A 1 319 ? -3.584 24.684 -7.855 1.00 93.31 319 ASN A CA 1
ATOM 2414 C C . ASN A 1 319 ? -4.610 24.142 -6.864 1.00 93.31 319 ASN A C 1
ATOM 2416 O O . ASN A 1 319 ? -5.683 24.724 -6.707 1.00 93.31 319 ASN A O 1
ATOM 2420 N N . VAL A 1 320 ? -4.250 23.065 -6.182 1.00 95.38 320 VAL A N 1
ATOM 2421 C CA . VAL A 1 320 ? -5.049 22.458 -5.119 1.00 95.38 320 VAL A CA 1
ATOM 2422 C C . VAL A 1 320 ? -4.168 22.208 -3.910 1.00 95.38 320 VAL A C 1
ATOM 2424 O O . VAL A 1 320 ? -2.993 21.874 -4.035 1.00 95.38 320 VAL A O 1
ATOM 2427 N N . THR A 1 321 ? -4.715 22.375 -2.718 1.00 96.31 321 THR A N 1
ATOM 2428 C CA . THR A 1 321 ? -4.016 21.965 -1.500 1.00 96.31 321 THR A CA 1
ATOM 2429 C C . THR A 1 321 ? -4.149 20.462 -1.275 1.00 96.31 321 THR A C 1
ATOM 2431 O O . THR A 1 321 ? -5.082 19.831 -1.775 1.00 96.31 321 THR A O 1
ATOM 2434 N N . GLN A 1 322 ? -3.267 19.862 -0.473 1.00 95.56 322 GLN A N 1
ATOM 2435 C CA . GLN A 1 322 ? -3.464 18.468 -0.039 1.00 95.56 322 GLN A CA 1
ATOM 2436 C C . GLN A 1 322 ? -4.799 18.266 0.704 1.00 95.56 322 GLN A C 1
ATOM 2438 O O . GLN A 1 322 ? -5.441 17.233 0.543 1.00 95.56 322 GLN A O 1
ATOM 2443 N N . ALA A 1 323 ? -5.261 19.259 1.469 1.00 96.31 323 ALA A N 1
ATOM 2444 C CA . ALA A 1 323 ? -6.554 19.186 2.151 1.00 96.31 323 ALA A CA 1
ATOM 2445 C C . ALA A 1 323 ? -7.736 19.204 1.165 1.00 96.31 323 ALA A C 1
ATOM 2447 O O . ALA A 1 323 ? -8.685 18.438 1.324 1.00 96.31 323 ALA A O 1
ATOM 2448 N N . GLU A 1 324 ? -7.674 20.043 0.128 1.00 97.62 324 GLU A N 1
ATOM 2449 C CA . GLU A 1 324 ? -8.673 20.043 -0.946 1.00 97.62 324 GLU A CA 1
ATOM 2450 C C . GLU A 1 324 ? -8.614 18.741 -1.749 1.00 97.62 324 GLU A C 1
ATOM 2452 O O . GLU A 1 324 ? -9.657 18.187 -2.064 1.00 97.62 324 GLU A O 1
ATOM 2457 N N . LEU A 1 325 ? -7.425 18.190 -2.020 1.00 97.31 325 LEU A N 1
ATOM 2458 C CA . LEU A 1 325 ? -7.282 16.881 -2.668 1.00 97.31 325 LEU A CA 1
ATOM 2459 C C . LEU A 1 325 ? -7.926 15.752 -1.862 1.00 97.31 325 LEU A C 1
ATOM 2461 O O . LEU A 1 325 ? -8.604 14.909 -2.445 1.00 97.31 325 LEU A O 1
ATOM 2465 N N . ALA A 1 326 ? -7.741 15.732 -0.540 1.00 97.19 326 ALA A N 1
ATOM 2466 C CA . ALA A 1 326 ? -8.383 14.744 0.323 1.00 97.19 326 ALA A CA 1
ATOM 2467 C C . ALA A 1 326 ? -9.913 14.838 0.218 1.00 97.19 326 ALA A C 1
ATOM 2469 O O . ALA A 1 326 ? -10.572 13.823 0.004 1.00 97.19 326 ALA A O 1
ATOM 2470 N N . GLN A 1 327 ? -10.466 16.055 0.253 1.00 97.81 327 GLN A N 1
ATOM 2471 C CA . GLN A 1 327 ? -11.901 16.280 0.055 1.00 97.81 327 GLN A CA 1
ATOM 2472 C C . GLN A 1 327 ? -12.364 15.863 -1.343 1.00 97.81 327 GLN A C 1
ATOM 2474 O O . GLN A 1 327 ? -13.340 15.123 -1.465 1.00 97.81 327 GLN A O 1
ATOM 2479 N N . ILE A 1 328 ? -11.635 16.265 -2.390 1.00 98.12 328 ILE A N 1
ATOM 2480 C CA . ILE A 1 328 ? -11.928 15.910 -3.780 1.00 98.12 328 ILE A CA 1
ATOM 2481 C C . ILE A 1 328 ? -11.992 14.401 -3.926 1.00 98.12 328 ILE A C 1
ATOM 2483 O O . ILE A 1 328 ? -12.940 13.923 -4.520 1.00 98.12 328 ILE A O 1
ATOM 2487 N N . PHE A 1 329 ? -11.033 13.624 -3.429 1.00 98.12 329 PHE A N 1
ATOM 2488 C CA . PHE A 1 329 ? -10.990 12.189 -3.726 1.00 98.12 329 PHE A CA 1
ATOM 2489 C C . PHE A 1 329 ? -11.739 11.305 -2.723 1.00 98.12 329 PHE A C 1
ATOM 2491 O O . PHE A 1 329 ? -12.083 10.184 -3.089 1.00 98.12 329 PHE A O 1
ATOM 2498 N N . ALA A 1 330 ? -12.017 11.777 -1.504 1.00 95.94 330 ALA A N 1
ATOM 2499 C CA . ALA A 1 330 ? -12.554 10.929 -0.438 1.00 95.94 330 ALA A CA 1
ATOM 2500 C C . ALA A 1 330 ? -13.867 11.413 0.198 1.00 95.94 330 ALA A C 1
ATOM 2502 O O . ALA A 1 330 ? -14.449 10.655 0.979 1.00 95.94 330 ALA A O 1
ATOM 2503 N N . GLU A 1 331 ? -14.322 12.650 -0.037 1.00 95.38 331 GLU A N 1
ATOM 2504 C CA . GLU A 1 331 ? -15.403 13.232 0.781 1.00 95.38 331 GLU A CA 1
ATOM 2505 C C . GLU A 1 331 ? -16.498 13.944 -0.015 1.00 95.38 331 GLU A C 1
ATOM 2507 O O . GLU A 1 331 ? -17.668 13.621 0.160 1.00 95.38 331 GLU A O 1
ATOM 2512 N N . ALA A 1 332 ? -16.136 14.897 -0.871 1.00 97.50 332 ALA A N 1
ATOM 2513 C CA . ALA A 1 332 ? -17.089 15.773 -1.546 1.00 97.50 332 ALA A CA 1
ATOM 2514 C C . ALA A 1 332 ? -17.739 15.096 -2.759 1.00 97.50 332 ALA A C 1
ATOM 2516 O O . ALA A 1 332 ? -17.092 14.325 -3.460 1.00 97.50 332 ALA A O 1
ATOM 2517 N N . GLU A 1 333 ? -18.983 15.419 -3.088 1.00 97.69 333 GLU A N 1
ATOM 2518 C CA . GLU A 1 333 ? -19.627 15.007 -4.344 1.00 97.69 333 GLU A CA 1
ATOM 2519 C C . GLU A 1 333 ? -19.575 16.116 -5.404 1.00 97.69 333 GLU A C 1
ATOM 2521 O O . GLU A 1 333 ? -19.491 15.826 -6.605 1.00 97.69 333 GLU A O 1
ATOM 2526 N N . THR A 1 334 ? -19.552 17.378 -4.968 1.00 97.94 334 THR A N 1
ATOM 2527 C CA . THR A 1 334 ? -19.515 18.572 -5.826 1.00 97.94 334 THR A CA 1
ATOM 2528 C C . THR A 1 334 ? -18.272 19.429 -5.579 1.00 97.94 334 THR A C 1
ATOM 2530 O O . THR A 1 334 ? -17.680 19.403 -4.500 1.00 97.94 334 THR A O 1
ATOM 2533 N N . TRP A 1 335 ? -17.849 20.227 -6.567 1.00 97.81 335 TRP A N 1
ATOM 2534 C CA . TRP A 1 335 ? -16.676 21.098 -6.390 1.00 97.81 335 TRP A CA 1
ATOM 2535 C C . TRP A 1 335 ? -16.906 22.206 -5.347 1.00 97.81 335 TRP A C 1
ATOM 2537 O O . TRP A 1 335 ? -15.970 22.574 -4.638 1.00 97.81 335 TRP A O 1
ATOM 2547 N N . GLN A 1 336 ? -18.139 22.708 -5.215 1.00 97.56 336 GLN A N 1
ATOM 2548 C CA . GLN A 1 336 ? -18.491 23.746 -4.237 1.00 97.56 336 GLN A CA 1
ATOM 2549 C C . GLN A 1 336 ? -18.340 23.273 -2.780 1.00 97.56 336 GLN A C 1
ATOM 2551 O O . GLN A 1 336 ? -17.987 24.078 -1.917 1.00 97.56 336 GLN A O 1
ATOM 2556 N N . GLU A 1 337 ? -18.575 21.987 -2.502 1.00 98.25 337 GLU A N 1
ATOM 2557 C CA . GLU A 1 337 ? -18.364 21.398 -1.170 1.00 98.25 337 GLU A CA 1
ATOM 2558 C C . GLU A 1 337 ? -16.898 21.467 -0.729 1.00 98.25 337 GLU A C 1
ATOM 2560 O O . GLU A 1 337 ? -16.632 21.648 0.456 1.00 98.25 337 GLU A O 1
ATOM 2565 N N . VAL A 1 338 ? -15.958 21.371 -1.676 1.00 97.88 338 VAL A N 1
ATOM 2566 C CA . VAL A 1 338 ? -14.518 21.479 -1.400 1.00 97.88 338 VAL A CA 1
ATOM 2567 C C . VAL A 1 338 ? -14.112 22.935 -1.193 1.00 97.88 338 VAL A C 1
ATOM 2569 O O . VAL A 1 338 ? -13.394 23.275 -0.252 1.00 97.88 338 VAL A O 1
ATOM 2572 N N . ASN A 1 339 ? -14.558 23.808 -2.095 1.00 96.81 339 ASN A N 1
ATOM 2573 C CA . ASN A 1 339 ? -14.239 25.224 -2.060 1.00 96.81 339 ASN A CA 1
ATOM 2574 C C . ASN A 1 339 ? -15.462 26.033 -2.521 1.00 96.81 339 ASN A C 1
ATOM 2576 O O . ASN A 1 339 ? -15.849 25.931 -3.686 1.00 96.81 339 ASN A O 1
ATOM 2580 N N . PRO A 1 340 ? -16.046 26.901 -1.672 1.00 96.75 340 PRO A N 1
ATOM 2581 C CA . PRO A 1 340 ? -17.244 27.668 -2.022 1.00 96.75 340 PRO A CA 1
ATOM 2582 C C . PRO A 1 340 ? -17.107 28.580 -3.253 1.00 96.75 340 PRO A C 1
ATOM 2584 O O . PRO A 1 340 ? -18.117 29.040 -3.785 1.00 96.75 340 PRO A O 1
ATOM 2587 N N . ALA A 1 341 ? -15.877 28.879 -3.691 1.00 96.00 341 ALA A N 1
ATOM 2588 C CA . ALA A 1 341 ? -15.606 29.649 -4.905 1.00 96.00 341 ALA A CA 1
ATOM 2589 C C . ALA A 1 341 ? -15.636 28.803 -6.195 1.00 96.00 341 ALA A C 1
ATOM 2591 O O . ALA A 1 341 ? -15.586 29.362 -7.292 1.00 96.00 341 ALA A O 1
ATOM 2592 N N . TRP A 1 342 ? -15.685 27.476 -6.082 1.00 96.94 342 TRP A N 1
ATOM 2593 C CA . TRP A 1 342 ? -15.763 26.541 -7.203 1.00 96.94 342 TRP A CA 1
ATOM 2594 C C . TRP A 1 342 ? -17.222 26.270 -7.612 1.00 96.94 342 TRP A C 1
ATOM 2596 O O . TRP A 1 342 ? -18.147 26.536 -6.839 1.00 96.94 342 TRP A O 1
ATOM 2606 N N . PRO A 1 343 ? -17.465 25.795 -8.849 1.00 97.00 343 PRO A N 1
ATOM 2607 C CA . PRO A 1 343 ? -18.820 25.588 -9.351 1.00 97.00 343 PRO A CA 1
ATOM 2608 C C . PRO A 1 343 ? -19.584 24.497 -8.589 1.00 97.00 343 PRO A C 1
ATOM 2610 O O . PRO A 1 343 ? -19.033 23.460 -8.236 1.00 97.00 343 PRO A O 1
ATOM 2613 N N . ASP A 1 344 ? -20.894 24.679 -8.433 1.00 97.31 344 ASP A N 1
ATOM 2614 C CA . ASP A 1 344 ? -21.807 23.644 -7.931 1.00 97.31 344 ASP A CA 1
ATOM 2615 C C . ASP A 1 344 ? -22.095 22.612 -9.035 1.00 97.31 344 ASP A C 1
ATOM 2617 O O . ASP A 1 344 ? -23.127 22.625 -9.707 1.00 97.31 344 ASP A O 1
ATOM 2621 N N . THR A 1 345 ? -21.088 21.792 -9.325 1.00 96.62 345 THR A N 1
ATOM 2622 C CA . THR A 1 345 ? -21.147 20.724 -10.327 1.00 96.62 345 THR A CA 1
ATOM 2623 C C . THR A 1 345 ? -20.500 19.458 -9.774 1.00 96.62 345 THR A C 1
ATOM 2625 O O . THR A 1 345 ? -19.587 19.566 -8.949 1.00 96.62 345 THR A O 1
ATOM 2628 N N . PRO A 1 346 ? -20.945 18.264 -10.208 1.00 97.94 346 PRO A N 1
ATOM 2629 C CA . PRO A 1 346 ? -20.366 17.009 -9.747 1.00 97.94 346 PRO A CA 1
ATOM 2630 C C . PRO A 1 346 ? -18.878 16.877 -10.083 1.00 97.94 346 PRO A C 1
ATOM 2632 O O . PRO A 1 346 ? -18.420 17.303 -11.147 1.00 97.94 346 PRO A O 1
ATOM 2635 N N . ILE A 1 347 ? -18.134 16.230 -9.190 1.00 98.44 347 ILE A N 1
ATOM 2636 C CA . ILE A 1 347 ? -16.740 15.841 -9.417 1.00 98.44 347 ILE A CA 1
ATOM 2637 C C . ILE A 1 347 ? -16.731 14.481 -10.115 1.00 98.44 347 ILE A C 1
ATOM 2639 O O . ILE A 1 347 ? -17.283 13.525 -9.575 1.00 98.44 347 ILE A O 1
ATOM 2643 N N . HIS A 1 348 ? -16.090 14.372 -11.281 1.00 98.50 348 HIS A N 1
ATOM 2644 C CA . HIS A 1 348 ? -15.884 13.089 -11.955 1.00 98.50 348 HIS A CA 1
ATOM 2645 C C . HIS A 1 348 ? -14.447 12.618 -11.739 1.00 98.50 348 HIS A C 1
ATOM 2647 O O . HIS A 1 348 ? -13.494 13.253 -12.194 1.00 98.50 348 HIS A O 1
ATOM 2653 N N . ARG A 1 349 ? -14.279 11.507 -11.024 1.00 98.62 349 ARG A N 1
ATOM 2654 C CA . ARG A 1 349 ? -12.968 10.969 -10.651 1.00 98.62 349 ARG A CA 1
ATOM 2655 C C . ARG A 1 349 ? -12.602 9.828 -11.575 1.00 98.62 349 ARG A C 1
ATOM 2657 O O . ARG A 1 349 ? -13.404 8.936 -11.822 1.00 98.62 349 ARG A O 1
ATOM 2664 N N . THR A 1 350 ? -11.360 9.813 -12.021 1.00 98.38 350 THR A N 1
ATOM 2665 C CA . THR A 1 350 ? -10.754 8.671 -12.698 1.00 98.38 350 THR A CA 1
ATOM 2666 C C . THR A 1 350 ? -9.495 8.292 -11.938 1.00 98.38 350 THR A C 1
ATOM 2668 O O . THR A 1 350 ? -8.529 9.054 -11.910 1.00 98.38 350 THR A O 1
ATOM 2671 N N . ILE A 1 351 ? -9.511 7.140 -11.273 1.00 98.25 351 ILE A N 1
ATOM 2672 C CA . ILE A 1 351 ? -8.441 6.732 -10.355 1.00 98.25 351 ILE A CA 1
ATOM 2673 C C . ILE A 1 351 ? -7.869 5.360 -10.721 1.00 98.25 351 ILE A C 1
ATOM 2675 O O . ILE A 1 351 ? -8.542 4.558 -11.368 1.00 98.25 351 ILE A O 1
ATOM 2679 N N . PRO A 1 352 ? -6.641 5.036 -10.297 1.00 97.62 352 PRO A N 1
ATOM 2680 C CA . PRO A 1 352 ? -6.117 3.689 -10.449 1.00 97.62 352 PRO A CA 1
ATOM 2681 C C . PRO A 1 352 ? -6.990 2.649 -9.732 1.00 97.62 352 PRO 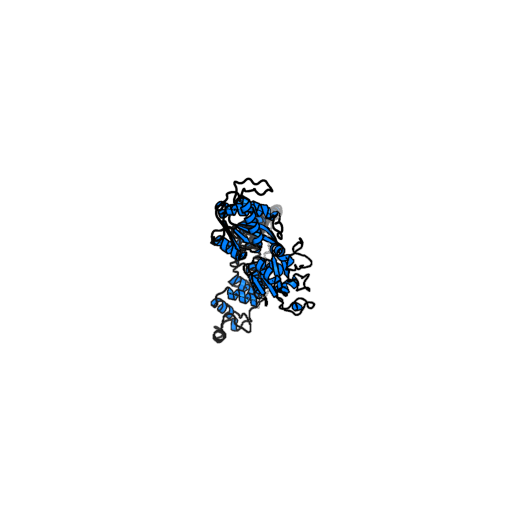A C 1
ATOM 2683 O O . PRO A 1 352 ? -7.633 2.944 -8.725 1.00 97.62 352 PRO A O 1
ATOM 2686 N N . GLY A 1 353 ? -7.019 1.433 -10.273 1.00 96.81 353 GLY A N 1
ATOM 2687 C CA . GLY A 1 353 ? -7.823 0.328 -9.752 1.00 96.81 353 GLY A CA 1
ATOM 2688 C C . GLY A 1 353 ? -7.349 -0.228 -8.403 1.00 96.81 353 GLY A C 1
ATOM 2689 O O . GLY A 1 353 ? -6.329 0.184 -7.846 1.00 96.81 353 GLY A O 1
ATOM 2690 N N . ALA A 1 354 ? -8.112 -1.186 -7.873 1.00 95.44 354 ALA A N 1
ATOM 2691 C CA . ALA A 1 354 ? -7.911 -1.757 -6.540 1.00 95.44 354 ALA A CA 1
ATOM 2692 C C . ALA A 1 354 ? -6.572 -2.497 -6.363 1.00 95.44 354 ALA A C 1
ATOM 2694 O O . ALA A 1 354 ? -6.066 -2.573 -5.245 1.00 95.44 354 ALA A O 1
ATOM 2695 N N . ASN A 1 355 ? -5.978 -3.013 -7.442 1.00 94.69 355 ASN A N 1
ATOM 2696 C CA . ASN A 1 355 ? -4.685 -3.703 -7.400 1.00 94.69 355 ASN A CA 1
ATOM 2697 C C . ASN A 1 355 ? -3.501 -2.749 -7.621 1.00 94.69 355 ASN A C 1
ATOM 2699 O O . ASN A 1 355 ? -2.334 -3.171 -7.638 1.00 94.69 355 ASN A O 1
ATOM 2703 N N . SER A 1 356 ? -3.778 -1.458 -7.808 1.00 95.94 356 SER A N 1
ATOM 2704 C CA . SER A 1 356 ? -2.774 -0.474 -8.160 1.00 95.94 356 SER A CA 1
ATOM 2705 C C . SER A 1 356 ? -1.975 -0.007 -6.947 1.00 95.94 356 SER A C 1
ATOM 2707 O O . SER A 1 356 ? -2.490 0.631 -6.030 1.00 95.94 356 SER A O 1
ATOM 2709 N N . GLY A 1 357 ? -0.651 -0.178 -7.014 1.00 94.38 357 GLY A N 1
ATOM 2710 C CA . GLY A 1 357 ? 0.259 0.461 -6.057 1.00 94.38 357 GLY A CA 1
ATOM 2711 C C . GLY A 1 357 ? 0.240 1.993 -6.135 1.00 94.38 357 GLY A C 1
ATOM 2712 O O . GLY A 1 357 ? 0.747 2.668 -5.246 1.00 94.38 357 GLY A O 1
ATOM 2713 N N . THR A 1 358 ? -0.333 2.553 -7.204 1.00 95.44 358 THR A N 1
ATOM 2714 C CA . THR A 1 358 ? -0.581 3.989 -7.373 1.00 95.44 358 THR A CA 1
ATOM 2715 C C . THR A 1 358 ? -1.714 4.477 -6.500 1.00 95.44 358 THR A C 1
ATOM 2717 O O . THR A 1 358 ? -1.547 5.508 -5.852 1.00 95.44 358 THR A O 1
ATOM 2720 N N . LEU A 1 359 ? -2.795 3.706 -6.403 1.00 97.31 359 LEU A N 1
ATOM 2721 C CA . LEU A 1 359 ? -3.853 3.977 -5.441 1.00 97.31 359 LEU A CA 1
ATOM 2722 C C . LEU A 1 359 ? -3.330 3.821 -4.007 1.00 97.31 359 LEU A C 1
ATOM 2724 O O . LEU A 1 359 ? -3.474 4.750 -3.219 1.00 97.31 359 LEU A O 1
ATOM 2728 N N . ASP A 1 360 ? -2.632 2.716 -3.705 1.00 95.62 360 ASP A N 1
ATOM 2729 C CA . ASP A 1 360 ? -2.045 2.486 -2.374 1.00 95.62 360 ASP A CA 1
ATOM 2730 C C . ASP A 1 360 ? -1.145 3.654 -1.936 1.00 95.62 360 ASP A C 1
ATOM 2732 O O . ASP A 1 360 ? -1.299 4.192 -0.840 1.00 95.62 360 ASP A O 1
ATOM 2736 N N . PHE A 1 361 ? -0.215 4.077 -2.801 1.00 95.50 361 PHE A N 1
ATOM 2737 C CA . PHE A 1 361 ? 0.690 5.185 -2.500 1.00 95.50 361 PHE A CA 1
ATOM 2738 C C . PHE A 1 361 ? -0.059 6.509 -2.312 1.00 95.50 361 PHE A C 1
ATOM 2740 O O . PHE A 1 361 ? 0.230 7.242 -1.366 1.00 95.50 361 PHE A O 1
ATOM 2747 N N . PHE A 1 362 ? -1.016 6.817 -3.193 1.00 96.56 362 PHE A N 1
ATOM 2748 C CA . PHE A 1 362 ? -1.798 8.048 -3.111 1.00 96.56 362 PHE A CA 1
ATOM 2749 C C . PHE A 1 362 ? -2.590 8.116 -1.805 1.00 96.56 362 PHE A C 1
ATOM 2751 O O . PHE A 1 362 ? -2.444 9.083 -1.062 1.00 96.56 362 PHE A O 1
ATOM 2758 N N . SER A 1 363 ? -3.349 7.069 -1.478 1.00 95.94 363 SER A N 1
ATOM 2759 C CA . SER A 1 363 ? -4.137 6.992 -0.247 1.00 95.94 363 SER A CA 1
ATOM 2760 C C . SER A 1 363 ? -3.259 7.065 0.996 1.00 95.94 363 SER A C 1
ATOM 2762 O O . SER A 1 363 ? -3.561 7.822 1.917 1.00 95.94 363 SER A O 1
ATOM 2764 N N . GLN A 1 364 ? -2.140 6.335 1.024 1.00 93.69 364 GLN A N 1
ATOM 2765 C CA . GLN A 1 364 ? -1.222 6.370 2.161 1.00 93.69 364 GLN A CA 1
ATOM 2766 C C . GLN A 1 364 ? -0.621 7.764 2.355 1.00 93.69 364 GLN A C 1
ATOM 2768 O O . GLN A 1 364 ? -0.524 8.243 3.485 1.00 93.69 364 GLN A O 1
ATOM 2773 N N . ARG A 1 365 ? -0.230 8.431 1.264 1.00 93.75 365 ARG A N 1
ATOM 2774 C CA . ARG A 1 365 ? 0.402 9.748 1.333 1.00 93.75 365 ARG A CA 1
ATOM 2775 C C . ARG A 1 365 ? -0.589 10.857 1.676 1.00 93.75 365 ARG A C 1
ATOM 2777 O O . ARG A 1 365 ? -0.248 11.732 2.468 1.00 93.75 365 ARG A O 1
ATOM 2784 N N . LEU A 1 366 ? -1.774 10.816 1.074 1.00 94.75 366 LEU A N 1
ATOM 2785 C CA . LEU A 1 366 ? -2.794 11.852 1.190 1.00 94.75 366 LEU A CA 1
ATOM 2786 C C . LEU A 1 366 ? -3.614 11.717 2.474 1.00 94.75 366 LEU A C 1
ATOM 2788 O O . LEU A 1 366 ? -3.786 12.697 3.190 1.00 94.75 366 LEU A O 1
ATOM 2792 N N . LEU A 1 367 ? -4.120 10.513 2.757 1.00 93.88 367 LEU A N 1
ATOM 2793 C CA . LEU A 1 367 ? -5.075 10.279 3.843 1.00 93.88 367 LEU A CA 1
ATOM 2794 C C . LEU A 1 367 ? -4.409 9.831 5.143 1.00 93.88 367 LEU A C 1
ATOM 2796 O O . LEU A 1 367 ? -5.016 9.988 6.196 1.00 93.88 367 LEU A O 1
ATOM 2800 N N . GLN A 1 368 ? -3.191 9.275 5.072 1.00 93.06 368 GLN A N 1
ATOM 2801 C CA . GLN A 1 368 ? -2.445 8.741 6.223 1.00 93.06 368 GLN A CA 1
ATOM 2802 C C . GLN A 1 368 ? -3.346 7.913 7.162 1.00 93.06 368 GLN A C 1
ATOM 2804 O O . GLN A 1 368 ? -3.490 8.242 8.339 1.00 93.06 368 GLN A O 1
ATOM 2809 N N . PRO A 1 369 ? -4.022 6.874 6.636 1.00 93.62 369 PRO A N 1
ATOM 2810 C CA . PRO A 1 369 ? -5.070 6.194 7.377 1.00 93.62 369 PRO A CA 1
ATOM 2811 C C . PRO A 1 369 ? -4.490 5.414 8.559 1.00 93.62 369 PRO A C 1
ATOM 2813 O O . PRO A 1 369 ? -3.561 4.622 8.407 1.00 93.62 369 PRO A O 1
ATOM 2816 N N . GLU A 1 370 ? -5.096 5.589 9.731 1.00 94.25 370 GLU A N 1
ATOM 2817 C CA . GLU A 1 370 ? -4.751 4.854 10.945 1.00 94.25 370 GLU A CA 1
ATOM 2818 C C . GLU A 1 370 ? -5.937 4.007 11.401 1.00 94.25 370 GLU A C 1
ATOM 2820 O O . GLU A 1 370 ? -7.051 4.510 11.550 1.00 94.25 370 GLU A O 1
ATOM 2825 N N . LEU A 1 371 ? -5.695 2.722 11.687 1.00 94.62 371 LEU A N 1
ATOM 2826 C CA . LEU A 1 371 ? -6.748 1.793 12.112 1.00 94.62 371 LEU A CA 1
ATOM 2827 C C . LEU A 1 371 ? -7.490 2.302 13.359 1.00 94.62 371 LEU A C 1
ATOM 2829 O O . LEU A 1 371 ? -8.710 2.207 13.434 1.00 94.62 371 LEU A O 1
ATOM 2833 N N . ALA A 1 372 ? -6.758 2.885 14.312 1.00 95.44 372 ALA A N 1
ATOM 2834 C CA . ALA A 1 372 ? -7.318 3.438 15.545 1.00 95.44 372 ALA A CA 1
ATOM 2835 C C . ALA A 1 372 ? -8.193 4.682 15.319 1.00 95.44 372 ALA A C 1
ATOM 2837 O O . ALA A 1 372 ? -9.080 4.959 16.126 1.00 95.44 372 ALA A O 1
ATOM 2838 N N . ALA A 1 373 ? -7.958 5.418 14.230 1.00 95.31 373 ALA A N 1
ATOM 2839 C CA . ALA A 1 373 ? -8.694 6.630 13.880 1.00 95.31 373 ALA A CA 1
ATOM 2840 C C . ALA A 1 373 ? -9.912 6.353 12.985 1.00 95.31 373 ALA A C 1
ATOM 2842 O O . ALA A 1 373 ? -10.679 7.274 12.697 1.00 95.31 373 ALA A O 1
ATOM 2843 N N . LEU A 1 374 ? -10.112 5.103 12.544 1.00 95.31 374 LEU A N 1
ATOM 2844 C CA . LEU A 1 374 ? -11.244 4.769 11.690 1.00 95.31 374 LEU A CA 1
ATOM 2845 C C . LEU A 1 374 ? -12.585 5.023 12.402 1.00 95.31 374 LEU A C 1
ATOM 2847 O O . LEU A 1 374 ? -12.737 4.704 13.593 1.00 95.31 374 LEU A O 1
ATOM 2851 N N . PRO A 1 375 ? -13.589 5.537 11.666 1.00 95.44 375 PRO A N 1
ATOM 2852 C CA . PRO A 1 375 ? -14.957 5.627 12.144 1.00 95.44 375 PRO A CA 1
ATOM 2853 C C . PRO A 1 375 ? -15.463 4.290 12.680 1.00 95.44 375 PRO A C 1
ATOM 2855 O O . PRO A 1 375 ? -15.147 3.216 12.163 1.00 95.44 375 PRO A O 1
ATOM 2858 N N . LYS A 1 376 ? -16.330 4.362 13.693 1.00 96.50 376 LYS A N 1
ATOM 2859 C CA . LYS A 1 376 ? -16.965 3.187 14.302 1.00 96.50 376 LYS A CA 1
ATOM 2860 C C . LYS A 1 376 ? -17.574 2.246 13.258 1.00 96.50 376 LYS A C 1
ATOM 2862 O O . LYS A 1 376 ? -17.400 1.037 13.356 1.00 96.50 376 LYS A O 1
ATOM 2867 N N . ASP A 1 377 ? -18.265 2.799 12.266 1.00 95.62 377 ASP A N 1
ATOM 2868 C CA . ASP A 1 377 ? -18.929 2.011 11.227 1.00 95.62 377 ASP A CA 1
ATOM 2869 C C . ASP A 1 377 ? -17.940 1.240 10.355 1.00 95.62 377 ASP A C 1
ATOM 2871 O O . ASP A 1 377 ? -18.214 0.100 9.984 1.00 95.62 377 ASP A O 1
ATOM 2875 N N . ASP A 1 378 ? -16.777 1.820 10.080 1.00 96.00 378 ASP A N 1
ATOM 2876 C CA . ASP A 1 378 ? -15.738 1.193 9.270 1.00 96.00 378 ASP A CA 1
ATOM 2877 C C . ASP A 1 378 ? -15.081 0.048 10.044 1.00 96.00 378 ASP A C 1
ATOM 2879 O O . ASP A 1 378 ? -14.908 -1.043 9.504 1.00 96.00 378 ASP A O 1
ATOM 2883 N N . LEU A 1 379 ? -14.819 0.245 11.340 1.00 97.56 379 LEU A N 1
ATOM 2884 C CA . LEU A 1 379 ? -14.317 -0.812 12.221 1.00 97.56 379 LEU A CA 1
ATOM 2885 C C . LEU A 1 379 ? -15.310 -1.970 12.368 1.00 97.56 379 LEU A C 1
ATOM 2887 O O . LEU A 1 379 ? -14.902 -3.130 12.354 1.00 97.56 379 LEU A O 1
ATOM 2891 N N . VAL A 1 380 ? -16.612 -1.683 12.475 1.00 97.38 380 VAL A N 1
ATOM 2892 C CA . VAL A 1 380 ? -17.644 -2.731 12.522 1.00 97.38 380 VAL A CA 1
ATOM 2893 C C . VAL A 1 380 ? -17.707 -3.499 11.204 1.00 97.38 380 VAL A C 1
ATOM 2895 O O . VAL A 1 380 ? -17.774 -4.728 11.238 1.00 97.38 380 VAL A O 1
ATOM 2898 N N . ARG A 1 381 ? -17.663 -2.817 10.049 1.00 95.75 381 ARG A N 1
ATOM 2899 C CA . ARG A 1 381 ? -17.636 -3.488 8.737 1.00 95.75 381 ARG A CA 1
ATOM 2900 C C . ARG A 1 381 ? -16.392 -4.357 8.580 1.00 95.75 381 ARG A C 1
ATOM 2902 O O . ARG A 1 381 ? -16.512 -5.512 8.177 1.00 95.75 381 ARG A O 1
ATOM 2909 N N . LEU A 1 382 ? -15.228 -3.838 8.964 1.00 95.75 382 LEU A N 1
ATOM 2910 C CA . LEU A 1 382 ? -13.963 -4.568 8.950 1.00 95.75 382 LEU A CA 1
ATOM 2911 C C . LEU A 1 382 ? -14.044 -5.815 9.836 1.00 95.75 382 LEU A C 1
ATOM 2913 O O . LEU A 1 382 ? -13.720 -6.911 9.376 1.00 95.75 382 LEU A O 1
ATOM 2917 N N . LEU A 1 383 ? -14.534 -5.678 11.072 1.00 96.75 383 LEU A N 1
ATOM 2918 C CA . LEU A 1 383 ? -14.740 -6.809 11.973 1.00 96.75 383 LEU A CA 1
ATOM 2919 C C . LEU A 1 383 ? -15.678 -7.842 11.337 1.00 96.75 383 LEU A C 1
ATOM 2921 O O . LEU A 1 383 ? -15.330 -9.017 11.257 1.00 96.75 383 LEU A O 1
ATOM 2925 N N . ALA A 1 384 ? -16.833 -7.405 10.828 1.00 96.25 384 ALA A N 1
ATOM 2926 C CA . ALA A 1 384 ? -17.840 -8.277 10.230 1.00 96.25 384 ALA A CA 1
ATOM 2927 C C . ALA A 1 384 ? -17.344 -9.039 8.996 1.00 96.25 384 ALA A C 1
ATOM 2929 O O . ALA A 1 384 ? -17.717 -10.195 8.813 1.00 96.25 384 ALA A O 1
ATOM 2930 N N . ALA A 1 385 ? -16.483 -8.426 8.184 1.00 94.62 385 ALA A N 1
ATOM 2931 C CA . ALA A 1 385 ? -15.881 -9.065 7.018 1.00 94.62 385 ALA A CA 1
ATOM 2932 C C . ALA A 1 385 ? -14.855 -10.154 7.383 1.00 94.62 385 ALA A C 1
ATOM 2934 O O . ALA A 1 385 ? -14.565 -11.021 6.561 1.00 94.62 385 ALA A O 1
ATOM 2935 N N . ASN A 1 386 ? -14.309 -10.124 8.604 1.00 95.19 386 ASN A N 1
ATOM 2936 C CA . ASN A 1 386 ? -13.183 -10.967 9.013 1.00 95.19 386 ASN A CA 1
ATOM 2937 C C . ASN A 1 386 ? -13.525 -12.009 10.090 1.00 95.19 386 ASN A C 1
ATOM 2939 O O . ASN A 1 386 ? -12.672 -12.830 10.434 1.00 95.19 386 ASN A O 1
ATOM 2943 N N . ILE A 1 387 ? -14.757 -12.019 10.610 1.00 95.62 387 ILE A N 1
ATOM 2944 C CA . ILE A 1 387 ? -15.209 -13.005 11.602 1.00 95.62 387 ILE A CA 1
ATOM 2945 C C . ILE A 1 387 ? -16.409 -13.806 11.103 1.00 95.62 387 ILE A C 1
ATOM 2947 O O . ILE A 1 387 ? -17.201 -13.361 10.276 1.00 95.62 387 ILE A O 1
ATOM 2951 N N . SER A 1 388 ? -16.590 -15.008 11.654 1.00 96.88 388 SER A N 1
ATOM 2952 C CA . SER A 1 388 ? -17.802 -15.783 11.380 1.00 96.88 388 SER A CA 1
ATOM 2953 C C . SER A 1 388 ? -19.043 -15.104 11.970 1.00 96.88 388 SER A C 1
ATOM 2955 O O . SER A 1 388 ? -18.993 -14.529 13.059 1.00 96.88 388 SER A O 1
ATOM 2957 N N . VAL A 1 389 ? -20.197 -15.270 11.315 1.00 94.25 389 VAL A N 1
ATOM 2958 C CA . VAL A 1 389 ? -21.492 -14.775 11.823 1.00 94.25 389 VAL A CA 1
ATOM 2959 C C . VAL A 1 389 ? -21.782 -15.298 13.236 1.00 94.25 389 VAL A C 1
ATOM 2961 O O . VAL A 1 389 ? -22.311 -14.570 14.069 1.00 94.25 389 VAL A O 1
ATOM 2964 N N . GLY A 1 390 ? -21.403 -16.546 13.541 1.00 96.19 390 GLY A N 1
ATOM 2965 C CA . GLY A 1 390 ? -21.560 -17.123 14.879 1.00 96.19 390 GLY A CA 1
ATOM 2966 C C . GLY A 1 390 ? -20.737 -16.389 15.942 1.00 96.19 390 GLY A C 1
ATOM 2967 O O . GLY A 1 390 ? -21.269 -16.064 17.004 1.00 96.19 390 GLY A O 1
ATOM 2968 N N . ARG A 1 391 ? -19.470 -16.067 15.638 1.00 97.06 391 ARG A N 1
ATOM 2969 C CA . ARG A 1 391 ? -18.624 -15.253 16.525 1.00 97.06 391 ARG A CA 1
ATOM 2970 C C . ARG A 1 391 ? -19.194 -13.845 16.683 1.00 97.06 391 ARG A C 1
ATOM 2972 O O . ARG A 1 391 ? -19.294 -13.368 17.808 1.00 97.06 391 ARG A O 1
ATOM 2979 N N . GLY A 1 392 ? -19.640 -13.228 15.591 1.00 96.75 392 GLY A N 1
ATOM 2980 C CA . GLY A 1 392 ? -20.273 -11.909 15.615 1.00 96.75 392 GLY A CA 1
ATOM 2981 C C . GLY A 1 392 ? -21.529 -11.858 16.488 1.00 96.75 392 GLY A C 1
ATOM 2982 O O . GLY A 1 392 ? -21.673 -10.948 17.298 1.00 96.75 392 GLY A O 1
ATOM 2983 N N . ARG A 1 393 ? -22.398 -12.878 16.414 1.00 95.69 393 ARG A N 1
ATOM 2984 C CA . ARG A 1 393 ? -23.574 -12.994 17.297 1.00 95.69 393 ARG A CA 1
ATOM 2985 C C . ARG A 1 393 ? -23.193 -13.128 18.764 1.00 95.69 393 ARG A C 1
ATOM 2987 O O . ARG A 1 393 ? -23.860 -12.539 19.605 1.00 95.69 393 ARG A O 1
ATOM 2994 N N . ALA A 1 394 ? -22.149 -13.895 19.080 1.00 95.81 394 ALA A N 1
ATOM 2995 C CA . ALA A 1 394 ? -21.658 -13.995 20.453 1.00 95.81 394 ALA A CA 1
ATOM 2996 C C . ALA A 1 394 ? -21.198 -12.621 20.965 1.00 95.81 394 ALA A C 1
ATOM 2998 O O . ALA A 1 394 ? -21.671 -12.171 22.002 1.00 95.81 394 ALA A O 1
ATOM 2999 N N . LEU A 1 395 ? -20.387 -11.904 20.179 1.00 96.75 395 LEU A N 1
ATOM 3000 C CA . LEU A 1 395 ? -19.935 -10.556 20.528 1.00 96.75 395 LEU A CA 1
ATOM 3001 C C . LEU A 1 395 ? -21.104 -9.575 20.694 1.00 96.75 395 LEU A C 1
ATOM 3003 O O . LEU A 1 395 ? -21.103 -8.784 21.633 1.00 96.75 395 LEU A O 1
ATOM 3007 N N . GLU A 1 396 ? -22.107 -9.620 19.817 1.00 95.94 396 GLU A N 1
ATOM 3008 C CA . GLU A 1 396 ? -23.298 -8.766 19.911 1.00 95.94 396 GLU A CA 1
ATOM 3009 C C . GLU A 1 396 ? -24.141 -9.075 21.159 1.00 95.94 396 GLU A C 1
ATOM 3011 O O . GLU A 1 396 ? -24.667 -8.168 21.803 1.00 95.94 396 GLU A O 1
ATOM 3016 N N . ARG A 1 397 ? -24.221 -10.352 21.548 1.00 94.19 397 ARG A N 1
ATOM 3017 C CA . ARG A 1 397 ? -24.882 -10.804 22.782 1.00 94.19 397 ARG A CA 1
ATOM 3018 C C . ARG A 1 397 ? -24.123 -10.412 24.043 1.00 94.19 397 ARG A C 1
ATOM 3020 O O . ARG A 1 397 ? -24.766 -10.171 25.064 1.00 94.19 397 ARG A O 1
ATOM 3027 N N . ASP A 1 398 ? -22.802 -10.296 23.976 1.00 95.25 398 ASP A N 1
ATOM 3028 C CA . ASP A 1 398 ? -21.996 -9.795 25.091 1.00 95.25 398 ASP A CA 1
ATOM 3029 C C . ASP A 1 398 ? -22.221 -8.288 25.297 1.00 95.25 398 ASP A C 1
ATOM 3031 O O . ASP A 1 398 ? -22.422 -7.832 26.425 1.00 95.25 398 ASP A O 1
ATOM 3035 N N . GLN A 1 399 ? -22.246 -7.516 24.208 1.00 96.19 399 GLN A N 1
ATOM 3036 C CA . GLN A 1 399 ? -22.524 -6.078 24.209 1.00 96.19 399 GLN A CA 1
ATOM 3037 C C . GLN A 1 399 ? -22.954 -5.633 22.805 1.00 96.19 399 GLN A C 1
ATOM 3039 O O . GLN A 1 399 ? -22.397 -6.082 21.806 1.00 96.19 399 GLN A O 1
ATOM 3044 N N . LEU A 1 400 ? -23.927 -4.731 22.705 1.00 96.69 400 LEU A N 1
ATOM 3045 C CA . LEU A 1 400 ? -24.421 -4.264 21.407 1.00 96.69 400 LEU A CA 1
ATOM 3046 C C . LEU A 1 400 ? -23.368 -3.456 20.642 1.00 96.69 400 LEU A C 1
ATOM 3048 O O . LEU A 1 400 ? -22.598 -2.708 21.239 1.00 96.69 400 LEU A O 1
ATOM 3052 N N . PHE A 1 401 ? -23.374 -3.530 19.310 1.00 97.19 401 PHE A N 1
ATOM 3053 C CA . PHE A 1 401 ? -22.576 -2.619 18.481 1.00 97.19 401 PHE A CA 1
ATOM 3054 C C . PHE A 1 401 ? -23.258 -1.260 18.327 1.00 97.19 401 PHE A C 1
ATOM 3056 O O . PHE A 1 401 ? -22.594 -0.229 18.406 1.00 97.19 401 PHE A O 1
ATOM 3063 N N . TYR A 1 402 ? -24.581 -1.233 18.173 1.00 96.69 402 TYR A N 1
ATOM 3064 C CA . TYR A 1 402 ? -25.366 -0.010 18.012 1.00 96.69 402 TYR A CA 1
ATOM 3065 C C . TYR A 1 402 ? -26.580 -0.003 18.943 1.00 96.69 402 TYR A C 1
ATOM 3067 O O . TYR A 1 402 ? -27.065 -1.067 19.322 1.00 96.69 402 TYR A O 1
ATOM 3075 N N . PRO A 1 403 ? -27.083 1.183 19.327 1.00 93.06 403 PRO A N 1
ATOM 3076 C CA . PRO A 1 403 ? -28.293 1.287 20.143 1.00 93.06 403 PRO A CA 1
ATOM 3077 C C . PRO A 1 403 ? -29.571 0.899 19.387 1.00 93.06 403 PRO A C 1
ATOM 3079 O O . PRO A 1 403 ? -30.550 0.500 20.010 1.00 93.06 403 PRO A O 1
ATOM 3082 N N . ASP A 1 404 ? -29.580 1.056 18.066 1.00 92.44 404 ASP A N 1
ATOM 3083 C CA . ASP A 1 404 ? -30.778 1.070 17.224 1.00 92.44 404 ASP A CA 1
ATOM 3084 C C . ASP A 1 404 ? -30.795 -0.021 16.144 1.00 92.44 404 ASP A C 1
ATOM 3086 O O . ASP A 1 404 ? -31.819 -0.224 15.490 1.00 92.44 404 ASP A O 1
ATOM 3090 N N . LYS A 1 405 ? -29.690 -0.752 15.963 1.00 94.56 405 LYS A N 1
ATOM 3091 C CA . LYS A 1 405 ? -29.573 -1.828 14.972 1.00 94.56 405 LYS A CA 1
ATOM 3092 C C . LYS A 1 405 ? -28.685 -2.972 15.456 1.00 94.56 405 LYS A C 1
ATOM 3094 O O . LYS A 1 405 ? -27.762 -2.774 16.242 1.00 94.56 405 LYS A O 1
ATOM 3099 N N . LEU A 1 406 ? -28.963 -4.162 14.933 1.00 95.69 406 LEU A N 1
ATOM 3100 C CA . LEU A 1 406 ? -28.149 -5.363 15.111 1.00 95.69 406 LEU A CA 1
ATOM 3101 C C . LEU A 1 406 ? -27.299 -5.585 13.857 1.00 95.69 406 LEU A C 1
ATOM 3103 O O . LEU A 1 406 ? -27.756 -5.330 12.742 1.00 95.69 406 LEU A O 1
ATOM 3107 N N . VAL A 1 407 ? -26.064 -6.034 14.051 1.00 96.00 407 VAL A N 1
ATOM 3108 C CA . VAL A 1 407 ? -25.073 -6.281 12.997 1.00 96.00 407 VAL A CA 1
ATOM 3109 C C . VAL A 1 407 ? -25.046 -7.757 12.612 1.00 96.00 407 VAL A C 1
ATOM 3111 O O . VAL A 1 407 ? -24.961 -8.078 11.429 1.00 96.00 407 VAL A O 1
ATOM 3114 N N . PHE A 1 408 ? -25.121 -8.661 13.593 1.00 95.81 408 PHE A N 1
ATOM 3115 C CA . PHE A 1 408 ? -24.900 -10.098 13.385 1.00 95.81 408 PHE A CA 1
ATOM 3116 C C . PHE A 1 408 ? -26.108 -10.968 13.750 1.00 95.81 408 PHE A C 1
ATOM 3118 O O . PHE A 1 408 ? -26.204 -12.120 13.299 1.00 95.81 408 PHE A O 1
ATOM 3125 N N . ASP A 1 409 ? -27.019 -10.449 14.570 1.00 93.25 409 ASP A N 1
ATOM 3126 C CA . ASP A 1 409 ? -28.238 -11.124 14.998 1.00 93.25 409 ASP A CA 1
ATOM 3127 C C . ASP A 1 409 ? -29.498 -10.525 14.347 1.00 93.25 409 ASP A C 1
ATOM 3129 O O . ASP A 1 409 ? -29.496 -9.450 13.746 1.00 93.25 409 ASP A O 1
ATOM 3133 N N . SER A 1 410 ? -30.602 -11.263 14.438 1.00 93.81 410 SER A N 1
ATOM 3134 C CA . SER A 1 410 ? -31.914 -10.803 13.977 1.00 93.81 410 SER A CA 1
ATOM 3135 C C . SER A 1 410 ? -32.728 -10.232 15.141 1.00 93.81 410 SER A C 1
ATOM 3137 O O . SER A 1 410 ? -32.607 -10.736 16.260 1.00 93.81 410 SER A O 1
ATOM 3139 N N . PRO A 1 411 ? -33.643 -9.273 14.901 1.00 94.19 411 PRO A N 1
ATOM 3140 C CA . PRO A 1 411 ? -34.521 -8.765 15.954 1.00 94.19 411 PRO A CA 1
ATOM 3141 C C . PRO A 1 411 ? -35.316 -9.866 16.668 1.00 94.19 411 PRO A C 1
ATOM 3143 O 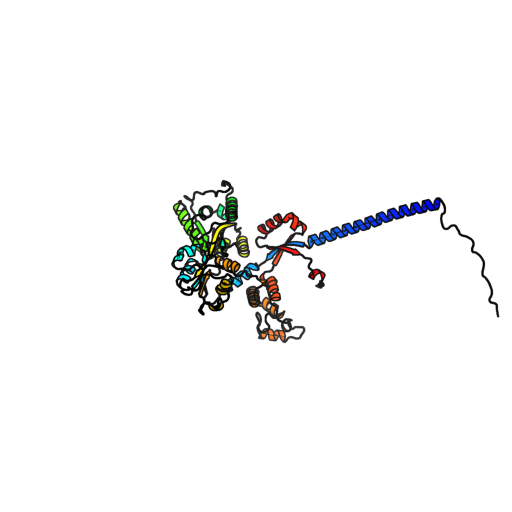O . PRO A 1 411 ? -35.501 -9.807 17.879 1.00 94.19 411 PRO A O 1
ATOM 3146 N N . ALA A 1 412 ? -35.761 -10.898 15.941 1.00 94.69 412 ALA A N 1
ATOM 3147 C CA . ALA A 1 412 ? -36.504 -12.017 16.517 1.00 94.69 412 ALA A CA 1
ATOM 3148 C C . ALA A 1 412 ? -35.650 -12.829 17.505 1.00 94.69 412 ALA A C 1
ATOM 3150 O O . ALA A 1 412 ? -36.048 -13.011 18.654 1.00 94.69 412 ALA A O 1
ATOM 3151 N N . ALA A 1 413 ? -34.460 -13.258 17.078 1.00 92.50 413 ALA A N 1
ATOM 3152 C CA . ALA A 1 413 ? -33.548 -14.038 17.912 1.00 92.50 413 ALA A CA 1
ATOM 3153 C C . ALA A 1 413 ? -32.993 -13.221 19.092 1.00 92.50 413 ALA A C 1
ATOM 3155 O O . ALA A 1 413 ? -32.821 -13.758 20.187 1.00 92.50 413 ALA A O 1
ATOM 3156 N N . TRP A 1 414 ? -32.772 -11.918 18.898 1.00 93.75 414 TRP A N 1
ATOM 3157 C CA . TRP A 1 414 ? -32.387 -11.003 19.969 1.00 93.75 414 TRP A CA 1
ATOM 3158 C C . TRP A 1 414 ? -33.482 -10.877 21.029 1.00 93.75 414 TRP A C 1
ATOM 3160 O O . TRP A 1 414 ? -33.221 -11.045 22.218 1.00 93.75 414 TRP A O 1
ATOM 3170 N N . ASN A 1 415 ? -34.725 -10.642 20.604 1.00 93.56 415 ASN A N 1
ATOM 3171 C CA . ASN A 1 415 ? -35.860 -10.531 21.517 1.00 93.56 415 ASN A CA 1
ATOM 3172 C C . ASN A 1 415 ? -36.094 -11.832 22.292 1.00 93.56 415 ASN A C 1
ATOM 3174 O O . ASN A 1 415 ? -36.353 -11.787 23.493 1.00 93.56 415 ASN A O 1
ATOM 3178 N N . GLU A 1 416 ? -35.954 -12.984 21.634 1.00 93.31 416 GLU A N 1
ATOM 3179 C CA . GLU A 1 416 ? -36.018 -14.289 22.290 1.00 93.31 416 GLU A CA 1
ATOM 3180 C C . GLU A 1 416 ? -34.919 -14.434 23.353 1.00 93.31 416 GLU A C 1
ATOM 3182 O O . GLU A 1 416 ? -35.222 -14.726 24.512 1.00 93.31 416 GLU A O 1
ATOM 3187 N N . ALA A 1 417 ? -33.661 -14.139 23.012 1.00 91.25 417 ALA A N 1
ATOM 3188 C CA . ALA A 1 417 ? -32.539 -14.206 23.950 1.00 91.25 417 ALA A CA 1
ATOM 3189 C C . ALA A 1 417 ? -32.698 -13.231 25.132 1.00 91.25 417 ALA A C 1
ATOM 3191 O O . ALA A 1 417 ? -32.429 -13.584 26.281 1.00 91.25 417 ALA A O 1
ATOM 3192 N N . CYS A 1 418 ? -33.200 -12.020 24.882 1.00 92.75 418 CYS A N 1
ATOM 3193 C CA . CYS A 1 418 ? -33.438 -11.029 25.926 1.00 92.75 418 CYS A CA 1
ATOM 3194 C C . CYS A 1 418 ? -34.700 -11.302 26.762 1.00 92.75 418 CYS A C 1
ATOM 3196 O O . CYS A 1 418 ? -34.844 -10.743 27.852 1.00 92.75 418 CYS A O 1
ATOM 3198 N N . SER A 1 419 ? -35.599 -12.182 26.315 1.00 93.06 419 SER A N 1
ATOM 3199 C CA . SER A 1 419 ? -36.779 -12.593 27.089 1.00 93.06 419 SER A CA 1
ATOM 3200 C C . SER A 1 419 ? -36.468 -13.609 28.195 1.00 93.06 419 SER A C 1
ATOM 3202 O O . SER A 1 419 ? -37.285 -13.788 29.099 1.00 93.06 419 SER A O 1
ATOM 3204 N N . GLN A 1 420 ? -35.274 -14.215 28.168 1.00 91.56 420 GLN A N 1
ATOM 3205 C CA . GLN A 1 420 ? -34.835 -15.186 29.169 1.00 91.56 420 GLN A CA 1
ATOM 3206 C C . GLN A 1 420 ? -34.758 -14.575 30.585 1.00 91.56 420 GLN A C 1
ATOM 3208 O O . GLN A 1 420 ? -34.595 -13.350 30.734 1.00 91.56 420 GLN A O 1
ATOM 3213 N N . PRO A 1 421 ? -34.867 -15.404 31.646 1.00 90.88 421 PRO A N 1
ATOM 3214 C CA . PRO A 1 421 ? -34.701 -14.963 33.029 1.00 90.88 421 PRO A CA 1
ATOM 3215 C C . PRO A 1 421 ? -33.369 -14.235 33.254 1.00 90.88 421 PRO A C 1
ATOM 3217 O O . PRO A 1 421 ? -32.384 -14.478 32.564 1.00 90.88 421 PRO A O 1
ATOM 3220 N N . LYS A 1 422 ? -33.301 -13.367 34.273 1.00 81.88 422 LYS A N 1
ATOM 3221 C CA . LYS A 1 422 ? -32.142 -12.483 34.526 1.00 81.88 422 LYS A CA 1
ATOM 3222 C C . LYS A 1 422 ? -30.779 -13.205 34.585 1.00 81.88 422 LYS A C 1
ATOM 3224 O O . LYS A 1 422 ? -29.782 -12.581 34.253 1.00 81.88 422 LYS A O 1
ATOM 3229 N N . GLY A 1 423 ? -30.730 -14.470 35.010 1.00 83.38 423 GLY A N 1
ATOM 3230 C CA . GLY A 1 423 ? -29.491 -15.264 35.075 1.00 83.38 423 GLY A CA 1
ATOM 3231 C C . GLY A 1 423 ? -29.073 -15.936 33.761 1.00 83.38 423 GLY A C 1
ATOM 3232 O O . GLY A 1 423 ? -27.939 -16.382 33.654 1.00 83.38 423 GLY A O 1
ATOM 3233 N N . GLU A 1 424 ? -29.971 -16.003 32.780 1.00 84.81 424 GLU A N 1
ATOM 3234 C CA . GLU A 1 424 ? -29.766 -16.660 31.478 1.00 84.81 424 GLU A CA 1
ATOM 3235 C C . GLU A 1 424 ? -29.744 -15.649 30.318 1.00 84.81 424 GLU A C 1
ATOM 3237 O O . GLU A 1 424 ? -29.372 -15.976 29.192 1.00 84.81 424 GLU A O 1
ATOM 3242 N N . ARG A 1 425 ? -30.138 -14.400 30.593 1.00 91.00 425 ARG A N 1
ATOM 3243 C CA . ARG A 1 425 ? -30.142 -13.297 29.636 1.00 91.00 425 ARG A CA 1
ATOM 3244 C C . ARG A 1 425 ? -28.710 -12.861 29.280 1.00 91.00 425 ARG A C 1
ATOM 3246 O O . ARG A 1 425 ? -27.927 -12.605 30.196 1.00 91.00 425 ARG A O 1
ATOM 3253 N N . PRO A 1 426 ? -28.391 -12.657 27.989 1.00 92.12 426 PRO A N 1
ATOM 3254 C CA . PRO A 1 426 ? -27.116 -12.074 27.577 1.00 92.12 426 PRO A CA 1
ATOM 3255 C C . PRO A 1 426 ? -26.869 -10.680 28.170 1.00 92.12 426 PRO A C 1
ATOM 3257 O O . PRO A 1 426 ? -27.793 -9.869 28.285 1.00 92.12 426 PRO A O 1
ATOM 3260 N N . SER A 1 427 ? -25.614 -10.361 28.494 1.00 92.06 427 SER A N 1
ATOM 3261 C CA . SER A 1 427 ? -25.237 -9.058 29.064 1.00 92.06 427 SER A CA 1
ATOM 3262 C C . SER A 1 427 ? -25.570 -7.890 28.134 1.00 92.06 427 SER A C 1
ATOM 3264 O O . SER A 1 427 ? -26.024 -6.841 28.605 1.00 92.06 427 SER A O 1
ATOM 3266 N N . GLY A 1 428 ? -25.456 -8.090 26.820 1.00 90.94 428 GLY A N 1
ATOM 3267 C CA . GLY A 1 428 ? -25.745 -7.094 25.791 1.00 90.94 428 GLY A CA 1
ATOM 3268 C C . GLY A 1 428 ? -27.198 -6.622 25.767 1.00 90.94 428 GLY A C 1
ATOM 3269 O O . GLY A 1 428 ? -27.466 -5.520 25.305 1.00 90.94 428 GLY A O 1
ATOM 3270 N N . CYS A 1 429 ? -28.132 -7.375 26.358 1.00 91.69 429 CYS A N 1
ATOM 3271 C CA . CYS A 1 429 ? -29.516 -6.930 26.539 1.00 91.69 429 CYS A CA 1
ATOM 3272 C C . CYS A 1 429 ? -29.660 -5.771 27.543 1.00 91.69 429 CYS A C 1
ATOM 3274 O O . CYS A 1 429 ? -30.727 -5.167 27.636 1.00 91.69 429 CYS A O 1
ATOM 3276 N N . THR A 1 430 ? -28.635 -5.517 28.361 1.00 90.06 430 THR A N 1
ATOM 3277 C CA . THR A 1 430 ? -28.664 -4.505 29.431 1.00 90.06 430 THR A CA 1
ATOM 3278 C C . THR A 1 430 ? -27.468 -3.559 29.414 1.00 90.06 430 THR A C 1
ATOM 3280 O O . THR A 1 430 ? -27.557 -2.470 29.977 1.00 90.06 430 THR A O 1
ATOM 3283 N N . ALA A 1 431 ? -26.362 -3.958 28.786 1.00 92.62 431 ALA A N 1
ATOM 3284 C CA . ALA A 1 431 ? -25.173 -3.134 28.649 1.00 92.62 431 ALA A CA 1
ATOM 3285 C C . ALA A 1 431 ? -25.384 -2.014 27.610 1.00 92.62 431 ALA A C 1
ATOM 3287 O O . ALA A 1 431 ? -26.096 -2.220 26.623 1.00 92.62 431 ALA A O 1
ATOM 3288 N N . PRO A 1 432 ? -24.756 -0.837 27.789 1.00 94.88 432 PRO A N 1
ATOM 3289 C CA . PRO A 1 432 ? -24.725 0.174 26.741 1.00 94.88 432 PRO A CA 1
ATOM 3290 C C . PRO A 1 432 ? -23.969 -0.348 25.503 1.00 94.88 432 PRO A C 1
ATOM 3292 O O . PRO A 1 432 ? -23.082 -1.198 25.643 1.00 94.88 432 PRO A O 1
ATOM 3295 N N . PRO A 1 433 ? -24.268 0.164 24.294 1.00 96.12 433 PRO A N 1
ATOM 3296 C CA . PRO A 1 433 ? -23.538 -0.217 23.091 1.00 96.12 433 PRO A CA 1
ATOM 3297 C C . PRO A 1 433 ? -22.048 0.116 23.186 1.00 96.12 433 PRO A C 1
ATOM 3299 O O . PRO A 1 433 ? -21.671 1.107 23.815 1.00 96.12 433 PRO A O 1
ATOM 3302 N N . ARG A 1 434 ? -21.221 -0.669 22.495 1.00 97.19 434 ARG A N 1
ATOM 3303 C CA . ARG A 1 434 ? -19.776 -0.467 22.412 1.00 97.19 434 ARG A CA 1
ATOM 3304 C C . ARG A 1 434 ? -19.427 0.910 21.865 1.00 97.19 434 ARG A C 1
ATOM 3306 O O . ARG A 1 434 ? -20.021 1.405 20.899 1.00 97.19 434 ARG A O 1
ATOM 3313 N N . THR A 1 435 ? -18.416 1.505 22.465 1.00 97.50 435 THR A N 1
ATOM 3314 C CA . THR A 1 435 ? -17.693 2.671 21.972 1.00 97.50 435 THR A CA 1
ATOM 3315 C C . THR A 1 435 ? -16.831 2.304 20.758 1.00 97.50 435 THR A C 1
ATOM 3317 O O . THR A 1 435 ? -16.630 1.133 20.441 1.00 97.50 435 THR A O 1
ATOM 3320 N N . GLN A 1 436 ? -16.322 3.317 20.053 1.00 97.19 436 GLN A N 1
ATOM 3321 C CA . GLN A 1 436 ? -15.394 3.112 18.936 1.00 97.19 436 GLN A CA 1
ATOM 3322 C C . GLN A 1 436 ? -14.093 2.431 19.398 1.00 97.19 436 GLN A C 1
ATOM 3324 O O . GLN A 1 436 ? -13.642 1.502 18.735 1.00 97.19 436 GLN A O 1
ATOM 3329 N N . ALA A 1 437 ? -13.566 2.814 20.567 1.00 97.19 437 ALA A N 1
ATOM 3330 C CA . ALA A 1 437 ? -12.359 2.226 21.146 1.00 97.19 437 ALA A CA 1
ATOM 3331 C C . ALA A 1 437 ? -12.533 0.732 21.474 1.00 97.19 437 ALA A C 1
ATOM 3333 O O . ALA A 1 437 ? -11.696 -0.078 21.094 1.00 97.19 437 ALA A O 1
ATOM 3334 N N . GLU A 1 438 ? -13.660 0.341 22.079 1.00 97.38 438 GLU A N 1
ATOM 3335 C CA . GLU A 1 438 ? -13.944 -1.077 22.363 1.00 97.38 438 GLU A CA 1
ATOM 3336 C C . GLU A 1 438 ? -14.064 -1.915 21.078 1.00 97.38 438 GLU A C 1
ATOM 3338 O O . GLU A 1 438 ? -13.700 -3.088 21.058 1.00 97.38 438 GLU A O 1
ATOM 3343 N N . ILE A 1 439 ? -14.569 -1.336 19.982 1.00 97.56 439 ILE A N 1
ATOM 3344 C CA . ILE A 1 439 ? -14.646 -2.035 18.689 1.00 97.56 439 ILE A CA 1
ATOM 3345 C C . ILE A 1 439 ? -13.263 -2.117 18.039 1.00 97.56 439 ILE A C 1
ATOM 3347 O O . ILE A 1 439 ? -12.933 -3.151 17.465 1.00 97.56 439 ILE A O 1
ATOM 3351 N N . TYR A 1 440 ? -12.445 -1.071 18.150 1.00 97.69 440 TYR A N 1
ATOM 3352 C CA . TYR A 1 440 ? -11.047 -1.117 17.729 1.00 97.69 440 TYR A CA 1
ATOM 3353 C C . TYR A 1 440 ? -10.282 -2.233 18.456 1.00 97.69 440 TYR A C 1
ATOM 3355 O O . TYR A 1 440 ? -9.609 -3.028 17.802 1.00 97.69 440 TYR A O 1
ATOM 3363 N N . ASP A 1 441 ? -10.464 -2.376 19.771 1.00 97.06 441 ASP A N 1
ATOM 3364 C CA . ASP A 1 441 ? -9.858 -3.466 20.542 1.00 97.06 441 ASP A CA 1
ATOM 3365 C C . ASP A 1 441 ? -10.334 -4.845 20.062 1.00 97.06 441 ASP A C 1
ATOM 3367 O O . ASP A 1 441 ? -9.525 -5.765 19.928 1.00 97.06 441 ASP A O 1
ATOM 3371 N N . LEU A 1 442 ? -11.620 -4.991 19.716 1.00 97.25 442 LEU A N 1
ATOM 3372 C CA . LEU A 1 442 ? -12.124 -6.219 19.092 1.00 97.25 442 LEU A CA 1
ATOM 3373 C C . LEU A 1 442 ? -11.493 -6.480 17.723 1.00 97.25 442 LEU A C 1
ATOM 3375 O O . LEU A 1 442 ? -11.166 -7.623 17.418 1.00 97.25 442 LEU A O 1
ATOM 3379 N N . VAL A 1 443 ? -11.292 -5.452 16.896 1.00 97.62 443 VAL A N 1
ATOM 3380 C CA . VAL A 1 443 ? -10.590 -5.600 15.613 1.00 97.62 443 VAL A CA 1
ATOM 3381 C C . VAL A 1 443 ? -9.146 -6.045 15.842 1.00 97.62 443 VAL A C 1
ATOM 3383 O O . VAL A 1 443 ? -8.671 -6.955 15.157 1.00 97.62 443 VAL A O 1
ATOM 3386 N N . LEU A 1 444 ? -8.454 -5.476 16.832 1.00 95.31 444 LEU A N 1
ATOM 3387 C CA . LEU A 1 444 ? -7.108 -5.914 17.186 1.00 95.31 444 LEU A CA 1
ATOM 3388 C C . LEU A 1 444 ? -7.083 -7.386 17.617 1.00 95.31 444 LEU A C 1
ATOM 3390 O O . LEU A 1 444 ? -6.222 -8.144 17.176 1.00 95.31 444 LEU A O 1
ATOM 3394 N N . GLN A 1 445 ? -8.029 -7.798 18.457 1.00 95.19 445 GLN A N 1
ATOM 3395 C CA . GLN A 1 445 ? -8.079 -9.148 19.018 1.00 95.19 445 GLN A CA 1
ATOM 3396 C C . GLN A 1 445 ? -8.539 -10.206 18.014 1.00 95.19 445 GLN A C 1
ATOM 3398 O O . GLN A 1 445 ? -7.984 -11.298 17.990 1.00 95.19 445 GLN A O 1
ATOM 3403 N N . GLU A 1 446 ? -9.549 -9.914 17.198 1.00 95.56 446 GLU A N 1
ATOM 3404 C CA . GLU A 1 446 ? -10.193 -10.908 16.333 1.00 95.56 446 GLU A CA 1
ATOM 3405 C C . GLU A 1 446 ? -9.605 -10.922 14.920 1.00 95.56 446 GLU A C 1
ATOM 3407 O O . GLU A 1 446 ? -9.545 -11.984 14.298 1.00 95.56 446 GLU A O 1
ATOM 3412 N N . VAL A 1 447 ? -9.158 -9.768 14.412 1.00 94.44 447 VAL A N 1
ATOM 3413 C CA . VAL A 1 447 ? -8.722 -9.608 13.015 1.00 94.44 447 VAL A CA 1
ATOM 3414 C C . VAL A 1 447 ? -7.206 -9.494 12.910 1.00 94.44 447 VAL A C 1
ATOM 3416 O O . VAL A 1 447 ? -6.578 -10.313 12.240 1.00 94.44 447 VAL A O 1
ATOM 3419 N N . VAL A 1 448 ? -6.612 -8.507 13.589 1.00 93.31 448 VAL A N 1
ATOM 3420 C CA . VAL A 1 448 ? -5.158 -8.258 13.532 1.00 93.31 448 VAL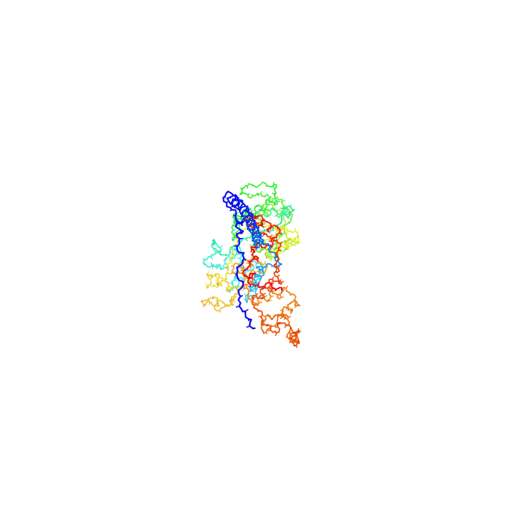 A CA 1
ATOM 3421 C C . VAL A 1 448 ? -4.389 -9.389 14.211 1.00 93.31 448 VAL A C 1
ATOM 3423 O O . VAL A 1 448 ? -3.387 -9.850 13.669 1.00 93.31 448 VAL A O 1
ATOM 3426 N N . GLN A 1 449 ? -4.867 -9.858 15.368 1.00 91.81 449 GLN A N 1
ATOM 3427 C CA . GLN A 1 449 ? -4.261 -10.927 16.169 1.00 91.81 449 GLN A CA 1
ATOM 3428 C C . GLN A 1 449 ? -2.743 -10.731 16.360 1.00 91.81 449 GLN A C 1
ATOM 3430 O O . GLN A 1 449 ? -1.949 -11.544 15.878 1.00 91.81 449 GLN A O 1
ATOM 3435 N N . PRO A 1 450 ? -2.310 -9.638 17.020 1.00 91.06 450 PRO A N 1
ATOM 3436 C CA . PRO A 1 450 ? -0.895 -9.389 17.254 1.00 91.06 450 PRO A CA 1
ATOM 3437 C C . PRO A 1 450 ? -0.329 -10.422 18.234 1.00 91.06 450 PRO A C 1
ATOM 3439 O O . PRO A 1 450 ? -0.819 -10.568 19.353 1.00 91.06 450 PRO A O 1
ATOM 3442 N N . ASN A 1 451 ? 0.739 -11.106 17.834 1.00 90.56 451 ASN A N 1
ATOM 3443 C CA . ASN A 1 451 ? 1.436 -12.092 18.648 1.00 90.56 451 ASN A CA 1
ATOM 3444 C C . ASN A 1 451 ? 2.901 -11.693 18.862 1.00 90.56 451 ASN A C 1
ATOM 3446 O O . ASN A 1 451 ? 3.588 -11.287 17.925 1.00 90.56 451 ASN A O 1
ATOM 3450 N N . VAL A 1 452 ? 3.401 -11.835 20.090 1.00 91.25 452 VAL A N 1
ATOM 3451 C CA . VAL A 1 452 ? 4.823 -11.625 20.391 1.00 91.25 452 VAL A CA 1
ATOM 3452 C C . VAL A 1 452 ? 5.598 -12.860 19.942 1.00 91.25 452 VAL A C 1
ATOM 3454 O O . VAL A 1 452 ? 5.532 -13.909 20.576 1.00 91.25 452 VAL A O 1
ATOM 3457 N N . ALA A 1 453 ? 6.333 -12.729 18.843 1.00 91.06 453 ALA A N 1
ATOM 3458 C CA . ALA A 1 453 ? 7.128 -13.811 18.275 1.00 91.06 453 ALA A CA 1
ATOM 3459 C C . ALA A 1 453 ? 8.495 -13.957 18.965 1.00 91.06 453 ALA A C 1
ATOM 3461 O O . ALA A 1 453 ? 8.993 -15.066 19.128 1.00 91.06 453 ALA A O 1
ATOM 3462 N N . ALA A 1 454 ? 9.078 -12.844 19.420 1.00 92.56 454 ALA A N 1
ATOM 3463 C CA . ALA A 1 454 ? 10.311 -12.828 20.204 1.00 92.56 454 ALA A CA 1
ATOM 3464 C C . ALA A 1 454 ? 10.332 -11.637 21.169 1.00 92.56 454 ALA A C 1
ATOM 3466 O O . ALA A 1 454 ? 9.730 -10.597 20.891 1.00 92.56 454 ALA A O 1
ATOM 3467 N N . ALA A 1 455 ? 11.051 -11.773 22.283 1.00 93.25 455 ALA A N 1
ATOM 3468 C CA . ALA A 1 455 ? 11.243 -10.721 23.274 1.00 93.25 455 ALA A CA 1
ATOM 3469 C C . ALA A 1 455 ? 12.719 -10.624 23.674 1.00 93.25 455 ALA A C 1
ATOM 3471 O O . ALA A 1 455 ? 13.409 -11.634 23.803 1.00 93.25 455 ALA A O 1
ATOM 3472 N N . PHE A 1 456 ? 13.183 -9.398 23.885 1.00 93.88 456 PHE A N 1
ATOM 3473 C CA . PHE A 1 456 ? 14.553 -9.060 24.241 1.00 93.88 456 PHE A CA 1
ATOM 3474 C C . PHE A 1 456 ? 14.526 -8.190 25.485 1.00 93.88 456 PHE A C 1
ATOM 3476 O O . PHE A 1 456 ? 13.747 -7.242 25.565 1.00 93.88 456 PHE A O 1
ATOM 3483 N N . SER A 1 457 ? 15.400 -8.497 26.437 1.00 93.25 457 SER A N 1
ATOM 3484 C CA . SER A 1 457 ? 15.531 -7.725 27.670 1.00 93.25 457 SER A CA 1
ATOM 3485 C C . SER A 1 457 ? 16.012 -6.293 27.408 1.00 93.25 457 SER A C 1
ATOM 3487 O O . SER A 1 457 ? 16.484 -5.964 26.310 1.00 93.25 457 SER A O 1
ATOM 3489 N N . LEU A 1 458 ? 15.927 -5.420 28.412 1.00 93.19 458 LEU A N 1
ATOM 3490 C CA . LEU A 1 458 ? 16.331 -4.021 28.285 1.00 93.19 458 LEU A CA 1
ATOM 3491 C C . LEU A 1 458 ? 17.806 -3.901 27.899 1.00 93.19 458 LEU A C 1
ATOM 3493 O O . LEU A 1 458 ? 18.161 -3.126 27.009 1.00 93.19 458 LEU A O 1
ATOM 3497 N N . PHE A 1 459 ? 18.677 -4.673 28.549 1.00 91.69 459 PHE A N 1
ATOM 3498 C CA . PHE A 1 459 ? 20.108 -4.594 28.275 1.00 91.69 459 PHE A CA 1
ATOM 3499 C C . PHE A 1 459 ? 20.473 -5.209 26.926 1.00 91.69 459 PHE A C 1
ATOM 3501 O O . PHE A 1 459 ? 21.310 -4.634 26.231 1.00 91.69 459 PHE A O 1
ATOM 3508 N N . ASP A 1 460 ? 19.815 -6.291 26.496 1.00 91.81 460 ASP A N 1
ATOM 3509 C CA . ASP A 1 460 ? 19.993 -6.804 25.130 1.00 91.81 460 ASP A CA 1
ATOM 3510 C C . ASP A 1 460 ? 19.536 -5.776 24.092 1.00 91.81 460 ASP A C 1
ATOM 3512 O O . ASP A 1 460 ? 20.238 -5.517 23.117 1.00 91.81 460 ASP A O 1
ATOM 3516 N N . THR A 1 461 ? 18.399 -5.126 24.342 1.00 91.44 461 THR A N 1
ATOM 3517 C CA . THR A 1 461 ? 17.847 -4.065 23.490 1.00 91.44 461 THR A CA 1
ATOM 3518 C C . THR A 1 461 ? 18.837 -2.917 23.293 1.00 91.44 461 THR A C 1
ATOM 3520 O O . THR A 1 461 ? 18.985 -2.405 22.182 1.00 91.44 461 THR A O 1
ATOM 3523 N N . LEU A 1 462 ? 19.540 -2.523 24.357 1.00 91.62 462 LEU A N 1
ATOM 3524 C CA . LEU A 1 462 ? 20.530 -1.448 24.315 1.00 91.62 462 LEU A CA 1
ATOM 3525 C C . LEU A 1 462 ? 21.861 -1.898 23.696 1.00 91.62 462 LEU A C 1
ATOM 3527 O O . LEU A 1 462 ? 22.427 -1.173 22.880 1.00 91.62 462 LEU A O 1
ATOM 3531 N N . ALA A 1 463 ? 22.364 -3.076 24.072 1.00 94.50 463 ALA A N 1
ATOM 3532 C CA . ALA A 1 463 ? 23.697 -3.541 23.689 1.00 94.50 463 ALA A CA 1
ATOM 3533 C C . ALA A 1 463 ? 23.749 -4.185 22.295 1.00 94.50 463 ALA A C 1
ATOM 3535 O O . ALA A 1 463 ? 24.760 -4.066 21.607 1.00 94.50 463 ALA A O 1
ATOM 3536 N N . LYS A 1 464 ? 22.669 -4.848 21.866 1.00 94.69 464 LYS A N 1
ATOM 3537 C CA . LYS A 1 464 ? 22.604 -5.670 20.644 1.00 94.69 464 LYS A CA 1
ATOM 3538 C C . LYS A 1 464 ? 21.563 -5.162 19.650 1.00 94.69 464 LYS A C 1
ATOM 3540 O O . LYS A 1 464 ? 21.013 -5.928 18.862 1.00 94.69 464 LYS A O 1
ATOM 3545 N N . ARG A 1 465 ? 21.285 -3.854 19.652 1.00 91.06 465 ARG A N 1
ATOM 3546 C CA . ARG A 1 465 ? 20.247 -3.247 18.803 1.00 91.06 465 ARG A CA 1
ATOM 3547 C C . ARG A 1 465 ? 20.370 -3.633 17.325 1.00 91.06 465 ARG A C 1
ATOM 3549 O O . ARG A 1 465 ? 19.366 -3.973 16.711 1.00 91.06 465 ARG A O 1
ATOM 3556 N N . GLY A 1 466 ? 21.583 -3.589 16.767 1.00 90.00 466 GLY A N 1
ATOM 3557 C CA . GLY A 1 466 ? 21.821 -3.931 15.360 1.00 90.00 466 GLY A CA 1
ATOM 3558 C C . GLY A 1 466 ? 21.573 -5.411 15.046 1.00 90.00 466 GLY A C 1
ATOM 3559 O O . GLY A 1 466 ? 20.992 -5.728 14.011 1.00 90.00 466 GLY A O 1
ATOM 3560 N N . GLU A 1 467 ? 21.943 -6.313 15.959 1.00 92.75 467 GLU A N 1
ATOM 3561 C CA . GLU A 1 467 ? 21.678 -7.753 15.823 1.00 92.75 467 GLU A CA 1
ATOM 3562 C C . GLU A 1 467 ? 20.176 -8.038 15.891 1.00 92.75 467 GLU A C 1
ATOM 3564 O O . GLU A 1 467 ? 19.652 -8.738 15.033 1.00 92.75 467 GLU A O 1
ATOM 3569 N N . ILE A 1 468 ? 19.466 -7.426 16.846 1.00 91.31 468 ILE A N 1
ATOM 3570 C CA . ILE A 1 468 ? 18.009 -7.565 16.991 1.00 91.31 468 ILE A CA 1
ATOM 3571 C C . ILE A 1 468 ? 17.286 -7.048 15.742 1.00 91.31 468 ILE A C 1
ATOM 3573 O O . ILE A 1 468 ? 16.352 -7.683 15.262 1.00 91.31 468 ILE A O 1
ATOM 3577 N N . GLN A 1 469 ? 17.721 -5.913 15.189 1.00 88.31 469 GLN A N 1
ATOM 3578 C CA . GLN A 1 469 ? 17.163 -5.375 13.945 1.00 88.31 469 GLN A CA 1
ATOM 3579 C C . GLN A 1 469 ? 17.412 -6.302 12.753 1.00 88.31 469 GLN A C 1
ATOM 3581 O O . GLN A 1 469 ? 16.518 -6.492 11.933 1.00 88.31 469 GLN A O 1
ATOM 3586 N N . THR A 1 470 ? 18.604 -6.894 12.672 1.00 86.00 470 THR A N 1
ATOM 3587 C CA . THR A 1 470 ? 18.949 -7.845 11.609 1.00 86.00 470 THR A CA 1
ATOM 3588 C C . THR A 1 470 ? 18.108 -9.114 11.723 1.00 86.00 470 THR A C 1
ATOM 3590 O O . THR A 1 470 ? 17.511 -9.528 10.736 1.00 86.00 470 THR A O 1
ATOM 3593 N N . LEU A 1 471 ? 17.994 -9.671 12.932 1.00 88.25 471 LEU A N 1
ATOM 3594 C CA . LEU A 1 471 ? 17.171 -10.840 13.237 1.00 88.25 471 LEU A CA 1
ATOM 3595 C C . LEU A 1 471 ? 15.696 -10.596 12.906 1.00 88.25 471 LEU A C 1
ATOM 3597 O O . LEU A 1 471 ? 15.063 -11.434 12.273 1.00 88.25 471 LEU A O 1
ATOM 3601 N N . ALA A 1 472 ? 15.152 -9.441 13.305 1.00 86.38 472 ALA A N 1
ATOM 3602 C CA . ALA A 1 472 ? 13.784 -9.063 12.972 1.00 86.38 472 ALA A CA 1
ATOM 3603 C C . ALA A 1 472 ? 13.583 -9.036 11.454 1.00 86.38 472 ALA A C 1
ATOM 3605 O O . ALA A 1 472 ? 12.662 -9.668 10.959 1.00 86.38 472 ALA A O 1
ATOM 3606 N N . ALA A 1 473 ? 14.483 -8.392 10.707 1.00 77.19 473 ALA A N 1
ATOM 3607 C CA . ALA A 1 473 ? 14.383 -8.325 9.253 1.00 77.19 473 ALA A CA 1
ATOM 3608 C C . ALA A 1 473 ? 14.529 -9.695 8.561 1.00 77.19 473 ALA A C 1
ATOM 3610 O O . ALA A 1 473 ? 13.914 -9.908 7.519 1.00 77.19 473 ALA A O 1
ATOM 3611 N N . SER A 1 474 ? 15.336 -10.611 9.109 1.00 75.94 474 SER A N 1
ATOM 3612 C CA . SER A 1 474 ? 15.614 -11.907 8.479 1.00 75.94 474 SER A CA 1
ATOM 3613 C C . SER A 1 474 ? 14.624 -13.009 8.854 1.00 75.94 474 SER A C 1
ATOM 3615 O O . SER A 1 474 ? 14.205 -13.765 7.985 1.00 75.94 474 SER A O 1
ATOM 3617 N N . GLU A 1 475 ? 14.278 -13.137 10.137 1.00 81.94 475 GLU A N 1
ATOM 3618 C CA . GLU A 1 475 ? 13.425 -14.226 10.640 1.00 81.94 475 GLU A CA 1
ATOM 3619 C C . GLU A 1 475 ? 11.952 -13.830 10.734 1.00 81.94 475 GLU A C 1
ATOM 3621 O O . GLU A 1 475 ? 11.073 -14.682 10.619 1.00 81.94 475 GLU A O 1
ATOM 3626 N N . TYR A 1 476 ? 11.674 -12.538 10.913 1.00 84.19 476 TYR A N 1
ATOM 3627 C CA . TYR A 1 476 ? 10.325 -12.012 11.092 1.00 84.19 476 TYR A CA 1
ATOM 3628 C C . TYR A 1 476 ? 10.086 -10.830 10.146 1.00 84.19 476 TYR A C 1
ATOM 3630 O O . TYR A 1 476 ? 9.859 -9.715 10.615 1.00 84.19 476 TYR A O 1
ATOM 3638 N N . PRO A 1 477 ? 10.102 -11.034 8.817 1.00 69.94 477 PRO A N 1
ATOM 3639 C CA . PRO A 1 477 ? 9.981 -9.934 7.855 1.00 69.94 477 PRO A CA 1
ATOM 3640 C C . PRO A 1 477 ? 8.662 -9.149 7.989 1.00 69.94 477 PRO A C 1
ATOM 3642 O O . PRO A 1 477 ? 8.604 -7.975 7.638 1.00 69.94 477 PRO A O 1
ATOM 3645 N N . ASN A 1 478 ? 7.635 -9.775 8.576 1.00 75.31 478 ASN A N 1
ATOM 3646 C CA . ASN A 1 478 ? 6.332 -9.173 8.892 1.00 75.31 478 ASN A CA 1
ATOM 3647 C C . ASN A 1 478 ? 6.203 -8.751 10.366 1.00 75.31 478 ASN A C 1
ATOM 3649 O O . ASN A 1 478 ? 5.139 -8.346 10.835 1.00 75.31 478 ASN A O 1
ATOM 3653 N N . GLY A 1 479 ? 7.283 -8.910 11.124 1.00 83.06 479 GLY A N 1
ATOM 3654 C CA . GLY A 1 479 ? 7.379 -8.588 12.530 1.00 83.06 479 GLY A CA 1
ATOM 3655 C C . GLY A 1 479 ? 7.707 -7.117 12.732 1.00 83.06 479 GLY A C 1
ATOM 3656 O O . GLY A 1 479 ? 8.689 -6.589 12.214 1.00 83.06 479 GLY A O 1
ATOM 3657 N N . ARG A 1 480 ? 6.908 -6.444 13.555 1.00 85.44 480 ARG A N 1
ATOM 3658 C CA . ARG A 1 480 ? 7.170 -5.072 13.980 1.00 85.44 480 ARG A CA 1
ATOM 3659 C C . ARG A 1 480 ? 7.994 -5.094 15.256 1.00 85.44 480 ARG A C 1
ATOM 3661 O O . ARG A 1 480 ? 7.543 -5.600 16.284 1.00 85.44 480 ARG A O 1
ATOM 3668 N N . LEU A 1 481 ? 9.188 -4.512 15.198 1.00 90.31 481 LEU A N 1
ATOM 3669 C CA . LEU A 1 481 ? 10.020 -4.307 16.377 1.00 90.31 481 LEU A CA 1
ATOM 3670 C C . LEU A 1 481 ? 9.440 -3.161 17.218 1.00 90.31 481 LEU A C 1
ATOM 3672 O O . LEU A 1 481 ? 9.386 -2.018 16.768 1.00 90.31 481 LEU A O 1
ATOM 3676 N N . GLN A 1 482 ? 9.005 -3.459 18.439 1.00 90.75 482 GLN A N 1
ATOM 3677 C CA . GLN A 1 482 ? 8.362 -2.499 19.337 1.00 90.75 482 GLN A CA 1
ATOM 3678 C C . GLN A 1 482 ? 9.051 -2.495 20.693 1.00 90.75 482 GLN A C 1
ATOM 3680 O O . GLN A 1 482 ? 9.354 -3.551 21.236 1.00 90.75 482 GLN A O 1
ATOM 3685 N N . PHE A 1 483 ? 9.262 -1.315 21.277 1.00 91.06 483 PHE A N 1
ATOM 3686 C CA . PHE A 1 483 ? 9.654 -1.233 22.682 1.00 91.06 483 PHE A CA 1
ATOM 3687 C C . PHE A 1 483 ? 8.423 -1.433 23.558 1.00 91.06 483 PHE A C 1
ATOM 3689 O O . PHE A 1 483 ? 7.421 -0.737 23.391 1.00 91.06 483 PHE A O 1
ATOM 3696 N N . ARG A 1 484 ? 8.495 -2.377 24.493 1.00 87.69 484 ARG A N 1
ATOM 3697 C CA . ARG A 1 484 ? 7.437 -2.645 25.462 1.00 87.69 484 ARG A CA 1
ATOM 3698 C C . ARG A 1 484 ? 7.933 -2.374 26.872 1.00 87.69 484 ARG A C 1
ATOM 3700 O O . ARG A 1 484 ? 9.076 -2.656 27.226 1.00 87.69 484 ARG A O 1
ATOM 3707 N N . SER A 1 485 ? 7.019 -1.816 27.656 1.00 87.38 485 SER A N 1
ATOM 3708 C CA . SER A 1 485 ? 7.128 -1.663 29.098 1.00 87.38 485 SER A CA 1
ATOM 3709 C C . SER A 1 485 ? 6.014 -2.479 29.728 1.00 87.38 485 SER A C 1
ATOM 3711 O O . SER A 1 485 ? 4.841 -2.153 29.553 1.00 87.38 485 SER A O 1
ATOM 3713 N N . TRP A 1 486 ? 6.377 -3.535 30.443 1.00 74.81 486 TRP A N 1
ATOM 3714 C CA . TRP A 1 486 ? 5.436 -4.387 31.171 1.00 74.81 486 TRP A CA 1
ATOM 3715 C C . TRP A 1 486 ? 5.063 -3.795 32.536 1.00 74.81 486 TRP A C 1
ATOM 3717 O O . TRP A 1 486 ? 4.056 -4.173 33.126 1.00 74.81 486 TRP A O 1
ATOM 3727 N N . LEU A 1 487 ? 5.835 -2.812 33.009 1.00 74.88 487 LEU A N 1
ATOM 3728 C CA . LEU A 1 487 ? 5.485 -1.962 34.141 1.00 74.88 487 LEU A CA 1
ATOM 3729 C C . LEU A 1 487 ? 4.757 -0.719 33.615 1.00 74.88 487 LEU A C 1
ATOM 3731 O O . LEU A 1 487 ? 5.373 0.184 33.047 1.00 74.88 487 LEU A O 1
ATOM 3735 N N . SER A 1 488 ? 3.439 -0.674 33.784 1.00 66.56 488 SER A N 1
ATOM 3736 C CA . SER A 1 488 ? 2.626 0.521 33.537 1.00 66.56 488 SER A CA 1
ATOM 3737 C C . SER A 1 488 ? 2.113 1.100 34.856 1.00 66.56 488 SER A C 1
ATOM 3739 O O . SER A 1 488 ? 2.106 0.426 35.887 1.00 66.56 488 SER A O 1
ATOM 3741 N N . LEU A 1 489 ? 1.667 2.360 34.841 1.00 64.50 489 LEU A N 1
ATOM 3742 C CA . LEU A 1 489 ? 0.955 2.922 35.993 1.00 64.50 489 LEU A CA 1
ATOM 3743 C C . LEU A 1 489 ? -0.299 2.093 36.305 1.00 64.50 489 LEU A C 1
ATOM 3745 O O . LEU A 1 489 ? -0.557 1.816 37.470 1.00 64.50 489 LEU A O 1
ATOM 3749 N N . ASP A 1 490 ? -0.993 1.584 35.288 1.00 60.62 490 ASP A N 1
ATOM 3750 C CA . ASP A 1 490 ? -2.131 0.683 35.484 1.00 60.62 490 ASP A CA 1
ATOM 3751 C C . ASP A 1 490 ? -1.723 -0.628 36.170 1.00 60.62 490 ASP A C 1
ATOM 3753 O O . ASP A 1 490 ? -2.421 -1.086 37.067 1.00 60.62 490 ASP A O 1
ATOM 3757 N N . PHE A 1 491 ? -0.565 -1.213 35.855 1.00 63.22 491 PHE A N 1
ATOM 3758 C CA . PHE A 1 491 ? -0.074 -2.402 36.565 1.00 63.22 491 PHE A CA 1
ATOM 3759 C C . PHE A 1 491 ? 0.103 -2.159 38.076 1.00 63.22 491 PHE A C 1
ATOM 3761 O O . PHE A 1 491 ? -0.087 -3.067 38.881 1.00 63.22 491 PHE A O 1
ATOM 3768 N N . ILE A 1 492 ? 0.446 -0.929 38.469 1.00 64.38 492 ILE A N 1
ATOM 3769 C CA . ILE A 1 492 ? 0.656 -0.542 39.870 1.00 64.38 492 ILE A CA 1
ATOM 3770 C C . ILE A 1 492 ? -0.671 -0.199 40.566 1.00 64.38 492 ILE A C 1
ATOM 3772 O O . ILE A 1 492 ? -0.817 -0.442 41.764 1.00 64.38 492 ILE A O 1
ATOM 3776 N N . VAL A 1 493 ? -1.621 0.397 39.841 1.00 72.94 493 VAL A N 1
ATOM 3777 C CA . VAL A 1 493 ? -2.822 1.021 40.423 1.00 72.94 493 VAL A CA 1
ATOM 3778 C C . VAL A 1 493 ? -4.069 0.137 40.286 1.00 72.94 493 VAL A C 1
ATOM 3780 O O . VAL A 1 493 ? -4.990 0.253 41.096 1.00 72.94 493 VAL A O 1
ATOM 3783 N N . THR A 1 494 ? -4.100 -0.780 39.318 1.00 59.97 494 THR A N 1
ATOM 3784 C CA . THR A 1 494 ? -5.235 -1.687 39.099 1.00 59.97 494 THR A CA 1
ATOM 3785 C C . THR A 1 494 ? -4.975 -3.030 39.786 1.00 59.97 494 THR A C 1
ATOM 3787 O O . THR A 1 494 ? -3.981 -3.690 39.473 1.00 59.97 494 THR A O 1
ATOM 3790 N N . PRO A 1 495 ? -5.836 -3.474 40.722 1.00 48.47 495 PRO A N 1
ATOM 3791 C CA . PRO A 1 495 ? -5.676 -4.775 41.355 1.00 48.47 495 PRO A CA 1
ATOM 3792 C C . PRO A 1 495 ? -5.794 -5.884 40.305 1.00 48.47 495 PRO A C 1
ATOM 3794 O O . PRO A 1 495 ? -6.819 -6.027 39.645 1.00 48.47 495 PRO A O 1
ATOM 3797 N N . GLN A 1 496 ? -4.729 -6.674 40.169 1.00 45.56 496 GLN A N 1
ATOM 3798 C CA . GLN A 1 496 ? -4.673 -7.879 39.341 1.00 45.56 496 GLN A CA 1
ATOM 3799 C C . GLN A 1 496 ? -5.497 -8.991 40.017 1.00 45.56 496 GLN A C 1
ATOM 3801 O O . GLN A 1 496 ? -4.948 -9.919 40.608 1.00 45.56 496 GLN A O 1
ATOM 3806 N N . SER A 1 497 ? -6.824 -8.866 40.017 1.00 40.94 497 SER A N 1
ATOM 3807 C CA . SER A 1 497 ? -7.725 -9.975 40.334 1.00 40.94 497 SER A CA 1
ATOM 3808 C C . SER A 1 497 ? -8.238 -10.572 39.028 1.00 40.94 497 SER A C 1
ATOM 3810 O O . SER A 1 497 ? -8.954 -9.888 38.301 1.00 40.94 497 SER A O 1
ATOM 3812 N N . SER A 1 498 ? -7.786 -11.810 38.794 1.00 35.66 498 SER A N 1
ATOM 3813 C CA . SER A 1 498 ? -8.108 -12.792 37.741 1.00 35.66 498 SER A CA 1
ATOM 3814 C C . SER A 1 498 ? -9.301 -12.516 36.836 1.00 35.66 498 SER A C 1
ATOM 3816 O O . SER A 1 498 ? -10.417 -12.398 37.399 1.00 35.66 498 SER A O 1
#

Radius of gyration: 37.12 Å; chains: 1; bounding box: 79×51×152 Å